Protein AF-A0A953NSV0-F1 (afdb_monomer)

Solvent-accessible surface area (backbone atoms only — not comparable to full-atom values): 35385 Å² total; per-residue (Å²): 132,85,87,84,89,90,85,92,85,90,86,91,86,86,86,78,90,84,90,83,89,83,88,88,82,92,82,82,91,80,97,72,74,79,60,66,61,50,60,51,46,53,53,51,51,52,49,52,54,53,50,61,65,36,50,64,46,42,47,38,41,58,79,67,62,56,98,61,70,60,73,49,74,77,43,90,65,29,56,75,73,42,39,82,56,46,78,68,41,72,46,49,65,36,57,48,71,56,84,62,61,40,61,38,62,46,62,18,24,19,38,40,34,52,24,77,34,39,45,73,36,49,28,26,41,39,24,37,38,38,34,28,20,28,63,55,32,34,43,38,28,58,26,33,40,30,40,42,34,62,36,40,73,46,60,64,68,36,48,63,77,52,55,53,56,75,51,40,91,80,50,93,79,66,96,72,82,80,80,77,65,74,50,58,86,81,48,48,97,79,51,80,90,69,69,36,46,38,35,44,33,14,28,22,70,64,58,72,78,76,76,74,78,79,80,72,82,84,74,86,85,66,88,74,66,92,82,72,76,72,74,81,77,84,75,72,52,90,85,64,60,72,37,54,15,46,63,18,52,65,18,48,67,17,51,61,18,57,51,13,71,70,41,73,60,34,71,62,19,58,55,26,37,91,90,48,31,45,15,35,55,20,48,78,34,44,52,17,32,54,13,35,50,14,32,52,15,32,54,12,29,32,13,24,47,18,11,31,36,40,39,42,51,35,72,81,34,66,51,25,38,34,39,28,10,28,14,4,37,14,2,34,13,5,34,14,5,39,13,5,32,13,4,30,14,3,32,6,2,18,12,3,33,20,22,76,47,101,89,51,75,8,32,17,6,31,16,16,37,14,6,37,16,5,34,14,5,36,13,5,36,14,5,33,16,5,34,14,5,30,14,7,35,36,41,38,36,36,30,46,80,29,73,87,34,71,72,41,73,68,43,10,40,39,6,48,30,7,49,32,5,48,32,7,50,31,7,48,30,10,52,43,5,45,36,15,54,36,12,56,23,66,47,99,85,36,58,51,19,51,65,38,55,57,25,50,61,20,54,60,21,53,58,23,51,60,24,53,57,22,52,57,29,49,63,32,52,76,46,79,45,67,44,61,83,83,77,86,80,77,84,89,71,56,55,68,51,76,40,72,92,58,90,84,63,77,94,82,84,78,76,36,57,49,35,35,25,38,33,38,58,76,67,84,48,88,47,64,40,35,20,94,70,36,27,63,38,21,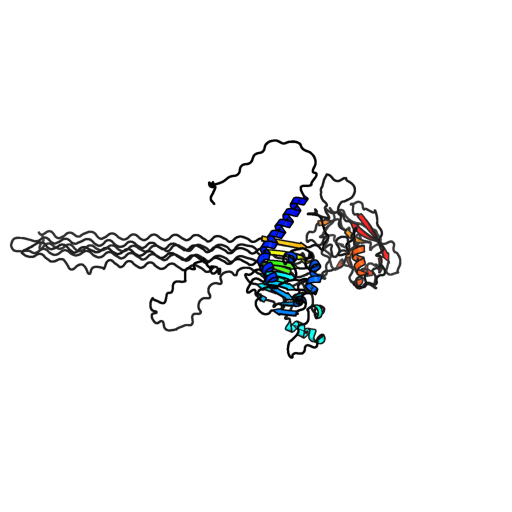64,66,60,74,92,61,56,39,33,25,29,33,64,31,68,82,38,54,38,18,40,38,32,36,62,80,85,71,81,76,47,55,84,33,21,54,26,30,29,7,48,61,17,77,54,75,98,53,102,74,59,33,16,56,59,29,53,51,54,39,21,31,62,93,56,42,14,79,63,82,54,48,47,28,93,80,19,66,49,46,86,62,35,30,33,39,37,64,66,86,60,69,65,70,60,49,74,91,33,55,39,44,40,65,80,57,45,38,40,33,43,44,52,70,60,42,84,44,90,50,61,56,99,60,58,34,29,38,39,34,39,23,49,31,29,29,80,84,71,42,80,69,82,37,42,37,26,32,31,31,33,37,56,103

Sequence (692 aa):
MKVERIAAVILVFAFSIQQSAVSAGFAYSGGGQPSQTRDQAARNEQFEITRQSFASGRKLLLDKGVPFEPEELLRDGWSKKLKATLDRMPEMRDVRHEIAPLKGAYIADTLYLPENTKLAGHTVILANNLVFEGKRAVVKGPYDLHVFPTQPVVVLGTSLAEALRRNSGLMPVKFGGRSTLPSFSLIRDAVQIESHDITFDTSFPAPQPAKRPVHNPVASLRPAAWNELQPVPVQDCSTGCDKSGSAGSTGSLGVFGLAGVAGIAPPKAANGTCAHPNGFNGAFAHPGTNGASGGNGGSGLPGGDAGVINVQIEEPDLNRYSFIANGGPGGQGGAGGVGGAGGDGSSGGDGGDGFACGCTLGTGGDANGGGEAGHGGRGGDGGSGGAGGNGGSITVSLPAGSAGANTSSFGGTAGGGGEGGLGGTGGRGGSPGTPGIGALGCNSQANGGFIASPGMSGDPGASGNSGPAGANGKNGTVSVTFRSPSSGGGGPAGDPCLGSADPSLPPDGNLPLCSPIIVDTTGEGFRLTSAANGVPFDIRGNGHPIQIAWTAIGSGNAFLVLDRNHNGTIDNGTELFGNFTAQPRSPQPNGFLALAEFDKPENGGNGDGVIDERDAIYFQLRLWIDENHDGVSQPEELHTLAAMGVKSLSLDYHESGRTDEFGNRFRFRSRITDLKGADTGRSAYDVFLVVK

Secondary structure (DSSP, 8-state):
---------------------------------TTHHHHHHHHHHHHHHHHHHTHHHHHHHHTTT-SS-GGGGGSTTHHHHHHHHHTT-SGGG-EEE--SPEEEEEEEEEEEE-SEEEEEEEEEEEEEEEEE-SSEEEEE-SS-EEEEESS--EE-SS-HHHHHHHTGGG-----SS---PPPGGGTGGGS-----EEEEE-PPPPPPPP------S--------TT--PPPP---GGG----B-PPPPPPPPPPPPPP----S----PPPP-SSS-SPPPPPPPPPPPPPPPPPPPPPPPPBPPPPPEEEE-PSP---EEEEE-PPPPPPPPPPPPPPPPPPPPPPPPPPPPP-EETTEEPPPPPPPPPPPPPPPPPPPPPPPPPPPPPPPPEEEEEEGGGGGS--EE---PPPPPPPPPPPPPPPPPPPPPPPPPPPPPSSTTSPPPP-PPPPPPPPPPPPPPPPPPPPP-----EEEEEE-S-----SS---TTT----TTS-SSS----B-BEEEESSSS---B--GGGSEEE-TTSSS--EEE--BPTT--EEEEE--SS-SSS--STTTBSBSSSS----SS--HHHHHTTTTSGGGT--SSSEESTTSTTTTT-EEE--SSSSS---GGGEEETTTTT--EEEEEEEEEEEE-TT--EEEEEEEEE-TTS-EEEEEEEEEEB-B-

Nearest PDB structures (foldseek):
  6sjw-assembly1_A  TM=8.261E-01  e=8.879E-11  Neisseria meningitidis NM95
  7jjv-assembly1_A  TM=2.185E-01  e=1.495E-03  unclassified Entomobryomorpha
  3bog-assembly2_B  TM=2.192E-01  e=2.854E-01  Hypogastrura harveyi

Radius of gyration: 44.49 Å; Cα contacts (8 Å, |Δi|>4): 2056; chains: 1; bounding box: 106×86×146 Å

Structure (mmCIF, N/CA/C/O backbone):
data_AF-A0A953NSV0-F1
#
_entry.id   AF-A0A953NSV0-F1
#
loop_
_atom_site.group_PDB
_atom_site.id
_atom_site.type_symbol
_atom_site.label_atom_id
_atom_site.label_alt_id
_atom_site.label_comp_id
_atom_site.label_asym_id
_atom_site.label_entity_id
_atom_site.label_seq_id
_atom_site.pdbx_PDB_ins_code
_atom_site.Cartn_x
_atom_site.Cartn_y
_atom_site.Cartn_z
_atom_site.occupancy
_atom_site.B_iso_or_equiv
_atom_site.auth_seq_id
_atom_site.auth_comp_id
_atom_site.auth_asym_id
_atom_site.auth_atom_id
_atom_site.pdbx_PDB_model_num
ATOM 1 N N . MET A 1 1 ? -41.896 29.096 -42.804 1.00 36.75 1 MET A N 1
ATOM 2 C CA . MET A 1 1 ? -41.089 30.326 -43.008 1.00 36.75 1 MET A CA 1
ATOM 3 C C . MET A 1 1 ? -39.738 30.116 -42.319 1.00 36.75 1 MET A C 1
ATOM 5 O O . MET A 1 1 ? -39.721 29.372 -41.352 1.00 36.75 1 MET A O 1
ATOM 9 N N . LYS A 1 2 ? -38.570 30.474 -42.881 1.00 31.38 2 LYS A N 1
ATOM 10 C CA . LYS A 1 2 ? -38.011 31.839 -43.065 1.00 31.38 2 LYS A CA 1
ATOM 11 C C . LYS A 1 2 ? -38.000 32.614 -41.727 1.00 31.38 2 LYS A C 1
ATOM 13 O O . LYS A 1 2 ? -39.084 32.900 -41.244 1.00 31.38 2 LYS A O 1
ATOM 18 N N . VAL A 1 3 ? -36.841 32.713 -41.044 1.00 30.25 3 VAL A N 1
ATOM 19 C CA . VAL A 1 3 ? -35.754 33.745 -41.175 1.00 30.25 3 VAL A CA 1
ATOM 20 C C . VAL A 1 3 ? -36.022 34.861 -40.138 1.00 30.25 3 VAL A C 1
ATOM 22 O O . VAL A 1 3 ? -37.181 35.222 -40.003 1.00 30.25 3 VAL A O 1
ATOM 25 N N . GLU A 1 4 ? -35.101 35.358 -39.289 1.00 36.97 4 GLU A N 1
ATOM 26 C CA . GLU A 1 4 ? -33.629 35.636 -39.333 1.00 36.97 4 GLU A CA 1
ATOM 27 C C . GLU A 1 4 ? -32.857 34.930 -38.159 1.00 36.97 4 GLU A C 1
ATOM 29 O O . GLU A 1 4 ? -33.521 34.353 -37.305 1.00 36.97 4 GLU A O 1
ATOM 34 N N . ARG A 1 5 ? -31.517 34.726 -38.040 1.00 38.59 5 ARG A N 1
ATOM 35 C CA . ARG A 1 5 ? -30.235 35.401 -38.441 1.00 38.59 5 ARG A CA 1
ATOM 36 C C . ARG A 1 5 ? -29.892 36.649 -37.582 1.00 38.59 5 ARG A C 1
ATOM 38 O O . ARG A 1 5 ? -30.812 37.390 -37.294 1.00 38.59 5 ARG A O 1
ATOM 45 N N . ILE A 1 6 ? -28.657 36.980 -37.134 1.00 31.61 6 ILE A N 1
ATOM 46 C CA . ILE A 1 6 ? -27.246 36.450 -37.170 1.00 31.61 6 ILE A CA 1
ATOM 47 C C . ILE A 1 6 ? -26.461 37.111 -35.968 1.00 31.61 6 ILE A C 1
ATOM 49 O O . ILE A 1 6 ? -27.045 38.016 -35.383 1.00 31.61 6 ILE A O 1
ATOM 53 N N . ALA A 1 7 ? -25.231 36.852 -35.462 1.00 29.22 7 ALA A N 1
ATOM 54 C CA . ALA A 1 7 ? -23.998 36.042 -35.699 1.00 29.22 7 ALA A CA 1
ATOM 55 C C . ALA A 1 7 ? -23.518 35.420 -34.327 1.00 29.22 7 ALA A C 1
ATOM 57 O O . ALA A 1 7 ? -24.379 35.282 -33.465 1.00 29.22 7 ALA A O 1
ATOM 58 N N . ALA A 1 8 ? -22.314 34.913 -33.954 1.00 30.83 8 ALA A N 1
ATOM 59 C CA . ALA A 1 8 ? -20.872 34.888 -34.353 1.00 30.83 8 ALA A CA 1
ATOM 60 C C . ALA A 1 8 ? -20.028 36.179 -34.071 1.00 30.83 8 ALA A C 1
ATOM 62 O O . ALA A 1 8 ? -20.607 37.257 -34.108 1.00 30.83 8 ALA A O 1
ATOM 63 N N . VAL A 1 9 ? -18.706 36.187 -33.744 1.00 26.81 9 VAL A N 1
ATOM 64 C CA . VAL A 1 9 ? -17.582 35.214 -33.929 1.00 26.81 9 VAL A CA 1
ATOM 65 C C . VAL A 1 9 ? -16.510 35.200 -32.784 1.00 26.81 9 VAL A C 1
ATOM 67 O O . VAL A 1 9 ? -16.079 36.238 -32.302 1.00 26.81 9 VAL A O 1
ATOM 70 N N . ILE A 1 10 ? -16.060 33.980 -32.450 1.00 27.75 10 ILE A N 1
ATOM 71 C CA . ILE A 1 10 ? -14.785 33.406 -31.907 1.00 27.75 10 ILE A CA 1
ATOM 72 C C . ILE A 1 10 ? -13.464 34.252 -31.884 1.00 27.75 10 ILE A C 1
ATOM 74 O O . ILE A 1 10 ? -13.078 34.760 -32.929 1.00 27.75 10 ILE A O 1
ATOM 78 N N . LEU A 1 11 ? -12.690 34.234 -30.765 1.00 25.48 11 LEU A N 1
ATOM 79 C CA . LEU A 1 11 ? -11.257 33.784 -30.601 1.00 25.48 11 LEU A CA 1
ATOM 80 C C . LEU A 1 11 ? -10.753 34.018 -29.136 1.00 25.48 11 LEU A C 1
ATOM 82 O O . LEU A 1 11 ? -10.947 35.107 -28.617 1.00 25.48 11 LEU A O 1
ATOM 86 N N . VAL A 1 12 ? -10.364 33.023 -28.313 1.00 26.41 12 VAL A N 1
ATOM 87 C CA . VAL A 1 12 ? -9.066 32.299 -28.101 1.00 26.41 12 VAL A CA 1
ATOM 88 C C . VAL A 1 12 ? -7.846 33.132 -27.590 1.00 26.41 12 VAL A C 1
ATOM 90 O O . VAL A 1 12 ? -7.461 34.103 -28.224 1.00 26.41 12 VAL A O 1
ATOM 93 N N . PHE A 1 13 ? -7.192 32.610 -26.523 1.00 24.42 13 PHE A N 1
ATOM 94 C CA . PHE A 1 13 ? -5.820 32.825 -25.967 1.00 24.42 13 PHE A CA 1
ATOM 95 C C . PHE A 1 13 ? -5.546 33.698 -24.700 1.00 24.42 13 PHE A C 1
ATOM 97 O O . PHE A 1 13 ? -5.552 34.918 -24.738 1.00 24.42 13 PHE A O 1
ATOM 104 N N . ALA A 1 14 ? -5.088 32.985 -23.650 1.00 25.33 14 ALA A N 1
ATOM 105 C CA . ALA A 1 14 ? -3.831 33.169 -22.883 1.00 25.33 14 ALA A CA 1
ATOM 106 C C . ALA A 1 14 ? -3.647 34.183 -21.707 1.00 25.33 14 ALA A C 1
ATOM 108 O O . ALA A 1 14 ? -3.603 35.390 -21.889 1.00 25.33 14 ALA A O 1
ATOM 109 N N . PHE A 1 15 ? -3.246 33.587 -20.565 1.00 24.06 15 PHE A N 1
ATOM 110 C CA . PHE A 1 15 ? -2.156 33.973 -19.632 1.00 24.06 15 PHE A CA 1
ATOM 111 C C . PHE A 1 15 ? -2.278 35.079 -18.549 1.00 24.06 15 PHE A C 1
ATOM 113 O O . PHE A 1 15 ? -2.941 36.093 -18.692 1.00 24.06 15 PHE A O 1
ATOM 120 N N . SER A 1 16 ? -1.512 34.823 -17.473 1.00 24.73 16 SER A N 1
ATOM 121 C CA . SER A 1 16 ? -1.000 35.691 -16.389 1.00 24.73 16 SER A CA 1
ATOM 122 C C . SER A 1 16 ? -1.914 36.619 -15.572 1.00 24.73 16 SER A C 1
ATOM 124 O O . SER A 1 16 ? -2.236 37.734 -15.957 1.00 24.73 16 SER A O 1
ATOM 126 N N . ILE A 1 17 ? -2.117 36.208 -14.314 1.00 35.38 17 ILE A N 1
ATOM 127 C CA . ILE A 1 17 ? -1.589 36.875 -13.102 1.00 35.38 17 ILE A CA 1
ATOM 128 C C . ILE A 1 17 ? -1.237 38.375 -13.232 1.00 35.38 17 ILE A C 1
ATOM 130 O O . ILE A 1 17 ? -0.183 38.710 -13.771 1.00 35.38 17 ILE A O 1
ATOM 134 N N . GLN A 1 18 ? -1.966 39.236 -12.511 1.00 28.31 18 GLN A N 1
ATOM 135 C CA . GLN A 1 18 ? -1.333 40.297 -11.712 1.00 28.31 18 GLN A CA 1
ATOM 136 C C . GLN A 1 18 ? -2.230 40.777 -10.557 1.00 28.31 18 GLN A C 1
ATOM 138 O O . GLN A 1 18 ? -3.454 40.786 -10.658 1.00 28.31 18 GLN A O 1
ATOM 143 N N . GLN A 1 19 ? -1.607 41.157 -9.439 1.00 31.59 19 GLN A N 1
ATOM 144 C CA . GLN A 1 19 ? -2.259 41.802 -8.295 1.00 31.59 19 GLN A CA 1
ATOM 145 C C . GLN A 1 19 ? -2.240 43.326 -8.467 1.00 31.59 19 GLN A C 1
ATOM 147 O O . GLN A 1 19 ? -1.205 43.861 -8.864 1.00 31.59 19 GLN A O 1
ATOM 152 N N . SER A 1 20 ? -3.295 44.028 -8.036 1.00 28.98 20 SER A N 1
ATOM 153 C CA . SER A 1 20 ? -3.198 45.173 -7.102 1.00 28.98 20 SER A CA 1
ATOM 154 C C . SER A 1 20 ? -4.578 45.734 -6.733 1.00 28.98 20 SER A C 1
ATOM 156 O O . SER A 1 20 ? -5.550 45.564 -7.464 1.00 28.98 20 SER A O 1
ATOM 158 N N . ALA A 1 21 ? -4.660 46.366 -5.561 1.00 29.69 21 ALA A N 1
ATOM 159 C CA . ALA A 1 21 ? -5.887 46.919 -4.981 1.00 29.69 21 ALA A CA 1
ATOM 160 C C . ALA A 1 21 ? -6.268 48.298 -5.554 1.00 29.69 21 ALA A C 1
ATOM 162 O O . ALA A 1 21 ? -5.436 48.940 -6.188 1.00 29.69 21 ALA A O 1
ATOM 163 N N . VAL A 1 22 ? -7.466 48.802 -5.206 1.00 27.38 22 VAL A N 1
ATOM 164 C CA . VAL A 1 22 ? -7.645 50.176 -4.677 1.00 27.38 22 VAL A CA 1
ATOM 165 C C . VAL A 1 22 ? -9.044 50.395 -4.059 1.00 27.38 22 VAL A C 1
ATOM 167 O O . VAL A 1 22 ? -10.038 49.891 -4.566 1.00 27.38 22 VAL A O 1
ATOM 170 N N . SER A 1 23 ? -9.071 51.204 -2.990 1.00 26.41 23 SER A N 1
ATOM 171 C CA . SER A 1 23 ? -10.203 51.896 -2.332 1.00 26.41 23 SER A CA 1
ATOM 172 C C . SER A 1 23 ? -11.395 51.125 -1.742 1.00 26.41 23 SER A C 1
ATOM 174 O O . SER A 1 23 ? -12.098 50.358 -2.388 1.00 26.41 23 SER A O 1
ATOM 176 N N . ALA A 1 24 ? -11.688 51.476 -0.486 1.00 29.73 24 ALA A N 1
ATOM 177 C CA . ALA A 1 24 ? -12.876 51.081 0.263 1.00 29.73 24 ALA A CA 1
ATOM 178 C C . ALA A 1 24 ? -14.106 51.961 -0.045 1.00 29.73 24 ALA A C 1
ATOM 180 O O . ALA A 1 24 ? -13.978 53.123 -0.430 1.00 29.73 24 ALA A O 1
ATOM 181 N N . GLY A 1 25 ? -15.295 51.427 0.247 1.00 26.30 25 GLY A N 1
ATOM 182 C CA . GLY A 1 25 ? -16.548 52.171 0.397 1.00 26.30 25 GLY A CA 1
ATOM 183 C C . GLY A 1 25 ? -17.326 51.638 1.606 1.00 26.30 25 GLY A C 1
ATOM 184 O O . GLY A 1 25 ? -17.364 50.430 1.825 1.00 26.30 25 GLY A O 1
ATOM 185 N N . PHE A 1 26 ? -17.903 52.524 2.421 1.00 28.27 26 PHE A N 1
ATOM 186 C CA . PHE A 1 26 ? -18.600 52.152 3.662 1.00 28.27 26 PHE A CA 1
ATOM 187 C C . PHE A 1 26 ? -20.019 51.614 3.404 1.00 28.27 26 PHE A C 1
ATOM 189 O O . PHE A 1 26 ? -20.835 52.310 2.803 1.00 28.27 26 PHE A O 1
ATOM 196 N N . ALA A 1 27 ? -20.350 50.451 3.976 1.00 25.59 27 ALA A N 1
ATOM 197 C CA . ALA A 1 27 ? -21.722 50.033 4.293 1.00 25.59 27 ALA A CA 1
ATOM 198 C C . ALA A 1 27 ? -21.727 49.044 5.482 1.00 25.59 27 ALA A C 1
ATOM 200 O O . ALA A 1 27 ? -20.709 48.432 5.794 1.00 25.59 27 ALA A O 1
ATOM 201 N N . TYR A 1 28 ? -22.854 48.951 6.191 1.00 25.20 28 TYR A N 1
ATOM 202 C CA . TYR A 1 28 ? -22.943 48.490 7.586 1.00 25.20 28 TYR A CA 1
ATOM 203 C C . TYR A 1 28 ? -23.410 47.026 7.759 1.00 25.20 28 TYR A C 1
ATOM 205 O O . TYR A 1 28 ? -24.181 46.520 6.950 1.00 25.20 28 TYR A O 1
ATOM 213 N N . SER A 1 29 ? -23.059 46.428 8.909 1.00 28.94 29 SER A N 1
ATOM 214 C CA . SER A 1 29 ? -23.542 45.146 9.480 1.00 28.94 29 SER A CA 1
ATOM 215 C C . SER A 1 29 ? -23.126 43.824 8.801 1.00 28.94 29 SER A C 1
ATOM 217 O O . SER A 1 29 ? -23.113 43.702 7.582 1.00 28.94 29 SER A O 1
ATOM 219 N N . GLY A 1 30 ? -22.812 42.810 9.625 1.00 26.12 30 GLY A N 1
ATOM 220 C CA . GLY A 1 30 ? -22.423 41.464 9.171 1.00 26.12 30 GLY A CA 1
ATOM 221 C C . GLY A 1 30 ? -21.341 40.798 10.031 1.00 26.12 30 GLY A C 1
ATOM 222 O O . GLY A 1 30 ? -20.271 40.473 9.528 1.00 26.12 30 GLY A O 1
ATOM 223 N N . GLY A 1 31 ? -21.578 40.624 11.336 1.00 31.42 31 GLY A N 1
ATOM 224 C CA . GLY A 1 31 ? -20.603 39.995 12.236 1.00 31.42 31 GLY A CA 1
ATOM 225 C C . GLY A 1 31 ? -20.529 38.474 12.060 1.00 31.42 31 GLY A C 1
ATOM 226 O O . GLY A 1 31 ? -21.339 37.761 12.643 1.00 31.42 31 GLY A O 1
ATOM 227 N N . GLY A 1 32 ? -19.554 37.981 11.291 1.00 26.81 32 GLY A N 1
ATOM 228 C CA . GLY A 1 32 ? -19.260 36.550 11.131 1.00 26.81 32 GLY A CA 1
ATOM 229 C C . GLY A 1 32 ? -17.768 36.253 11.306 1.00 26.81 32 GLY A C 1
ATOM 230 O O . GLY A 1 32 ? -16.929 36.922 10.708 1.00 26.81 32 GLY A O 1
ATOM 231 N N . GLN A 1 33 ? -17.423 35.262 12.135 1.00 28.45 33 GLN A N 1
ATOM 232 C CA . GLN A 1 33 ? -16.026 34.903 12.413 1.00 28.45 33 GLN A CA 1
ATOM 233 C C . GLN A 1 33 ? -15.398 34.111 11.244 1.00 28.45 33 GLN A C 1
ATOM 235 O O . GLN A 1 33 ? -15.945 33.072 10.874 1.00 28.45 33 GLN A O 1
ATOM 240 N N . PRO A 1 34 ? -14.221 34.503 10.709 1.00 30.72 34 PRO A N 1
ATOM 241 C CA . PRO A 1 34 ? -13.575 33.788 9.595 1.00 30.72 34 PRO A CA 1
ATOM 242 C C . PRO A 1 34 ? -13.011 32.389 9.919 1.00 30.72 34 PRO A C 1
ATOM 244 O O . PRO A 1 34 ? -12.530 31.700 9.016 1.00 30.72 34 PRO A O 1
ATOM 247 N N . SER A 1 35 ? -13.009 31.977 11.191 1.00 37.47 35 SER A N 1
ATOM 248 C CA . SER A 1 35 ? -12.390 30.732 11.667 1.00 37.47 35 SER A CA 1
ATOM 249 C C . SER A 1 35 ? -13.212 29.489 11.318 1.00 37.47 35 SER A C 1
ATOM 251 O O . SER A 1 35 ? -12.715 28.613 10.613 1.00 37.47 35 SER A O 1
ATOM 253 N N . GLN A 1 36 ? -14.486 29.429 11.730 1.00 37.56 36 GLN A N 1
ATOM 254 C CA . GLN A 1 36 ? -15.340 28.246 11.521 1.00 37.56 36 GLN A CA 1
ATOM 255 C C . GLN A 1 36 ? -15.461 27.850 10.041 1.00 37.56 36 GLN A C 1
ATOM 257 O O . GLN A 1 36 ? -15.516 26.665 9.717 1.00 37.56 36 GLN A O 1
ATOM 262 N N . THR A 1 37 ? -15.445 28.826 9.129 1.00 43.72 37 THR A N 1
ATOM 263 C CA . THR A 1 37 ? -15.487 28.589 7.680 1.00 43.72 37 THR A CA 1
ATOM 264 C C . THR A 1 37 ? -14.273 27.837 7.135 1.00 43.72 37 THR A C 1
ATOM 266 O O . THR A 1 37 ? -14.428 27.119 6.151 1.00 43.72 37 THR A O 1
ATOM 269 N N . ARG A 1 38 ? -13.084 27.954 7.747 1.00 42.28 38 ARG A N 1
ATOM 270 C CA . ARG A 1 38 ? -11.882 27.224 7.299 1.00 42.28 38 ARG A CA 1
ATOM 271 C C . ARG A 1 38 ? -11.914 25.764 7.730 1.00 42.28 38 ARG A C 1
ATOM 273 O O . ARG A 1 38 ? -11.762 24.890 6.886 1.00 42.28 38 ARG A O 1
ATOM 280 N N . ASP A 1 39 ? -12.210 25.503 8.998 1.00 43.66 39 ASP A N 1
ATOM 281 C CA . ASP A 1 39 ? -12.363 24.145 9.530 1.00 43.66 39 ASP A CA 1
ATOM 282 C C . ASP A 1 39 ? -13.476 23.367 8.813 1.00 43.66 39 ASP A C 1
ATOM 284 O O . ASP A 1 39 ? -13.337 22.177 8.524 1.00 43.66 39 ASP A O 1
ATOM 288 N N . GLN A 1 40 ? -14.590 24.041 8.505 1.00 53.78 40 GLN A N 1
ATOM 289 C CA . GLN A 1 40 ? -15.692 23.435 7.764 1.00 53.78 40 GLN A CA 1
ATOM 290 C C . GLN A 1 40 ? -15.317 23.176 6.298 1.00 53.78 40 GLN A C 1
ATOM 292 O O . GLN A 1 40 ? -15.673 22.128 5.765 1.00 53.78 40 GLN A O 1
ATOM 297 N N . ALA A 1 41 ? -14.567 24.081 5.656 1.00 54.97 41 ALA A N 1
ATOM 298 C CA . ALA A 1 41 ? -14.048 23.863 4.307 1.00 54.97 41 ALA A CA 1
ATOM 299 C C . ALA A 1 41 ? -13.072 22.677 4.260 1.00 54.97 41 ALA A C 1
ATOM 301 O O . ALA A 1 41 ? -13.264 21.793 3.435 1.00 54.97 41 ALA A O 1
ATOM 302 N N . ALA A 1 42 ? -12.112 22.596 5.187 1.00 52.69 42 ALA A N 1
ATOM 303 C CA . ALA A 1 42 ? -11.141 21.502 5.251 1.00 52.69 42 ALA A CA 1
ATOM 304 C C . ALA A 1 42 ? -11.808 20.132 5.485 1.00 52.69 42 ALA A C 1
ATOM 306 O O . ALA A 1 42 ? -11.459 19.152 4.828 1.00 52.69 42 ALA A O 1
ATOM 307 N N . ARG A 1 43 ? -12.825 20.054 6.361 1.00 61.25 43 ARG A N 1
ATOM 308 C CA . ARG A 1 43 ? -13.626 18.826 6.540 1.00 61.25 43 ARG A CA 1
ATOM 309 C C . ARG A 1 43 ? -14.421 18.452 5.286 1.00 61.25 43 ARG A C 1
ATOM 311 O O . ARG A 1 43 ? -14.485 17.274 4.945 1.00 61.25 43 ARG A O 1
ATOM 318 N N . ASN A 1 44 ? -15.000 19.430 4.587 1.00 66.81 44 ASN A N 1
ATOM 319 C CA . ASN A 1 44 ? -15.726 19.187 3.337 1.00 66.81 44 ASN A CA 1
ATOM 320 C C . ASN A 1 44 ? -14.785 18.737 2.202 1.00 66.81 44 ASN A C 1
ATOM 322 O O . ASN A 1 44 ? -15.135 17.839 1.443 1.00 66.81 44 ASN A O 1
ATOM 326 N N . GLU A 1 45 ? -13.593 19.328 2.107 1.00 67.31 45 GLU A N 1
ATOM 327 C CA . GLU A 1 45 ? -12.550 18.976 1.138 1.00 67.31 45 GLU A CA 1
ATOM 328 C C . GLU A 1 45 ? -12.021 17.556 1.384 1.00 67.31 45 GLU A C 1
ATOM 330 O O . GLU A 1 45 ? -12.015 16.736 0.467 1.00 67.31 45 GLU A O 1
ATOM 335 N N . GLN A 1 46 ? -11.696 17.212 2.636 1.00 64.19 46 GLN A N 1
ATOM 336 C CA . GLN A 1 46 ? -11.308 15.850 3.009 1.00 64.19 46 GLN A CA 1
ATOM 337 C C . GLN A 1 46 ? -12.430 14.834 2.737 1.00 64.19 46 GLN A C 1
ATOM 339 O O . GLN A 1 46 ? -12.145 13.749 2.232 1.00 64.19 46 GLN A O 1
ATOM 344 N N . PHE A 1 47 ? -13.698 15.167 3.015 1.00 74.31 47 PHE A N 1
ATOM 345 C CA . PHE A 1 47 ? -14.826 14.288 2.685 1.00 74.31 47 PHE A CA 1
ATOM 346 C C . PHE A 1 47 ? -14.945 14.057 1.172 1.00 74.31 47 PHE A C 1
ATOM 348 O O . PHE A 1 47 ? -15.118 12.918 0.749 1.00 74.31 47 PHE A O 1
ATOM 355 N N . GLU A 1 48 ? -14.813 15.099 0.347 1.00 75.50 48 GLU A N 1
ATOM 356 C CA . GLU A 1 48 ? -14.925 14.974 -1.112 1.00 75.50 48 GLU A CA 1
ATOM 357 C C . GLU A 1 48 ? -13.725 14.219 -1.727 1.00 75.50 48 GLU A C 1
ATOM 359 O O . GLU A 1 48 ? -13.914 13.433 -2.655 1.00 75.50 48 GLU A O 1
ATOM 364 N N . ILE A 1 49 ? -12.516 14.340 -1.160 1.00 71.19 49 ILE A N 1
ATOM 365 C CA . ILE A 1 49 ? -11.353 13.499 -1.514 1.00 71.19 49 ILE A CA 1
ATOM 366 C C . ILE A 1 49 ? -11.641 12.016 -1.213 1.00 71.19 49 ILE A C 1
ATOM 368 O O . ILE A 1 49 ? -11.473 11.160 -2.085 1.00 71.19 49 ILE A O 1
ATOM 372 N N . THR A 1 50 ? -12.125 11.701 -0.008 1.00 73.88 50 THR A N 1
ATOM 373 C CA . THR A 1 50 ? -12.474 10.324 0.394 1.00 73.88 50 THR A CA 1
ATOM 374 C C . THR A 1 50 ? -13.650 9.767 -0.416 1.00 73.88 50 THR A C 1
ATOM 376 O O . THR A 1 50 ? -13.698 8.583 -0.745 1.00 73.88 50 THR A O 1
ATOM 379 N N . ARG A 1 51 ? -14.600 10.622 -0.798 1.00 84.12 51 ARG A N 1
ATOM 380 C CA . ARG A 1 51 ? -15.720 10.270 -1.676 1.00 84.12 51 ARG A CA 1
ATOM 381 C C . ARG A 1 51 ? -15.248 9.888 -3.077 1.00 84.12 51 ARG A C 1
ATOM 383 O O . ARG A 1 51 ? -15.714 8.888 -3.620 1.00 84.12 51 ARG A O 1
ATOM 390 N N . GLN A 1 52 ? -14.312 10.648 -3.646 1.00 82.38 52 GLN A N 1
ATOM 391 C CA . GLN A 1 52 ? -13.722 10.346 -4.952 1.00 82.38 52 GLN A CA 1
ATOM 392 C C . GLN A 1 52 ? -12.906 9.048 -4.913 1.00 82.38 52 GLN A C 1
ATOM 394 O O . GLN A 1 52 ? -13.044 8.223 -5.817 1.00 82.38 52 GLN A O 1
ATOM 399 N N . SER A 1 53 ? -12.135 8.804 -3.845 1.00 83.62 53 SER A N 1
ATOM 400 C CA . SER A 1 53 ? -11.405 7.538 -3.671 1.00 83.62 53 SER A CA 1
ATOM 401 C C . SER A 1 53 ? -12.350 6.330 -3.524 1.00 83.62 53 SER A C 1
ATOM 403 O O . SER A 1 53 ? -12.023 5.222 -3.940 1.00 83.62 53 SER A O 1
ATOM 405 N N . PHE A 1 54 ? -13.558 6.531 -2.987 1.00 90.88 54 PHE A N 1
ATOM 406 C CA . PHE A 1 54 ? -14.569 5.486 -2.801 1.00 90.88 54 PHE A CA 1
ATOM 407 C C . PHE A 1 54 ? -15.411 5.156 -4.053 1.00 90.88 54 PHE A C 1
ATOM 409 O O . PHE A 1 54 ? -16.317 4.324 -3.980 1.00 90.88 54 PHE A O 1
ATOM 416 N N . ALA A 1 55 ? -15.150 5.764 -5.215 1.00 90.81 55 ALA A N 1
ATOM 417 C CA . ALA A 1 55 ? -16.002 5.618 -6.402 1.00 90.81 55 ALA A CA 1
ATOM 418 C C . ALA A 1 55 ? -16.248 4.152 -6.840 1.00 90.81 55 ALA A C 1
ATOM 420 O O . ALA A 1 55 ? -17.364 3.803 -7.242 1.00 90.81 55 ALA A O 1
ATOM 421 N N . SER A 1 56 ? -15.244 3.278 -6.728 1.00 92.69 56 SER A N 1
ATOM 422 C CA . SER A 1 56 ? -15.358 1.845 -7.034 1.00 92.69 56 SER A CA 1
ATOM 423 C C . SER A 1 56 ? -16.180 1.088 -5.982 1.00 92.69 56 SER A C 1
ATOM 425 O O . SER A 1 56 ? -17.098 0.354 -6.351 1.00 92.69 56 SER A O 1
ATOM 427 N N . GLY A 1 57 ? -15.950 1.323 -4.688 1.00 92.88 57 GLY A N 1
ATOM 428 C CA . GLY A 1 57 ? -16.775 0.788 -3.598 1.00 92.88 57 GLY A CA 1
ATOM 429 C C . GLY A 1 57 ? -18.244 1.221 -3.674 1.00 92.88 57 GLY A C 1
ATOM 430 O O . GLY A 1 57 ? -19.137 0.376 -3.568 1.00 92.88 57 GLY A O 1
ATOM 431 N N . ARG A 1 58 ? -18.508 2.505 -3.965 1.00 94.81 58 ARG A N 1
ATOM 432 C CA . ARG A 1 58 ? -19.860 3.032 -4.225 1.00 94.81 58 ARG A CA 1
ATOM 433 C C . ARG A 1 58 ? -20.540 2.266 -5.357 1.00 94.81 58 ARG A C 1
ATOM 435 O O . ARG A 1 58 ? -21.682 1.841 -5.196 1.00 94.81 58 ARG A O 1
ATOM 442 N N . LYS A 1 59 ? -19.843 2.051 -6.480 1.00 95.50 59 LYS A N 1
ATOM 443 C CA . LYS A 1 59 ? -20.377 1.263 -7.597 1.00 95.50 59 LYS A CA 1
ATOM 444 C C . LYS A 1 59 ? -20.700 -0.172 -7.170 1.00 95.50 59 LYS A C 1
ATOM 446 O O . LYS A 1 59 ? -21.807 -0.628 -7.420 1.00 95.50 59 LYS A O 1
ATOM 451 N N . LEU A 1 60 ? -19.776 -0.868 -6.509 1.00 96.25 60 LEU A N 1
ATOM 452 C CA . LEU A 1 60 ? -19.952 -2.277 -6.133 1.00 96.25 60 LEU A CA 1
ATOM 453 C C . LEU A 1 60 ? -21.140 -2.519 -5.189 1.00 96.25 60 LEU A C 1
ATOM 455 O O . LEU A 1 60 ? -21.777 -3.568 -5.274 1.00 96.25 60 LEU A O 1
ATOM 459 N N . LEU A 1 61 ? -21.450 -1.563 -4.310 1.00 95.75 61 LEU A N 1
ATOM 460 C CA . LEU A 1 61 ? -22.616 -1.635 -3.425 1.00 95.75 61 LEU A CA 1
ATOM 461 C C . LEU A 1 61 ? -23.928 -1.321 -4.166 1.00 95.75 61 LEU A C 1
ATOM 463 O O . LEU A 1 61 ? -24.933 -1.994 -3.932 1.00 95.75 61 LEU A O 1
ATOM 467 N N . LEU A 1 62 ? -23.927 -0.371 -5.109 1.00 94.81 62 LEU A N 1
ATOM 468 C CA . LEU A 1 62 ? -25.087 -0.104 -5.973 1.00 94.81 62 LEU A CA 1
ATOM 469 C C . LEU A 1 62 ? -25.367 -1.261 -6.946 1.00 94.81 62 LEU A C 1
ATOM 471 O O . LEU A 1 62 ? -26.522 -1.648 -7.102 1.00 94.81 62 LEU A O 1
ATOM 475 N N . ASP A 1 63 ? -24.328 -1.884 -7.507 1.00 95.00 63 ASP A N 1
ATOM 476 C CA . ASP A 1 63 ? -24.418 -3.105 -8.326 1.00 95.00 63 ASP A CA 1
ATOM 477 C C . ASP A 1 63 ? -24.934 -4.322 -7.512 1.00 95.00 63 ASP A C 1
ATOM 479 O O . ASP A 1 63 ? -25.318 -5.343 -8.087 1.00 95.00 63 ASP A O 1
ATOM 483 N N . LYS A 1 64 ? -24.974 -4.224 -6.171 1.00 93.31 64 LYS A N 1
ATOM 484 C CA . LYS A 1 64 ? -25.655 -5.168 -5.262 1.00 93.31 64 LYS A CA 1
ATOM 485 C C . LYS A 1 64 ? -27.026 -4.707 -4.764 1.00 93.31 64 LYS A C 1
ATOM 487 O O . LYS A 1 64 ? -27.702 -5.497 -4.114 1.00 93.31 64 LYS A O 1
ATOM 492 N N . GLY A 1 65 ? -27.460 -3.488 -5.080 1.00 93.44 65 GLY A N 1
ATOM 493 C CA . GLY A 1 65 ? -28.778 -2.978 -4.699 1.00 93.44 65 GLY A CA 1
ATOM 494 C C . GLY A 1 65 ? -28.943 -2.703 -3.202 1.00 93.44 65 GLY A C 1
ATOM 495 O O . GLY A 1 65 ? -30.025 -2.941 -2.665 1.00 93.44 65 GLY A O 1
ATOM 496 N N . VAL A 1 66 ? -27.897 -2.224 -2.512 1.00 94.38 66 VAL A N 1
ATOM 497 C CA . VAL A 1 66 ? -28.017 -1.883 -1.082 1.00 94.38 66 VAL A CA 1
ATOM 498 C C . VAL A 1 66 ? -29.092 -0.805 -0.834 1.00 94.38 66 VAL A C 1
ATOM 500 O O . VAL A 1 66 ? -29.188 0.157 -1.597 1.00 94.38 66 VAL A O 1
ATOM 503 N N . PRO A 1 67 ? -29.898 -0.910 0.241 1.00 93.44 67 PRO A N 1
ATOM 504 C CA . PRO A 1 67 ? -31.024 -0.006 0.510 1.00 93.44 67 PRO A CA 1
ATOM 505 C C . PRO A 1 67 ? -30.612 1.321 1.189 1.00 93.44 67 PRO A C 1
ATOM 507 O O . PRO A 1 67 ? -31.344 1.850 2.026 1.00 93.44 67 PRO A O 1
ATOM 510 N N . PHE A 1 68 ? -29.428 1.852 0.872 1.00 94.31 68 PHE A N 1
ATOM 511 C CA . PHE A 1 68 ? -28.892 3.116 1.392 1.00 94.31 68 PHE A CA 1
ATOM 512 C C . PHE A 1 68 ? -27.868 3.720 0.414 1.00 94.31 68 PHE A C 1
ATOM 514 O O . PHE A 1 68 ? -27.272 3.000 -0.381 1.00 94.31 68 PHE A O 1
ATOM 521 N N . GLU A 1 69 ? -27.625 5.034 0.476 1.00 93.94 69 GLU A N 1
ATOM 522 C CA . GLU A 1 69 ? -26.555 5.666 -0.312 1.00 93.94 69 GLU A CA 1
ATOM 523 C C . GLU A 1 69 ? -25.174 5.249 0.227 1.00 93.94 69 GLU A C 1
ATOM 525 O O . GLU A 1 69 ? -24.881 5.540 1.390 1.00 93.94 69 GLU A O 1
ATOM 530 N N . PRO A 1 70 ? -24.292 4.611 -0.570 1.00 94.44 70 PRO A N 1
ATOM 531 C CA . PRO A 1 70 ? -23.029 4.074 -0.054 1.00 94.44 70 PRO A CA 1
ATOM 532 C C . PRO A 1 70 ? -22.091 5.119 0.558 1.00 94.44 70 PRO A C 1
ATOM 534 O O . PRO A 1 70 ? -21.289 4.784 1.422 1.00 94.44 70 PRO A O 1
ATOM 537 N N . GLU A 1 71 ? -22.193 6.382 0.137 1.00 90.69 71 GLU A N 1
ATOM 538 C CA . GLU A 1 71 ? -21.396 7.499 0.672 1.00 90.69 71 GLU A CA 1
ATOM 539 C C . GLU A 1 71 ? -21.653 7.751 2.168 1.00 90.69 71 GLU A C 1
ATOM 541 O O . GLU A 1 71 ? -20.828 8.364 2.843 1.00 90.69 71 GLU A O 1
ATOM 546 N N . GLU A 1 72 ? -22.760 7.242 2.718 1.00 90.31 72 GLU A N 1
ATOM 547 C CA . GLU A 1 72 ? -23.023 7.282 4.156 1.00 90.31 72 GLU A CA 1
ATOM 548 C C . GLU A 1 72 ? -22.025 6.436 4.960 1.00 90.31 72 GLU A C 1
ATOM 550 O O . GLU A 1 72 ? -21.733 6.811 6.091 1.00 90.31 72 GLU A O 1
ATOM 555 N N . LEU A 1 73 ? -21.428 5.383 4.376 1.00 90.12 73 LEU A N 1
ATOM 556 C CA . LEU A 1 73 ? -20.358 4.577 4.998 1.00 90.12 73 LEU A CA 1
ATOM 557 C C . LEU A 1 73 ? -19.059 5.366 5.232 1.00 90.12 73 LEU A C 1
ATOM 559 O O . LEU A 1 73 ? -18.179 4.914 5.959 1.00 90.12 73 LEU A O 1
ATOM 563 N N . LEU A 1 74 ? -18.918 6.538 4.605 1.00 87.56 74 LEU A N 1
ATOM 564 C CA . LEU A 1 74 ? -17.758 7.412 4.776 1.00 87.56 74 LEU A CA 1
ATOM 565 C C . LEU A 1 74 ? -17.918 8.387 5.951 1.00 87.56 74 LEU A C 1
ATOM 567 O O . LEU A 1 74 ? -16.968 9.096 6.277 1.00 87.56 74 LEU A O 1
ATOM 571 N N . ARG A 1 75 ? -19.101 8.458 6.576 1.00 83.88 75 ARG A N 1
ATOM 572 C CA . ARG A 1 75 ? -19.396 9.392 7.673 1.00 83.88 75 ARG A CA 1
ATOM 573 C C . ARG A 1 75 ? -19.126 8.780 9.043 1.00 83.88 75 ARG A C 1
ATOM 575 O O . ARG A 1 75 ? -19.348 7.593 9.263 1.00 83.88 75 ARG A O 1
ATOM 582 N N . ASP A 1 76 ? -18.765 9.622 10.003 1.00 75.69 76 ASP A N 1
ATOM 583 C CA . ASP A 1 76 ? -18.649 9.207 11.400 1.00 75.69 76 ASP A CA 1
ATOM 584 C C . ASP A 1 76 ? -19.981 8.678 11.949 1.00 75.69 76 ASP A C 1
ATOM 586 O O . ASP A 1 76 ? -21.044 9.277 11.758 1.00 75.69 76 ASP A O 1
ATOM 590 N N . GLY A 1 77 ? -19.927 7.529 12.630 1.00 77.00 77 GLY A N 1
ATOM 591 C CA . GLY A 1 77 ? -21.108 6.868 13.189 1.00 77.00 77 GLY A CA 1
ATOM 592 C C . GLY A 1 77 ? -22.064 6.263 12.152 1.00 77.00 77 GLY A C 1
ATOM 593 O O . GLY A 1 77 ? -23.228 6.015 12.486 1.00 77.00 77 GLY A O 1
ATOM 594 N N . TRP A 1 78 ? -21.608 6.008 10.916 1.00 87.19 78 TRP A N 1
ATOM 595 C CA . TRP A 1 78 ? -22.402 5.349 9.868 1.00 87.19 78 TRP A CA 1
ATOM 596 C C . TRP A 1 78 ? -23.043 4.043 10.349 1.00 87.19 78 TRP A C 1
ATOM 598 O O . TRP A 1 78 ? -24.207 3.789 10.047 1.00 87.19 78 TRP A O 1
ATOM 608 N N . SER A 1 79 ? -22.320 3.253 11.146 1.00 86.56 79 SER A N 1
ATOM 609 C CA . SER A 1 79 ? -22.756 1.966 11.696 1.00 86.56 79 SER A CA 1
ATOM 610 C C . SER A 1 79 ? -24.032 2.121 12.529 1.00 86.56 79 SER A C 1
ATOM 612 O O . SER A 1 79 ? -25.047 1.477 12.266 1.00 86.56 79 SER A O 1
ATOM 614 N N . LYS A 1 80 ? -24.018 3.065 13.477 1.00 85.81 80 LYS A N 1
ATOM 615 C CA . LYS A 1 80 ? -25.149 3.435 14.341 1.00 85.81 80 LYS A CA 1
ATOM 616 C C . LYS A 1 80 ? -26.311 4.005 13.523 1.00 85.81 80 LYS A C 1
ATOM 618 O O . LYS A 1 80 ? -27.459 3.640 13.768 1.00 85.81 80 LYS A O 1
ATOM 623 N N . LYS A 1 81 ? -26.025 4.848 12.522 1.00 88.50 81 LYS A N 1
ATOM 624 C CA . LYS A 1 81 ? -27.036 5.458 11.638 1.00 88.50 81 LYS A CA 1
ATOM 625 C C . LYS A 1 81 ? -27.737 4.432 10.740 1.00 88.50 81 LYS A C 1
ATOM 627 O O . LYS A 1 81 ? -28.950 4.511 10.559 1.00 88.50 81 LYS A O 1
ATOM 632 N N . LEU A 1 82 ? -26.990 3.483 10.179 1.00 91.31 82 LEU A N 1
ATOM 633 C CA . LEU A 1 82 ? -27.499 2.467 9.256 1.00 91.31 82 LEU A CA 1
ATOM 634 C C . LEU A 1 82 ? -27.967 1.185 9.955 1.00 91.31 82 LEU A C 1
ATOM 636 O O . LEU A 1 82 ? -28.591 0.362 9.291 1.00 91.31 82 LEU A O 1
ATOM 640 N N . LYS A 1 83 ? -27.743 1.007 11.267 1.00 89.69 83 LYS A N 1
ATOM 641 C CA . LYS A 1 83 ? -28.058 -0.239 11.991 1.00 89.69 83 LYS A CA 1
ATOM 642 C C . LYS A 1 83 ? -29.465 -0.774 11.702 1.00 89.69 83 LYS A C 1
ATOM 644 O O . LYS A 1 83 ? -29.614 -1.919 11.298 1.00 89.69 83 LYS A O 1
ATOM 649 N N . ALA A 1 84 ? -30.492 0.070 11.813 1.00 91.25 84 ALA A N 1
ATOM 650 C CA . ALA A 1 84 ? -31.885 -0.328 11.578 1.00 91.25 84 ALA A CA 1
ATOM 651 C C . ALA A 1 84 ? -32.197 -0.717 10.114 1.00 91.25 84 ALA A C 1
ATOM 653 O O . ALA A 1 84 ? -33.231 -1.336 9.857 1.00 91.25 84 ALA A O 1
ATOM 654 N N . THR A 1 85 ? -31.324 -0.356 9.171 1.00 92.62 85 THR A N 1
ATOM 655 C CA . THR A 1 85 ? -31.345 -0.788 7.767 1.00 92.62 85 THR A CA 1
ATOM 656 C C . THR A 1 85 ? -30.570 -2.097 7.597 1.00 92.62 85 THR A C 1
ATOM 658 O O . THR A 1 85 ? -31.104 -3.037 7.014 1.00 92.62 85 THR A O 1
ATOM 661 N N . LEU A 1 86 ? -29.361 -2.192 8.164 1.00 91.62 86 LEU A N 1
ATOM 662 C CA . LEU A 1 86 ? -28.517 -3.394 8.136 1.00 91.62 86 LEU A CA 1
ATOM 663 C C . LEU A 1 86 ? -29.223 -4.595 8.788 1.00 91.62 86 LEU A C 1
ATOM 665 O O . LEU A 1 86 ? -29.308 -5.652 8.174 1.00 91.62 86 LEU A O 1
ATOM 669 N N . ASP A 1 87 ? -29.858 -4.405 9.950 1.00 89.12 87 ASP A N 1
ATOM 670 C CA . ASP A 1 87 ? -30.647 -5.423 10.668 1.00 89.12 87 ASP A CA 1
ATOM 671 C C . ASP A 1 87 ? -31.775 -6.045 9.808 1.00 89.12 87 ASP A C 1
ATOM 673 O O . ASP A 1 87 ? -32.278 -7.134 10.111 1.00 89.12 87 ASP A O 1
ATOM 677 N N . ARG A 1 88 ? -32.211 -5.351 8.744 1.00 92.44 88 ARG A N 1
ATOM 678 C CA . ARG A 1 88 ? -33.280 -5.775 7.821 1.00 92.44 88 ARG A CA 1
ATOM 679 C C . ARG A 1 88 ? -32.761 -6.429 6.539 1.00 92.44 88 ARG A C 1
ATOM 681 O O . ARG A 1 88 ? -33.558 -7.055 5.845 1.00 92.44 88 ARG A O 1
ATOM 688 N N . MET A 1 89 ? -31.477 -6.289 6.216 1.00 92.25 89 MET A N 1
ATOM 689 C CA . MET A 1 89 ? -30.878 -6.893 5.024 1.00 92.25 89 MET A CA 1
ATOM 690 C C . MET A 1 89 ? -30.692 -8.405 5.243 1.00 92.25 89 MET A C 1
ATOM 692 O O . MET A 1 89 ? -30.083 -8.789 6.244 1.00 92.25 89 MET A O 1
ATOM 696 N N . PRO A 1 90 ? -31.196 -9.281 4.351 1.00 89.31 90 PRO A N 1
ATOM 697 C CA . PRO A 1 90 ? -30.998 -10.727 4.472 1.00 89.31 90 PRO A CA 1
ATOM 698 C C . PRO A 1 90 ? -29.519 -11.131 4.503 1.00 89.31 90 PRO A C 1
ATOM 700 O O . PRO A 1 90 ? -29.143 -12.015 5.265 1.00 89.31 90 PRO A O 1
ATOM 703 N N . GLU A 1 91 ? -28.676 -10.449 3.726 1.00 89.25 91 GLU A N 1
ATOM 704 C CA . GLU A 1 91 ? -27.238 -10.706 3.6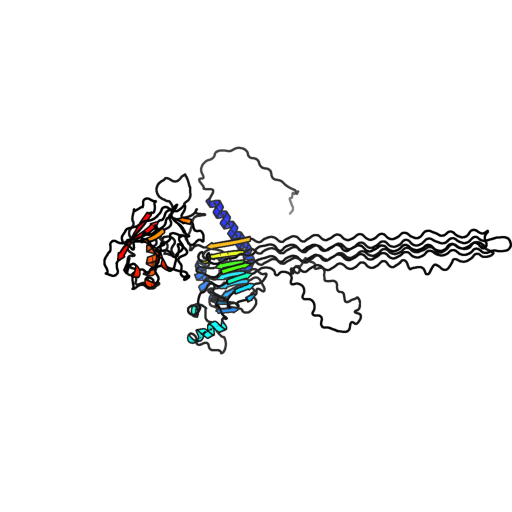22 1.00 89.25 91 GLU A CA 1
ATOM 705 C C . GLU A 1 91 ? -26.510 -10.453 4.948 1.00 89.25 91 GLU A C 1
ATOM 707 O O . GLU A 1 91 ? -25.615 -11.210 5.308 1.00 89.25 91 GLU A O 1
ATOM 712 N N . MET A 1 92 ? -26.949 -9.463 5.737 1.00 90.81 92 MET A N 1
ATOM 713 C CA . MET A 1 92 ? -26.416 -9.153 7.078 1.00 90.81 92 MET A CA 1
ATOM 714 C C . MET A 1 92 ? -26.812 -10.195 8.147 1.00 90.81 92 MET A C 1
ATOM 716 O O . MET A 1 92 ? -26.765 -9.918 9.345 1.00 90.81 92 MET A O 1
ATOM 720 N N . ARG A 1 93 ? -27.239 -11.390 7.717 1.00 88.69 93 ARG A N 1
ATOM 721 C CA . ARG A 1 93 ? -27.529 -12.575 8.540 1.00 88.69 93 ARG A CA 1
ATOM 722 C C . ARG A 1 93 ? -26.778 -13.822 8.056 1.00 88.69 93 ARG A C 1
ATOM 724 O O . ARG A 1 93 ? -26.859 -14.862 8.704 1.00 88.69 93 ARG A O 1
ATOM 731 N N . ASP A 1 94 ? -26.056 -13.730 6.937 1.00 89.62 94 ASP A N 1
ATOM 732 C CA . ASP A 1 94 ? -25.249 -14.830 6.410 1.00 89.62 94 ASP A CA 1
ATOM 733 C C . ASP A 1 94 ? -23.927 -14.964 7.172 1.00 89.62 94 ASP A C 1
ATOM 735 O O . ASP A 1 94 ? -23.216 -13.982 7.392 1.00 89.62 94 ASP A O 1
ATOM 739 N N . VAL A 1 95 ? -23.534 -16.202 7.464 1.00 89.56 95 VAL A N 1
ATOM 740 C CA . VAL A 1 95 ? -22.157 -16.538 7.844 1.00 89.56 95 VAL A CA 1
ATOM 741 C C . VAL A 1 95 ? -21.441 -17.078 6.611 1.00 89.56 95 VAL A C 1
ATOM 743 O O . VAL A 1 95 ? -21.900 -18.044 5.998 1.00 89.56 95 VAL A O 1
ATOM 746 N N . ARG A 1 96 ? -20.317 -16.463 6.235 1.00 91.12 96 ARG A N 1
ATOM 747 C CA . ARG A 1 96 ? -19.556 -16.791 5.020 1.00 91.12 96 ARG A CA 1
ATOM 748 C C . ARG A 1 96 ? -18.092 -17.068 5.346 1.00 91.12 96 ARG A C 1
ATOM 750 O O . ARG A 1 96 ? -17.541 -16.496 6.279 1.00 91.12 96 ARG A O 1
ATOM 757 N N . HIS A 1 97 ? -17.466 -17.935 4.555 1.00 92.12 97 HIS A N 1
ATOM 758 C CA . HIS A 1 97 ? -16.028 -18.192 4.594 1.00 92.12 97 HIS A CA 1
ATOM 759 C C . HIS A 1 97 ? -15.491 -18.173 3.161 1.00 92.12 97 HIS A C 1
ATOM 761 O O . HIS A 1 97 ? -15.786 -19.067 2.368 1.00 92.12 97 HIS A O 1
ATOM 767 N N . GLU A 1 98 ? -14.727 -17.135 2.829 1.00 92.69 98 GLU A N 1
ATOM 768 C CA . GLU A 1 98 ? -14.291 -16.843 1.462 1.00 92.69 98 GLU A CA 1
ATOM 769 C C . GLU A 1 98 ? -12.810 -17.206 1.273 1.00 92.69 98 GLU A C 1
ATOM 771 O O . GLU A 1 98 ? -11.908 -16.399 1.483 1.00 92.69 98 GLU A O 1
ATOM 776 N N . ILE A 1 99 ? -12.557 -18.457 0.873 1.00 89.38 99 ILE A N 1
ATOM 777 C CA . ILE A 1 99 ? -11.203 -18.987 0.606 1.00 89.38 99 ILE A CA 1
ATOM 778 C C . ILE A 1 99 ? -10.666 -18.508 -0.762 1.00 89.38 99 ILE A C 1
ATOM 780 O O . ILE A 1 99 ? -9.460 -18.518 -1.021 1.00 89.38 99 ILE A O 1
ATOM 784 N N . ALA A 1 100 ? -11.560 -18.108 -1.670 1.00 92.06 100 ALA A N 1
ATOM 785 C CA . ALA A 1 100 ? -11.209 -17.641 -3.007 1.00 92.06 100 ALA A CA 1
ATOM 786 C C . ALA A 1 100 ? -10.687 -16.186 -2.993 1.00 92.06 100 ALA A C 1
ATOM 788 O O . ALA A 1 100 ? -11.073 -15.407 -2.124 1.00 92.06 100 ALA A O 1
ATOM 789 N N . PRO A 1 101 ? -9.853 -15.776 -3.971 1.00 94.00 101 PRO A N 1
ATOM 790 C CA . PRO A 1 101 ? -9.446 -14.380 -4.115 1.00 94.00 101 PRO A CA 1
ATOM 791 C C . PRO A 1 101 ? -10.654 -13.439 -4.241 1.00 94.00 101 PRO A C 1
ATOM 793 O O . PRO A 1 101 ? -11.501 -13.630 -5.117 1.00 94.00 101 PRO A O 1
ATOM 796 N N . LEU A 1 102 ? -10.716 -12.421 -3.382 1.00 96.88 102 LEU A N 1
ATOM 797 C CA . LEU A 1 102 ? -11.871 -11.540 -3.249 1.00 96.88 102 LEU A CA 1
ATOM 798 C C . LEU A 1 102 ? -12.059 -10.650 -4.479 1.00 96.88 102 LEU A C 1
ATOM 800 O O . LEU A 1 102 ? -11.093 -10.146 -5.066 1.00 96.88 102 LEU A O 1
ATOM 804 N N . LYS A 1 103 ? -13.323 -10.454 -4.863 1.00 96.44 103 LYS A N 1
ATOM 805 C CA . LYS A 1 103 ? -13.733 -9.557 -5.944 1.00 96.44 103 LYS A CA 1
ATOM 806 C C . LYS A 1 103 ? -15.192 -9.133 -5.786 1.00 96.44 103 LYS A C 1
ATOM 808 O O . LYS A 1 103 ? -16.092 -9.969 -5.821 1.00 96.44 103 LYS A O 1
ATOM 813 N N . GLY A 1 104 ? -15.434 -7.828 -5.729 1.00 96.06 104 GLY A N 1
ATOM 814 C CA . GLY A 1 104 ? -16.771 -7.245 -5.635 1.00 96.06 104 GLY A CA 1
ATOM 815 C C . GLY A 1 104 ? -17.225 -6.975 -4.198 1.00 96.06 104 GLY A C 1
ATOM 816 O O . GLY A 1 104 ? -16.406 -6.795 -3.300 1.00 96.06 104 GLY A O 1
ATOM 817 N N . ALA A 1 105 ? -18.540 -6.886 -3.994 1.00 96.75 105 ALA A N 1
ATOM 818 C CA . ALA A 1 105 ? -19.132 -6.570 -2.696 1.00 96.75 105 ALA A CA 1
ATOM 819 C C . ALA A 1 105 ? -19.477 -7.825 -1.879 1.00 96.75 105 ALA A C 1
ATOM 821 O O . ALA A 1 105 ? -20.275 -8.664 -2.313 1.00 96.75 105 ALA A O 1
ATOM 822 N N . TYR A 1 106 ? -18.916 -7.892 -0.672 1.00 96.81 106 TYR A N 1
ATOM 823 C CA . TYR A 1 106 ? -19.166 -8.900 0.352 1.00 96.81 106 TYR A CA 1
ATOM 824 C C . TYR A 1 106 ? -19.999 -8.272 1.467 1.00 96.81 106 TYR A C 1
ATOM 826 O O . TYR A 1 106 ? -19.575 -7.302 2.093 1.00 96.81 106 TYR A O 1
ATOM 834 N N . ILE A 1 107 ? -21.191 -8.829 1.679 1.00 95.88 107 ILE A N 1
ATOM 835 C CA . ILE A 1 107 ? -22.154 -8.404 2.698 1.00 95.88 107 ILE A CA 1
ATOM 836 C C . ILE A 1 107 ? -22.525 -9.651 3.509 1.00 95.88 107 ILE A C 1
ATOM 838 O O . ILE A 1 107 ? -22.886 -10.663 2.902 1.00 95.88 107 ILE A O 1
ATOM 842 N N . ALA A 1 108 ? -22.350 -9.608 4.832 1.00 94.06 108 ALA A N 1
ATOM 843 C CA . ALA A 1 108 ? -22.474 -10.762 5.732 1.00 94.06 108 ALA A CA 1
ATOM 844 C C . ALA A 1 108 ? -22.798 -10.333 7.178 1.00 94.06 108 ALA A C 1
ATOM 846 O O . ALA A 1 108 ? -22.479 -9.217 7.579 1.00 94.06 108 ALA A O 1
ATOM 847 N N . ASP A 1 109 ? -23.335 -11.236 8.005 1.00 91.38 109 ASP A N 1
ATOM 848 C CA . ASP A 1 109 ? -23.186 -11.099 9.460 1.00 91.38 109 ASP A CA 1
ATOM 849 C C . ASP A 1 109 ? -21.727 -11.350 9.854 1.00 91.38 109 ASP A C 1
ATOM 851 O O . ASP A 1 109 ? -21.056 -10.474 10.391 1.00 91.38 109 ASP A O 1
ATOM 855 N N . THR A 1 110 ? -21.224 -12.546 9.553 1.00 92.06 110 THR A N 1
ATOM 856 C CA . THR A 1 110 ? -19.867 -12.967 9.904 1.00 92.06 110 THR A CA 1
ATOM 857 C C . THR A 1 110 ? -19.127 -13.366 8.634 1.00 92.06 110 THR A C 1
ATOM 859 O O . THR A 1 110 ? -19.569 -14.267 7.918 1.00 92.06 110 THR A O 1
ATOM 862 N N . LEU A 1 111 ? -18.000 -12.709 8.358 1.00 95.00 111 LEU A N 1
ATOM 863 C CA . LEU A 1 111 ? -17.128 -13.010 7.225 1.00 95.00 111 LEU A CA 1
ATOM 864 C C . LEU A 1 111 ? -15.787 -13.552 7.726 1.00 95.00 111 LEU A C 1
ATOM 866 O O . LEU A 1 111 ? -14.960 -12.796 8.235 1.00 95.00 111 LEU A O 1
ATOM 870 N N . TYR A 1 112 ? -15.577 -14.855 7.544 1.00 93.25 112 TYR A N 1
ATOM 871 C CA . TYR A 1 112 ? -14.298 -15.520 7.770 1.00 93.25 112 TYR A CA 1
ATOM 872 C C . TYR A 1 112 ? -13.402 -15.412 6.528 1.00 93.25 112 TYR A C 1
ATOM 874 O O . TYR A 1 112 ? -13.825 -15.753 5.417 1.00 93.25 112 TYR A O 1
ATOM 882 N N . LEU A 1 113 ? -12.159 -14.972 6.725 1.00 95.94 113 LEU A N 1
ATOM 883 C CA . LEU A 1 113 ? -11.135 -14.815 5.691 1.00 95.94 113 LEU A CA 1
ATOM 884 C C . LEU A 1 113 ? -9.839 -15.562 6.064 1.00 95.94 113 LEU A C 1
ATOM 886 O O . LEU A 1 113 ? -9.419 -15.508 7.222 1.00 95.94 113 LEU A O 1
ATOM 890 N N . PRO A 1 114 ? -9.146 -16.213 5.110 1.00 95.06 114 PRO A N 1
ATOM 891 C CA . PRO A 1 114 ? -7.832 -16.801 5.357 1.00 95.06 114 PRO A CA 1
ATOM 892 C C . PRO A 1 114 ? -6.777 -15.769 5.776 1.00 95.06 114 PRO A C 1
ATOM 894 O O . PRO A 1 114 ? -6.794 -14.629 5.306 1.00 95.06 114 PRO A O 1
ATOM 897 N N . GLU A 1 115 ? -5.774 -16.214 6.542 1.00 93.12 115 GLU A N 1
ATOM 898 C CA . GLU A 1 115 ? -4.617 -15.398 6.955 1.00 93.12 115 GLU A CA 1
ATOM 899 C C . GLU A 1 115 ? -3.953 -14.666 5.776 1.00 93.12 115 GLU A C 1
ATOM 901 O O . GLU A 1 115 ? -3.513 -13.533 5.910 1.00 93.12 115 GLU A O 1
ATOM 906 N N . ASN A 1 116 ? -3.892 -15.306 4.605 1.00 95.06 116 ASN A N 1
ATOM 907 C CA . ASN A 1 116 ? -3.286 -14.760 3.391 1.00 95.06 116 ASN A CA 1
ATOM 908 C C . ASN A 1 116 ? -4.346 -14.615 2.287 1.00 95.06 116 ASN A C 1
ATOM 910 O O . ASN A 1 116 ? -4.411 -15.406 1.341 1.00 95.06 116 ASN A O 1
ATOM 914 N N . THR A 1 117 ? -5.190 -13.596 2.425 1.00 96.12 117 THR A N 1
ATOM 915 C CA . THR A 1 117 ? -6.275 -13.271 1.494 1.00 96.12 117 THR A CA 1
ATOM 916 C C . THR A 1 117 ? -5.747 -12.494 0.282 1.00 96.12 117 THR A C 1
ATOM 918 O O . THR A 1 117 ? -4.932 -11.579 0.402 1.00 96.12 117 THR A O 1
ATOM 921 N N . LYS A 1 118 ? -6.218 -12.838 -0.921 1.00 95.88 118 LYS A N 1
ATOM 922 C CA . LYS A 1 118 ? -5.817 -12.183 -2.182 1.00 95.88 118 LYS A CA 1
ATOM 923 C C . LYS A 1 118 ? -6.968 -11.389 -2.780 1.00 95.88 118 LYS A C 1
ATOM 925 O O . LYS A 1 118 ? -8.106 -11.830 -2.680 1.00 95.88 118 LYS A O 1
ATOM 930 N N . LEU A 1 119 ? -6.673 -10.291 -3.470 1.00 94.06 119 LEU A N 1
ATOM 931 C CA . LEU A 1 119 ? -7.646 -9.549 -4.280 1.00 94.06 119 LEU A CA 1
ATOM 932 C C . LEU A 1 119 ? -7.503 -9.913 -5.770 1.00 94.06 119 LEU A C 1
ATOM 934 O O . LEU A 1 119 ? -6.392 -9.973 -6.297 1.00 94.06 119 LEU A O 1
ATOM 938 N N . ALA A 1 120 ? -8.629 -10.133 -6.454 1.00 92.81 120 ALA A N 1
ATOM 939 C CA . ALA A 1 120 ? -8.734 -10.391 -7.901 1.00 92.81 120 ALA A CA 1
ATOM 940 C C . ALA A 1 120 ? -9.623 -9.360 -8.640 1.00 92.81 120 ALA A C 1
ATOM 942 O O . ALA A 1 120 ? -10.009 -9.540 -9.804 1.00 92.81 120 ALA A O 1
ATOM 943 N N . GLY A 1 121 ? -9.973 -8.282 -7.946 1.00 92.25 121 GLY A N 1
ATOM 944 C CA . GLY A 1 121 ? -10.673 -7.108 -8.446 1.00 92.25 121 GLY A CA 1
ATOM 945 C C . GLY A 1 121 ? -10.989 -6.153 -7.296 1.00 92.25 121 GLY A C 1
ATOM 946 O O . GLY A 1 121 ? -10.809 -6.511 -6.129 1.00 92.25 121 GLY A O 1
ATOM 947 N N . HIS A 1 122 ? -11.488 -4.959 -7.628 1.00 95.62 122 HIS A N 1
ATOM 948 C CA . HIS A 1 122 ? -11.984 -3.996 -6.638 1.00 95.62 122 HIS A CA 1
ATOM 949 C C . HIS A 1 122 ? -12.956 -4.698 -5.681 1.00 95.62 122 HIS A C 1
ATOM 951 O O . HIS A 1 122 ? -13.801 -5.487 -6.122 1.00 95.62 122 HIS A O 1
ATOM 957 N N . THR A 1 123 ? -12.801 -4.457 -4.385 1.00 97.69 123 THR A N 1
ATOM 958 C CA . THR A 1 123 ? -13.465 -5.216 -3.325 1.00 97.69 123 THR A CA 1
ATOM 959 C C . THR A 1 123 ? -14.003 -4.274 -2.257 1.00 97.69 123 THR A C 1
ATOM 961 O O . THR A 1 123 ? -13.323 -3.346 -1.825 1.00 97.69 123 THR A O 1
ATOM 964 N N . VAL A 1 124 ? -15.229 -4.529 -1.804 1.00 97.81 124 VAL A N 1
ATOM 965 C CA . VAL A 1 124 ? -15.826 -3.845 -0.654 1.00 97.81 124 VAL A CA 1
ATOM 966 C C . VAL A 1 124 ? -16.395 -4.868 0.321 1.00 97.81 124 VAL A C 1
ATOM 968 O O . VAL A 1 124 ? -17.118 -5.778 -0.078 1.00 97.81 124 VAL A O 1
ATOM 971 N N . ILE A 1 125 ? -16.039 -4.727 1.594 1.00 97.56 125 ILE A N 1
ATOM 972 C CA . ILE A 1 125 ? -16.453 -5.592 2.697 1.00 97.56 125 ILE A CA 1
ATOM 973 C C . ILE A 1 125 ? -17.324 -4.766 3.642 1.00 97.56 125 ILE A C 1
ATOM 975 O O . ILE A 1 125 ? -16.875 -3.749 4.168 1.00 97.56 125 ILE A O 1
ATOM 979 N N . LEU A 1 126 ? -18.550 -5.230 3.868 1.00 96.31 126 LEU A N 1
ATOM 980 C CA . LEU A 1 126 ? -19.500 -4.706 4.844 1.00 96.31 126 LEU A CA 1
ATOM 981 C C . LEU A 1 126 ? -20.003 -5.894 5.671 1.00 96.31 126 LEU A C 1
ATOM 983 O O . LEU A 1 126 ? -20.746 -6.730 5.165 1.00 96.31 126 LEU A O 1
ATOM 987 N N . ALA A 1 127 ? -19.562 -6.012 6.918 1.00 93.94 127 ALA A N 1
ATOM 988 C CA . ALA A 1 127 ? -19.883 -7.158 7.770 1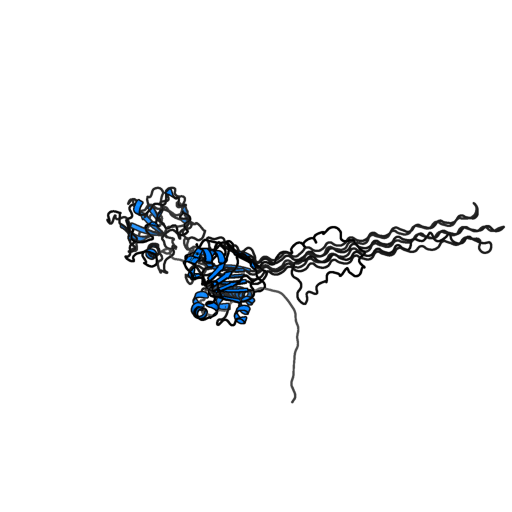.00 93.94 127 ALA A CA 1
ATOM 989 C C . ALA A 1 127 ? -20.180 -6.705 9.200 1.00 93.94 127 ALA A C 1
ATOM 991 O O . ALA A 1 127 ? -19.708 -5.644 9.604 1.00 93.94 127 ALA A O 1
ATOM 992 N N . ASN A 1 128 ? -20.905 -7.500 9.994 1.00 90.12 128 ASN A N 1
ATOM 993 C CA . ASN A 1 128 ? -20.918 -7.251 11.437 1.00 90.12 128 ASN A CA 1
ATOM 994 C C . ASN A 1 128 ? -19.567 -7.659 12.030 1.00 90.12 128 ASN A C 1
ATOM 996 O O . ASN A 1 128 ? -18.819 -6.813 12.508 1.00 90.12 128 ASN A O 1
ATOM 1000 N N . ASN A 1 129 ? -19.228 -8.941 11.903 1.00 89.25 129 ASN A N 1
ATOM 1001 C CA . ASN A 1 129 ? -18.008 -9.551 12.414 1.00 89.25 129 ASN A CA 1
ATOM 1002 C C . ASN A 1 129 ? -17.061 -9.866 11.241 1.00 89.25 129 ASN A C 1
ATOM 1004 O O . ASN A 1 129 ? -17.343 -10.758 10.435 1.00 89.25 129 ASN A O 1
ATOM 1008 N N . LEU A 1 130 ? -15.934 -9.157 11.141 1.00 92.94 130 LEU A N 1
ATOM 1009 C CA . LEU A 1 130 ? -14.851 -9.500 10.212 1.00 92.94 130 LEU A CA 1
ATOM 1010 C C . LEU A 1 130 ? -13.803 -10.329 10.959 1.00 92.94 130 LEU A C 1
ATOM 1012 O O . LEU A 1 130 ? -13.239 -9.855 11.945 1.00 92.94 130 LEU A O 1
ATOM 1016 N N . VAL A 1 131 ? -13.558 -11.561 10.507 1.00 91.62 131 VAL A N 1
ATOM 1017 C CA . VAL A 1 131 ? -12.727 -12.528 11.236 1.00 91.62 131 VAL A CA 1
ATOM 1018 C C . VAL A 1 131 ? -11.663 -13.136 10.325 1.00 91.62 131 VAL A C 1
ATOM 1020 O O . VAL A 1 131 ? -11.978 -13.707 9.284 1.00 91.62 131 VAL A O 1
ATOM 1023 N N . PHE A 1 132 ? -10.401 -13.066 10.738 1.00 93.25 132 PHE A N 1
ATOM 1024 C CA . PHE A 1 132 ? -9.269 -13.658 10.031 1.00 93.25 132 PHE A CA 1
ATOM 1025 C C . PHE A 1 132 ? -8.773 -14.943 10.702 1.00 93.25 132 PHE A C 1
ATOM 1027 O O . PHE A 1 132 ? -8.650 -15.030 11.924 1.00 93.25 132 PHE A O 1
ATOM 1034 N N . GLU A 1 133 ? -8.437 -15.941 9.888 1.00 91.12 133 GLU A N 1
ATOM 1035 C CA . GLU A 1 133 ? -7.662 -17.106 10.320 1.00 91.12 133 GLU A CA 1
ATOM 1036 C C . GLU A 1 133 ? -6.170 -16.766 10.500 1.00 91.12 133 GLU A C 1
ATOM 1038 O O . GLU A 1 133 ? -5.663 -15.792 9.944 1.00 91.12 133 GLU A O 1
ATOM 1043 N N . GLY A 1 134 ? -5.443 -17.619 11.225 1.00 87.88 134 GLY A N 1
ATOM 1044 C CA . GLY A 1 134 ? -3.998 -17.492 11.435 1.00 87.88 134 GLY A CA 1
ATOM 1045 C C . GLY A 1 134 ? -3.631 -16.475 12.514 1.00 87.88 134 GLY A C 1
ATOM 1046 O O . GLY A 1 134 ? -4.402 -16.257 13.442 1.00 87.88 134 GLY A O 1
ATOM 1047 N N . LYS A 1 135 ? -2.425 -15.903 12.431 1.00 86.19 135 LYS A N 1
ATOM 1048 C CA . LYS A 1 135 ? -1.847 -14.988 13.434 1.00 86.19 135 LYS A CA 1
ATOM 1049 C C . LYS A 1 135 ? -1.503 -13.602 12.898 1.00 86.19 135 LYS A C 1
ATOM 1051 O O . LYS A 1 135 ? -1.399 -12.667 13.685 1.00 86.19 135 LYS A O 1
ATOM 1056 N N . ARG A 1 136 ? -1.270 -13.452 11.593 1.00 88.38 136 ARG A N 1
ATOM 1057 C CA . ARG A 1 136 ? -0.980 -12.148 10.978 1.00 88.38 136 ARG A CA 1
ATOM 1058 C C . ARG A 1 136 ? -1.742 -12.028 9.672 1.00 88.38 136 ARG A C 1
ATOM 1060 O O . ARG A 1 136 ? -1.295 -12.539 8.647 1.00 88.38 136 ARG A O 1
ATOM 1067 N N . ALA A 1 137 ? -2.901 -11.384 9.727 1.00 92.75 137 ALA A N 1
ATOM 1068 C CA . ALA A 1 137 ? -3.781 -11.257 8.578 1.00 92.75 137 ALA A CA 1
ATOM 1069 C C . ALA A 1 137 ? -3.139 -10.371 7.501 1.00 92.75 137 ALA A C 1
ATOM 1071 O O . ALA A 1 137 ? -2.632 -9.289 7.790 1.00 92.75 137 ALA A O 1
ATOM 1072 N N . VAL A 1 138 ? -3.176 -10.813 6.247 1.00 94.94 138 VAL A N 1
ATOM 1073 C CA . VAL A 1 138 ? -2.683 -10.076 5.083 1.00 94.94 138 VAL A CA 1
ATOM 1074 C C . VAL A 1 138 ? -3.726 -10.155 3.975 1.00 94.94 138 VAL A C 1
ATOM 1076 O O . VAL A 1 138 ? -3.995 -11.231 3.441 1.00 94.94 138 VAL A O 1
ATOM 1079 N N . VAL A 1 139 ? -4.283 -9.008 3.590 1.00 96.25 139 VAL A N 1
ATOM 1080 C CA . VAL A 1 139 ? -5.136 -8.859 2.403 1.00 96.25 139 VAL A CA 1
ATOM 1081 C C . VAL A 1 139 ? -4.324 -8.149 1.324 1.00 96.25 139 VAL A C 1
ATOM 1083 O O . VAL A 1 139 ? -3.953 -6.992 1.514 1.00 96.25 139 VAL A O 1
ATOM 1086 N N . LYS A 1 140 ? -4.023 -8.823 0.203 1.00 95.00 140 LYS A N 1
ATOM 1087 C CA . LYS A 1 140 ? -3.099 -8.292 -0.818 1.00 95.00 140 LYS A CA 1
ATOM 1088 C C . LYS A 1 140 ? -3.599 -8.374 -2.262 1.00 95.00 140 LYS A C 1
ATOM 1090 O O . LYS A 1 140 ? -3.997 -9.440 -2.735 1.00 95.00 140 LYS A O 1
ATOM 1095 N N . GLY A 1 141 ? -3.456 -7.279 -3.008 1.00 91.31 141 GLY A N 1
ATOM 1096 C CA . GLY A 1 141 ? -3.559 -7.249 -4.473 1.00 91.31 141 GLY A CA 1
ATOM 1097 C C . GLY A 1 141 ? -3.830 -5.845 -5.036 1.00 91.31 141 GLY A C 1
ATOM 1098 O O . GLY A 1 141 ? -4.418 -5.035 -4.329 1.00 91.31 141 GLY A O 1
ATOM 1099 N N . PRO A 1 142 ? -3.435 -5.547 -6.290 1.00 90.75 142 PRO A N 1
ATOM 1100 C CA . PRO A 1 142 ? -3.467 -4.199 -6.873 1.00 90.75 142 PRO A CA 1
ATOM 1101 C C . PRO A 1 142 ? -4.873 -3.759 -7.310 1.00 90.75 142 PRO A C 1
ATOM 1103 O O . PRO A 1 142 ? -5.157 -3.586 -8.494 1.00 90.75 142 PRO A O 1
ATOM 1106 N N . TYR A 1 143 ? -5.775 -3.637 -6.344 1.00 94.00 143 TYR A N 1
ATOM 1107 C CA . TYR A 1 143 ? -7.173 -3.280 -6.540 1.00 94.00 143 TYR A CA 1
ATOM 1108 C C . TYR A 1 143 ? -7.680 -2.502 -5.334 1.00 94.00 143 TYR A C 1
ATOM 1110 O O . TYR A 1 143 ? -7.214 -2.733 -4.220 1.00 94.00 143 TYR A O 1
ATOM 1118 N N . ASP A 1 144 ? -8.660 -1.624 -5.545 1.00 95.00 144 ASP A N 1
ATOM 1119 C CA . ASP A 1 144 ? -9.242 -0.870 -4.436 1.00 95.00 144 ASP A CA 1
ATOM 1120 C C . ASP A 1 144 ? -9.885 -1.808 -3.413 1.00 95.00 144 ASP A C 1
ATOM 1122 O O . ASP A 1 144 ? -10.602 -2.751 -3.774 1.00 95.00 144 ASP A O 1
ATOM 1126 N N . LEU A 1 145 ? -9.641 -1.519 -2.141 1.00 96.50 145 LEU A N 1
ATOM 1127 C CA . LEU A 1 145 ? -10.146 -2.261 -1.004 1.00 96.50 145 LEU A CA 1
ATOM 1128 C C . LEU A 1 145 ? -10.842 -1.307 -0.037 1.00 96.50 145 LEU A C 1
ATOM 1130 O O . LEU A 1 145 ? -10.226 -0.402 0.530 1.00 96.50 145 LEU A O 1
ATOM 1134 N N . HIS A 1 146 ? -12.134 -1.540 0.175 1.00 96.44 146 HIS A N 1
ATOM 1135 C CA . HIS A 1 146 ? -12.944 -0.753 1.096 1.00 96.44 146 HIS A CA 1
ATOM 1136 C C . HIS A 1 146 ? -13.522 -1.652 2.198 1.00 96.44 146 HIS A C 1
ATOM 1138 O O . HIS A 1 146 ? -14.097 -2.695 1.893 1.00 96.44 146 HIS A O 1
ATOM 1144 N N . VAL A 1 147 ? -13.347 -1.295 3.471 1.00 95.62 147 VAL A N 1
ATOM 1145 C CA . VAL A 1 147 ? -13.594 -2.196 4.614 1.00 95.62 147 VAL A CA 1
ATOM 1146 C C . VAL A 1 147 ? -14.379 -1.472 5.707 1.00 95.62 147 VAL A C 1
ATOM 1148 O O . VAL A 1 147 ? -13.891 -0.504 6.288 1.00 95.62 147 VAL A O 1
ATOM 1151 N N . PHE A 1 148 ? -15.589 -1.964 5.976 1.00 94.75 148 PHE A N 1
ATOM 1152 C CA . PHE A 1 148 ? -16.575 -1.373 6.886 1.00 94.75 148 PHE A CA 1
ATOM 1153 C C . PHE A 1 148 ? -17.191 -2.443 7.817 1.00 94.75 148 PHE A C 1
ATOM 1155 O O . PHE A 1 148 ? -18.340 -2.852 7.622 1.00 94.75 148 PHE A O 1
ATOM 1162 N N . PRO A 1 149 ? -16.443 -2.975 8.799 1.00 92.31 149 PRO A N 1
ATOM 1163 C CA . PRO A 1 149 ? -17.006 -3.799 9.864 1.00 92.31 149 PRO A CA 1
ATOM 1164 C C . PRO A 1 149 ? -17.861 -2.956 10.835 1.00 92.31 149 PRO A C 1
ATOM 1166 O O . PRO A 1 149 ? -17.537 -1.799 11.100 1.00 92.31 149 PRO A O 1
ATOM 1169 N N . THR A 1 150 ? -18.949 -3.516 11.382 1.00 88.06 150 THR A N 1
ATOM 1170 C CA . THR A 1 150 ? -19.769 -2.847 12.425 1.00 88.06 150 THR A CA 1
ATOM 1171 C C . THR A 1 150 ? -19.371 -3.227 13.855 1.00 88.06 150 THR A C 1
ATOM 1173 O O . THR A 1 150 ? -19.852 -2.612 14.807 1.00 88.06 150 THR A O 1
ATOM 1176 N N . GLN A 1 151 ? -18.514 -4.236 14.018 1.00 84.88 151 GLN A N 1
ATOM 1177 C CA . GLN A 1 151 ? -17.870 -4.657 15.267 1.00 84.88 151 GLN A CA 1
ATOM 1178 C C . GLN A 1 151 ? -16.337 -4.614 15.094 1.00 84.88 151 GLN A C 1
ATOM 1180 O O . GLN A 1 151 ? -15.865 -4.515 13.959 1.00 84.88 151 GLN A O 1
ATOM 1185 N N . PRO A 1 152 ? -15.546 -4.706 16.176 1.00 80.44 152 PRO A N 1
ATOM 1186 C CA . PRO A 1 152 ? -14.093 -4.851 16.080 1.00 80.44 152 PRO A CA 1
ATOM 1187 C C . PRO A 1 152 ? -13.680 -6.050 15.216 1.00 80.44 152 PRO A C 1
ATOM 1189 O O . PRO A 1 152 ? -14.374 -7.072 15.176 1.00 80.44 152 PRO A O 1
ATOM 1192 N N . VAL A 1 153 ? -12.545 -5.937 14.528 1.00 86.88 153 VAL A N 1
ATOM 1193 C CA . VAL A 1 153 ? -11.993 -7.031 13.719 1.00 86.88 153 VAL A CA 1
ATOM 1194 C C . VAL A 1 153 ? -11.354 -8.067 14.643 1.00 86.88 153 VAL A C 1
ATOM 1196 O O . VAL A 1 153 ? -10.771 -7.731 15.673 1.00 86.88 153 VAL A O 1
ATOM 1199 N N . VAL A 1 154 ? -11.444 -9.346 14.282 1.00 86.44 154 VAL A N 1
ATOM 1200 C CA . VAL A 1 154 ? -10.875 -10.442 15.080 1.00 86.44 154 VAL A CA 1
ATOM 1201 C C . VAL A 1 154 ? -9.889 -11.256 14.254 1.00 86.44 154 VAL A C 1
ATOM 1203 O O . VAL A 1 154 ? -10.134 -11.550 13.086 1.00 86.44 154 VAL A O 1
ATOM 1206 N N . VAL A 1 155 ? -8.794 -11.677 14.881 1.00 87.50 155 VAL A N 1
ATOM 1207 C CA . VAL A 1 155 ? -7.867 -12.684 14.354 1.00 87.50 155 VAL A CA 1
ATOM 1208 C C . VAL A 1 155 ? -7.908 -13.885 15.301 1.00 87.50 155 VAL A C 1
ATOM 1210 O O . VAL A 1 155 ? -7.865 -13.719 16.516 1.00 87.50 155 VAL A O 1
ATOM 1213 N N . LEU A 1 156 ? -8.057 -15.100 14.768 1.00 85.75 156 LEU A N 1
ATOM 1214 C CA . LEU A 1 156 ? -8.330 -16.300 15.575 1.00 85.75 156 LEU A CA 1
ATOM 1215 C C . LEU A 1 156 ? -7.095 -16.905 16.269 1.00 85.75 156 LEU A C 1
ATOM 1217 O O . LEU A 1 156 ? -7.235 -17.863 17.026 1.00 85.75 156 LEU A O 1
ATOM 1221 N N . GLY A 1 157 ? -5.882 -16.454 15.943 1.00 83.38 157 GLY A N 1
ATOM 1222 C CA . GLY A 1 157 ? -4.615 -17.069 16.365 1.00 83.38 157 GLY A CA 1
ATOM 1223 C C . GLY A 1 157 ? -4.318 -18.448 15.734 1.00 83.38 157 GLY A C 1
ATOM 1224 O O . GLY A 1 157 ? -3.233 -19.008 15.927 1.00 83.38 157 GLY A O 1
ATOM 1225 N N . THR A 1 158 ? -5.277 -19.021 14.999 1.00 84.31 158 THR A N 1
ATOM 1226 C CA . THR A 1 158 ? -5.288 -20.387 14.447 1.00 84.31 158 THR A CA 1
ATOM 1227 C C . THR A 1 158 ? -6.267 -20.488 13.260 1.00 84.31 158 THR A C 1
ATOM 1229 O O . THR A 1 158 ? -6.895 -19.501 12.877 1.00 84.31 158 THR A O 1
ATOM 1232 N N . SER A 1 159 ? -6.381 -21.661 12.631 1.00 85.62 159 SER A N 1
ATOM 1233 C CA . SER A 1 159 ? -7.362 -21.903 11.563 1.00 85.62 159 SER A CA 1
ATOM 1234 C C . SER A 1 159 ? -8.790 -22.023 12.107 1.00 85.62 159 SER A C 1
ATOM 1236 O O . SER A 1 159 ? -9.001 -22.533 13.211 1.00 85.62 159 SER A O 1
ATOM 1238 N N . LEU A 1 160 ? -9.794 -21.648 11.311 1.00 83.75 160 LEU A N 1
ATOM 1239 C CA . LEU A 1 160 ? -11.212 -21.761 11.680 1.00 83.75 160 LEU A CA 1
ATOM 1240 C C . LEU A 1 160 ? -11.593 -23.221 11.956 1.00 83.75 160 LEU A C 1
ATOM 1242 O O . LEU A 1 160 ? -12.306 -23.525 12.912 1.00 83.75 160 LEU A O 1
ATOM 1246 N N . ALA A 1 161 ? -11.065 -24.141 11.146 1.00 81.94 161 ALA A N 1
ATOM 1247 C CA . ALA A 1 161 ? -11.271 -25.575 11.319 1.00 81.94 161 ALA A CA 1
ATOM 1248 C C . ALA A 1 161 ? -10.701 -26.107 12.647 1.00 81.94 161 ALA A C 1
ATOM 1250 O O . ALA A 1 161 ? -11.216 -27.093 13.173 1.00 81.94 161 ALA A O 1
ATOM 1251 N N . GLU A 1 162 ? -9.660 -25.481 13.201 1.00 82.31 162 GLU A N 1
ATOM 1252 C CA . GLU A 1 162 ? -9.100 -25.851 14.500 1.00 82.31 162 GLU A CA 1
ATOM 1253 C C . GLU A 1 162 ? -9.806 -25.144 15.665 1.00 82.31 162 GLU A C 1
ATOM 1255 O O . GLU A 1 162 ? -10.116 -25.805 16.657 1.00 82.31 162 GLU A O 1
ATOM 1260 N N . ALA A 1 163 ? -10.151 -23.860 15.531 1.00 79.12 163 ALA A N 1
ATOM 1261 C CA . ALA A 1 163 ? -10.965 -23.137 16.512 1.00 79.12 163 ALA A CA 1
ATOM 1262 C C . ALA A 1 163 ? -12.303 -23.862 16.776 1.00 79.12 163 ALA A C 1
ATOM 1264 O O . ALA A 1 163 ? -12.651 -24.152 17.922 1.00 79.12 163 ALA A O 1
ATOM 1265 N N . LEU A 1 164 ? -13.000 -24.281 15.712 1.00 78.31 164 LEU A N 1
ATOM 1266 C CA . LEU A 1 164 ? -14.241 -25.060 15.811 1.00 78.31 164 LEU A CA 1
ATOM 1267 C C . LEU A 1 164 ? -14.036 -26.471 16.397 1.00 78.31 164 LEU A C 1
ATOM 1269 O O . LEU A 1 164 ? -14.949 -27.011 17.019 1.00 78.31 164 LEU A O 1
ATOM 1273 N N . ARG A 1 165 ? -12.852 -27.083 16.236 1.00 76.50 165 ARG A N 1
ATOM 1274 C CA . ARG A 1 165 ? -12.526 -28.379 16.867 1.00 76.50 165 ARG A CA 1
ATOM 1275 C C . ARG A 1 165 ? -12.299 -28.237 18.366 1.00 76.50 165 ARG A C 1
ATOM 1277 O O . ARG A 1 165 ? -12.846 -29.036 19.124 1.00 76.50 165 ARG A O 1
ATOM 1284 N N . ARG A 1 166 ? -11.525 -27.232 18.791 1.00 72.31 166 ARG A N 1
ATOM 1285 C CA . ARG A 1 166 ? -11.261 -26.937 20.211 1.00 72.31 166 ARG A CA 1
ATOM 1286 C C . ARG A 1 166 ? -12.570 -26.681 20.966 1.00 72.31 166 ARG A C 1
ATOM 1288 O O . ARG A 1 166 ? -12.781 -27.251 22.030 1.00 72.31 166 ARG A O 1
ATOM 1295 N N . ASN A 1 167 ? -13.495 -25.955 20.338 1.00 66.75 167 ASN A N 1
ATOM 1296 C CA . ASN A 1 167 ? -14.770 -25.551 20.939 1.00 66.75 167 ASN A CA 1
ATOM 1297 C C . ASN A 1 167 ? -15.938 -26.518 20.630 1.00 66.75 167 ASN A C 1
ATOM 1299 O O . ASN A 1 167 ? -17.103 -26.195 20.859 1.00 66.75 167 ASN A O 1
ATOM 1303 N N . SER A 1 168 ? -15.646 -27.733 20.146 1.00 58.62 168 SER A N 1
ATOM 1304 C CA . SER A 1 168 ? -16.654 -28.723 19.724 1.00 58.62 168 SER A CA 1
ATOM 1305 C C . SER A 1 168 ? -17.592 -29.211 20.839 1.00 58.62 168 SER A C 1
ATOM 1307 O O . SER A 1 168 ? -18.703 -29.649 20.546 1.00 58.62 168 SER A O 1
ATOM 1309 N N . GLY A 1 169 ? -17.208 -29.069 22.113 1.00 56.00 169 GLY A N 1
ATOM 1310 C CA . GLY A 1 169 ? -18.086 -29.345 23.258 1.00 56.00 169 GLY A CA 1
ATOM 1311 C C . GLY A 1 169 ? -19.297 -28.406 23.373 1.00 56.00 169 GLY A C 1
ATOM 1312 O O . GLY A 1 169 ? -20.266 -28.754 24.042 1.00 56.00 169 GLY A O 1
ATOM 1313 N N . LEU A 1 170 ? -19.269 -27.247 22.704 1.00 53.12 170 LEU A N 1
ATOM 1314 C CA . LEU A 1 170 ? -20.345 -26.250 22.721 1.00 53.12 170 LEU A CA 1
ATOM 1315 C C . LEU A 1 170 ? -21.329 -26.389 21.541 1.00 53.12 170 LEU A C 1
ATOM 1317 O O . LEU A 1 170 ? -22.351 -25.706 21.529 1.00 53.12 170 LEU A O 1
ATOM 1321 N N . MET A 1 171 ? -21.053 -27.238 20.535 1.00 52.81 171 MET A N 1
ATOM 1322 C CA . MET A 1 171 ? -21.833 -27.267 19.283 1.00 52.81 171 MET A CA 1
ATOM 1323 C C . MET A 1 171 ? -22.035 -28.674 18.684 1.00 52.81 171 MET A C 1
ATOM 1325 O O . MET A 1 171 ? -21.061 -29.332 18.314 1.00 52.81 171 MET A O 1
ATOM 1329 N N . PRO A 1 172 ? -23.286 -29.124 18.446 1.00 46.94 172 PRO A N 1
ATOM 1330 C CA . PRO A 1 172 ? -23.575 -30.391 17.770 1.00 46.94 172 PRO A CA 1
ATOM 1331 C C . PRO A 1 172 ? -23.413 -30.284 16.238 1.00 46.94 172 PRO A C 1
ATOM 1333 O O . PRO A 1 172 ? -24.386 -30.334 15.481 1.00 46.94 172 PRO A O 1
ATOM 1336 N N . VAL A 1 173 ? -22.172 -30.140 15.760 1.00 47.75 173 VAL A N 1
ATOM 1337 C CA . VAL A 1 173 ? -21.851 -30.002 14.326 1.00 47.75 173 VAL A CA 1
ATOM 1338 C C . VAL A 1 173 ? -22.085 -31.323 13.577 1.00 47.75 173 VAL A C 1
ATOM 1340 O O . VAL A 1 173 ? -21.253 -32.231 13.583 1.00 47.75 173 VAL A O 1
ATOM 1343 N N . LYS A 1 174 ? -23.225 -31.438 12.885 1.00 43.03 174 LYS A N 1
ATOM 1344 C CA . LYS A 1 174 ? -23.524 -32.584 12.010 1.00 43.03 174 LYS A CA 1
ATOM 1345 C C . LYS A 1 174 ? -22.777 -32.474 10.679 1.00 43.03 174 LYS A C 1
ATOM 1347 O O . LYS A 1 174 ? -23.182 -31.733 9.786 1.00 43.03 174 LYS A O 1
ATOM 1352 N N . PHE A 1 175 ? -21.744 -33.295 10.502 1.00 45.12 175 PHE A N 1
ATOM 1353 C CA . PHE A 1 175 ? -21.047 -33.482 9.224 1.00 45.12 175 PHE A CA 1
ATOM 1354 C C . PHE A 1 175 ? -21.901 -34.288 8.223 1.00 45.12 175 PHE A C 1
ATOM 1356 O O . PHE A 1 175 ? -21.619 -35.448 7.934 1.00 45.12 175 PHE A O 1
ATOM 1363 N N . GLY A 1 176 ? -22.975 -33.681 7.705 1.00 34.59 176 GLY A N 1
ATOM 1364 C CA . GLY A 1 176 ? -23.926 -34.354 6.815 1.00 34.59 176 GLY A CA 1
ATOM 1365 C C . GLY A 1 176 ? -24.855 -33.406 6.053 1.00 34.59 176 GLY A C 1
ATOM 1366 O O . GLY A 1 176 ? -26.033 -33.321 6.374 1.00 34.59 176 GLY A O 1
ATOM 1367 N N . GLY A 1 177 ? -24.328 -32.747 5.014 1.00 40.16 177 GLY A N 1
ATOM 1368 C CA . GLY A 1 177 ? -25.102 -31.932 4.065 1.00 40.16 177 GLY A CA 1
ATOM 1369 C C . GLY A 1 177 ? -25.361 -30.492 4.528 1.00 40.16 177 GLY A C 1
ATOM 1370 O O . GLY A 1 177 ? -26.234 -30.255 5.350 1.00 40.16 177 GLY A O 1
ATOM 1371 N N . ARG A 1 178 ? -24.640 -29.530 3.927 1.00 41.12 178 ARG A N 1
ATOM 1372 C CA . ARG A 1 178 ? -24.615 -28.089 4.279 1.00 41.12 178 ARG A CA 1
ATOM 1373 C C . ARG A 1 178 ? -24.178 -27.815 5.727 1.00 41.12 178 ARG A C 1
ATOM 1375 O O . ARG A 1 178 ? -24.992 -27.649 6.625 1.00 41.12 178 ARG A O 1
ATOM 1382 N N . SER A 1 179 ? -22.865 -27.688 5.918 1.00 46.59 179 SER A N 1
ATOM 1383 C CA . SER A 1 179 ? -22.288 -27.147 7.153 1.00 46.59 179 SER A CA 1
ATOM 1384 C C . SER A 1 179 ? -22.636 -25.663 7.290 1.00 46.59 179 SER A C 1
ATOM 1386 O O . SER A 1 179 ? -22.033 -24.827 6.620 1.00 46.59 179 SER A O 1
ATOM 1388 N N . THR A 1 180 ? -23.585 -25.326 8.162 1.00 60.53 180 THR A N 1
ATOM 1389 C CA . THR A 1 180 ? -23.785 -23.950 8.630 1.00 60.53 180 THR A CA 1
ATOM 1390 C C . THR A 1 180 ? -22.668 -23.602 9.609 1.00 60.53 180 THR A C 1
ATOM 1392 O O . THR A 1 180 ? -22.615 -24.166 10.703 1.00 60.53 180 THR A O 1
ATOM 1395 N N . LEU A 1 181 ? -21.766 -22.701 9.219 1.00 68.06 181 LEU A N 1
ATOM 1396 C CA . LEU A 1 181 ? -20.803 -22.120 10.154 1.00 68.06 181 LEU A CA 1
ATOM 1397 C C . LEU A 1 181 ? -21.556 -21.292 11.214 1.00 68.06 181 LEU A C 1
ATOM 1399 O O . LEU A 1 181 ? -22.545 -20.640 10.866 1.00 68.06 181 LEU A O 1
ATOM 1403 N N . PRO A 1 182 ? -21.131 -21.313 12.490 1.00 69.44 182 PRO A N 1
ATOM 1404 C CA . PRO A 1 182 ? -21.712 -20.449 13.511 1.00 69.44 182 PRO A CA 1
ATOM 1405 C C . PRO A 1 182 ? -21.357 -18.981 13.241 1.00 69.44 182 PRO A C 1
ATOM 1407 O O . PRO A 1 182 ? -20.285 -18.689 12.713 1.00 69.44 182 PRO A O 1
ATOM 1410 N N . SER A 1 183 ? -22.230 -18.055 13.646 1.00 73.19 183 SER A N 1
ATOM 1411 C CA . SER A 1 183 ? -21.852 -16.637 13.753 1.00 73.19 183 SER A CA 1
ATOM 1412 C C . SER A 1 183 ? -20.746 -16.492 14.801 1.00 73.19 183 SER A C 1
ATOM 1414 O O . SER A 1 183 ? -20.733 -17.235 15.790 1.00 73.19 183 SER A O 1
ATOM 1416 N N . PHE A 1 184 ? -19.829 -15.540 14.610 1.00 71.88 184 PHE A N 1
ATOM 1417 C CA . PHE A 1 184 ? -18.690 -15.359 15.514 1.00 71.88 184 PHE A CA 1
ATOM 1418 C C . PHE A 1 184 ? -19.128 -15.123 16.970 1.00 71.88 184 PHE A C 1
ATOM 1420 O O . PHE A 1 184 ? -18.483 -15.612 17.897 1.00 71.88 184 PHE A O 1
ATOM 1427 N N . SER A 1 185 ? -20.283 -14.484 17.185 1.00 68.50 185 SER A N 1
ATOM 1428 C CA . SER A 1 185 ? -20.867 -14.264 18.515 1.00 68.50 185 SER A CA 1
ATOM 1429 C C . SER A 1 185 ? -21.142 -15.550 19.313 1.00 68.50 185 SER A C 1
ATOM 1431 O O . SER A 1 185 ? -21.293 -15.473 20.524 1.00 68.50 185 SER A O 1
ATOM 1433 N N . LEU A 1 186 ? -21.188 -16.727 18.672 1.00 65.94 186 LEU A N 1
ATOM 1434 C CA . LEU A 1 186 ? -21.362 -18.030 19.335 1.00 65.94 186 LEU A CA 1
ATOM 1435 C C . LEU A 1 186 ? -20.037 -18.709 19.734 1.00 65.94 186 LEU A C 1
ATOM 1437 O O . LEU A 1 186 ? -20.065 -19.766 20.361 1.00 65.94 186 LEU A O 1
ATOM 1441 N N . ILE A 1 187 ? -18.889 -18.151 19.336 1.00 62.22 187 ILE A N 1
ATOM 1442 C CA . ILE A 1 187 ? -17.547 -18.649 19.695 1.00 62.22 187 ILE A CA 1
ATOM 1443 C C . ILE A 1 187 ? -16.644 -17.580 20.327 1.00 62.22 187 ILE A C 1
ATOM 1445 O O . ILE A 1 187 ? -15.550 -17.923 20.767 1.00 62.22 187 ILE A O 1
ATOM 1449 N N . ARG A 1 188 ? -17.091 -16.315 20.388 1.00 69.25 188 ARG A N 1
ATOM 1450 C CA . ARG A 1 188 ? -16.344 -15.160 20.915 1.00 69.25 188 ARG A CA 1
ATOM 1451 C C . ARG A 1 188 ? -15.707 -15.438 22.275 1.00 69.25 188 ARG A C 1
ATOM 1453 O O . ARG A 1 188 ? -14.506 -15.260 22.422 1.00 69.25 188 ARG A O 1
ATOM 1460 N N . ASP A 1 189 ? -16.491 -15.938 23.225 1.00 60.78 189 ASP A N 1
ATOM 1461 C CA . ASP A 1 189 ? -16.060 -16.156 24.615 1.00 60.78 189 ASP A CA 1
ATOM 1462 C C . ASP A 1 189 ? -15.061 -17.325 24.761 1.00 60.78 189 ASP A C 1
ATOM 1464 O O . ASP A 1 189 ? -14.488 -17.543 25.825 1.00 60.78 189 ASP A O 1
ATOM 1468 N N . ALA A 1 190 ? -14.842 -18.081 23.681 1.00 56.75 190 ALA A N 1
ATOM 1469 C CA . ALA A 1 190 ? -13.906 -19.195 23.584 1.00 56.75 190 ALA A CA 1
ATOM 1470 C C . ALA A 1 190 ? -12.757 -18.910 22.588 1.00 56.75 190 ALA A C 1
ATOM 1472 O O . ALA A 1 190 ? -12.147 -19.839 22.047 1.00 56.75 190 ALA A O 1
ATOM 1473 N N . VAL A 1 191 ? -12.467 -17.625 22.342 1.00 60.81 191 VAL A N 1
ATOM 1474 C CA . VAL A 1 191 ? -11.296 -17.111 21.616 1.00 60.81 191 VAL A CA 1
ATOM 1475 C C . VAL A 1 191 ? -10.674 -15.992 22.456 1.00 60.81 191 VAL A C 1
ATOM 1477 O O . VAL A 1 191 ? -11.352 -15.035 22.817 1.00 60.81 191 VAL A O 1
ATOM 1480 N N . GLN A 1 192 ? -9.380 -16.092 22.772 1.00 58.31 192 GLN A N 1
ATOM 1481 C CA . GLN A 1 192 ? -8.669 -15.022 23.479 1.00 58.31 192 GLN A CA 1
ATOM 1482 C C . GLN A 1 192 ? -8.497 -13.815 22.547 1.00 58.31 192 GLN A C 1
ATOM 1484 O O . GLN A 1 192 ? -7.940 -13.946 21.456 1.00 58.31 192 GLN A O 1
ATOM 1489 N N . ILE A 1 193 ? -8.984 -12.646 22.970 1.00 58.44 193 ILE A N 1
ATOM 1490 C CA . ILE A 1 193 ? -8.890 -11.398 22.200 1.00 58.44 193 ILE A CA 1
ATOM 1491 C C . ILE A 1 193 ? -7.531 -10.741 22.487 1.00 58.44 193 ILE A C 1
ATOM 1493 O O . ILE A 1 193 ? -7.422 -9.804 23.272 1.00 58.44 193 ILE A O 1
ATOM 1497 N N . GLU A 1 194 ? -6.485 -11.285 21.869 1.00 64.69 194 GLU A N 1
ATOM 1498 C CA . GLU A 1 194 ? -5.129 -10.719 21.868 1.00 64.69 194 GLU A CA 1
ATOM 1499 C C . GLU A 1 194 ? -4.962 -9.688 20.732 1.00 64.69 194 GLU A C 1
ATOM 1501 O O . GLU A 1 194 ? -5.677 -9.735 19.725 1.00 64.69 194 GLU A O 1
ATOM 1506 N N . SER A 1 195 ? -3.999 -8.768 20.850 1.00 70.88 195 SER A N 1
ATOM 1507 C CA . SER A 1 195 ? -3.675 -7.806 19.787 1.00 70.88 195 SER A CA 1
ATOM 1508 C C . SER A 1 195 ? -2.863 -8.468 18.663 1.00 70.88 195 SER A C 1
ATOM 1510 O O . SER A 1 195 ? -1.769 -8.990 18.877 1.00 70.88 195 SER A O 1
ATOM 1512 N N . HIS A 1 196 ? -3.397 -8.447 17.439 1.00 80.50 196 HIS A N 1
ATOM 1513 C CA . HIS A 1 196 ? -2.794 -9.104 16.273 1.00 80.50 196 HIS A CA 1
ATOM 1514 C C . HIS A 1 196 ? -2.391 -8.104 15.178 1.00 80.50 196 HIS A C 1
ATOM 1516 O O . HIS A 1 196 ? -2.912 -6.993 15.110 1.00 80.50 196 HIS A O 1
ATOM 1522 N N . ASP A 1 197 ? -1.474 -8.509 14.293 1.00 84.69 197 ASP A N 1
ATOM 1523 C CA . ASP A 1 197 ? -1.072 -7.708 13.127 1.00 84.69 197 ASP A CA 1
ATOM 1524 C C . ASP A 1 197 ? -2.014 -7.949 11.934 1.00 84.69 197 ASP A C 1
ATOM 1526 O O . ASP A 1 197 ? -2.210 -9.093 11.509 1.00 84.69 197 ASP A O 1
ATOM 1530 N N . ILE A 1 198 ? -2.543 -6.872 11.347 1.00 88.88 198 ILE A N 1
ATOM 1531 C CA . ILE A 1 198 ? -3.424 -6.899 10.170 1.00 88.88 198 ILE A CA 1
ATOM 1532 C C . ILE A 1 198 ? -2.864 -5.962 9.091 1.00 88.88 198 ILE A C 1
ATOM 1534 O O . ILE A 1 198 ? -2.828 -4.745 9.256 1.00 88.88 198 ILE A O 1
ATOM 1538 N N . THR A 1 199 ? -2.423 -6.522 7.964 1.00 92.19 199 THR A N 1
ATOM 1539 C CA . THR A 1 199 ? -1.892 -5.780 6.810 1.00 92.19 199 THR A CA 1
ATOM 1540 C C . THR A 1 199 ? -2.888 -5.740 5.653 1.00 92.19 199 THR A C 1
ATOM 1542 O O . THR A 1 199 ? -3.307 -6.776 5.138 1.00 92.19 199 THR A O 1
ATOM 1545 N N . PHE A 1 200 ? -3.187 -4.537 5.174 1.00 93.81 200 PHE A N 1
ATOM 1546 C CA . PHE A 1 200 ? -3.909 -4.284 3.931 1.00 93.81 200 PHE A CA 1
ATOM 1547 C C . PHE A 1 200 ? -2.926 -3.719 2.896 1.00 93.81 200 PHE A C 1
ATOM 1549 O O . PHE A 1 200 ? -2.432 -2.604 3.050 1.00 93.81 200 PHE A O 1
ATOM 1556 N N . ASP A 1 201 ? -2.619 -4.491 1.851 1.00 93.94 201 ASP A N 1
ATOM 1557 C CA . ASP A 1 201 ? -1.580 -4.169 0.866 1.00 93.94 201 ASP A CA 1
ATOM 1558 C C . ASP A 1 201 ? -2.126 -4.171 -0.571 1.00 93.94 201 ASP A C 1
ATOM 1560 O O . ASP A 1 201 ? -2.204 -5.197 -1.255 1.00 93.94 201 ASP A O 1
ATOM 1564 N N . THR A 1 202 ? -2.485 -2.983 -1.041 1.00 94.06 202 THR A N 1
ATOM 1565 C CA . THR A 1 202 ? -2.988 -2.727 -2.396 1.00 94.06 202 THR A CA 1
ATOM 1566 C C . THR A 1 202 ? -1.889 -2.304 -3.375 1.00 94.06 202 THR A C 1
ATOM 1568 O O . THR A 1 202 ? -2.181 -1.906 -4.505 1.00 94.06 202 THR A O 1
ATOM 1571 N N . SER A 1 203 ? -0.618 -2.398 -2.967 1.00 90.44 203 SER A N 1
ATOM 1572 C CA . SER A 1 203 ? 0.530 -2.022 -3.796 1.00 90.44 203 SER A CA 1
ATOM 1573 C C . SER A 1 203 ? 0.606 -2.852 -5.070 1.00 90.44 203 SER A C 1
ATOM 1575 O O . SER A 1 203 ? 0.394 -4.074 -5.052 1.00 90.44 203 SER A O 1
ATOM 1577 N N . PHE A 1 204 ? 1.012 -2.218 -6.168 1.00 84.75 204 PHE A N 1
ATOM 1578 C CA . PHE A 1 204 ? 1.322 -2.960 -7.378 1.00 84.75 204 PHE A CA 1
ATOM 1579 C C . PHE A 1 204 ? 2.639 -3.729 -7.190 1.00 84.75 204 PHE A C 1
ATOM 1581 O O . PHE A 1 204 ? 3.627 -3.154 -6.727 1.00 84.75 204 PHE A O 1
ATOM 1588 N N . PRO A 1 205 ? 2.685 -5.042 -7.485 1.00 76.19 205 PRO A N 1
ATOM 1589 C CA . PRO A 1 205 ? 3.901 -5.820 -7.295 1.00 76.19 205 PRO A CA 1
ATOM 1590 C C . PRO A 1 205 ? 5.016 -5.307 -8.210 1.00 76.19 205 PRO A C 1
ATOM 1592 O O . PRO A 1 205 ? 4.799 -5.091 -9.400 1.00 76.19 205 PRO A O 1
ATOM 1595 N N . ALA A 1 206 ? 6.227 -5.175 -7.666 1.00 64.12 206 ALA A N 1
ATOM 1596 C CA . ALA A 1 206 ? 7.411 -4.945 -8.484 1.00 64.12 206 ALA A CA 1
ATOM 1597 C C . ALA A 1 206 ? 7.572 -6.076 -9.528 1.00 64.12 206 ALA A C 1
ATOM 1599 O O . ALA A 1 206 ? 7.257 -7.232 -9.208 1.00 64.12 206 ALA A O 1
ATOM 1600 N N . PRO A 1 207 ? 8.071 -5.776 -10.746 1.00 58.69 207 PRO A N 1
ATOM 1601 C CA . PRO A 1 207 ? 8.312 -6.776 -11.780 1.00 58.69 207 PRO A CA 1
ATOM 1602 C C . PRO A 1 207 ? 9.173 -7.905 -11.216 1.00 58.69 207 PRO A C 1
ATOM 1604 O O . PRO A 1 207 ? 10.308 -7.689 -10.786 1.00 58.69 207 PRO A O 1
ATOM 1607 N N . GLN A 1 208 ? 8.638 -9.129 -11.202 1.00 49.09 208 GLN A N 1
ATOM 1608 C CA . GLN A 1 208 ? 9.445 -10.278 -10.806 1.00 49.09 208 GLN A CA 1
ATOM 1609 C C . GLN A 1 208 ? 10.547 -10.476 -11.853 1.00 49.09 208 GLN A C 1
ATOM 1611 O O . GLN A 1 208 ? 10.231 -10.507 -13.046 1.00 49.09 208 GLN A O 1
ATOM 1616 N N . PRO A 1 209 ? 11.820 -10.656 -11.450 1.00 44.59 209 PRO A N 1
ATOM 1617 C CA . PRO A 1 209 ? 12.874 -10.982 -12.399 1.00 44.59 209 PRO A CA 1
ATOM 1618 C C . PRO A 1 209 ? 12.472 -12.263 -13.128 1.00 44.59 209 PRO A C 1
ATOM 1620 O O . PRO A 1 209 ? 12.206 -13.285 -12.487 1.00 44.59 209 PRO A O 1
ATOM 1623 N N . ALA A 1 210 ? 12.379 -12.186 -14.459 1.00 43.78 210 ALA A N 1
ATOM 1624 C CA . ALA A 1 210 ? 11.872 -13.273 -15.285 1.00 43.78 210 ALA A CA 1
ATOM 1625 C C . ALA A 1 210 ? 12.597 -14.575 -14.922 1.00 43.78 210 ALA A C 1
ATOM 1627 O O . ALA A 1 210 ? 13.825 -14.662 -15.035 1.00 43.78 210 ALA A O 1
ATOM 1628 N N . LYS A 1 211 ? 11.844 -15.571 -14.431 1.00 31.66 211 LYS A N 1
ATOM 1629 C CA . LYS A 1 211 ? 12.415 -16.843 -13.972 1.00 31.66 211 LYS A CA 1
ATOM 1630 C C . LYS A 1 211 ? 13.239 -17.427 -15.111 1.00 31.66 211 LYS A C 1
ATOM 1632 O O . LYS A 1 211 ? 12.667 -17.808 -16.131 1.00 31.66 211 LYS A O 1
ATOM 1637 N N . ARG A 1 212 ? 14.568 -17.484 -14.936 1.00 31.34 212 ARG A N 1
ATOM 1638 C CA . ARG A 1 212 ? 15.480 -18.054 -15.938 1.00 31.34 212 ARG A CA 1
ATOM 1639 C C . ARG A 1 212 ? 14.920 -19.416 -16.363 1.00 31.34 212 ARG A C 1
ATOM 1641 O O . ARG A 1 212 ? 14.684 -20.239 -15.472 1.00 31.34 212 ARG A O 1
ATOM 1648 N N . PRO A 1 213 ? 14.677 -19.659 -17.664 1.00 31.92 213 PRO A N 1
ATOM 1649 C CA . PRO A 1 213 ? 14.114 -20.923 -18.110 1.00 31.92 213 PRO A CA 1
ATOM 1650 C C . PRO A 1 213 ? 15.047 -22.045 -17.663 1.00 31.92 213 PRO A C 1
ATOM 1652 O O . PRO A 1 213 ? 16.247 -22.019 -17.958 1.00 31.92 213 PRO A O 1
ATOM 1655 N N . VAL A 1 214 ? 14.496 -22.987 -16.892 1.00 29.95 214 VAL A N 1
ATOM 1656 C CA . VAL A 1 214 ? 15.259 -24.085 -16.294 1.00 29.95 214 VAL A CA 1
ATOM 1657 C C . VAL A 1 214 ? 15.968 -24.829 -17.417 1.00 29.95 214 VAL A C 1
ATOM 1659 O O . VAL A 1 214 ? 15.323 -25.398 -18.297 1.00 29.95 214 VAL A O 1
ATOM 1662 N N . HIS A 1 215 ? 17.300 -24.788 -17.403 1.00 33.56 215 HIS A N 1
ATOM 1663 C CA . HIS A 1 215 ? 18.127 -25.508 -18.363 1.00 33.56 215 HIS A CA 1
ATOM 1664 C C . HIS A 1 215 ? 18.021 -27.011 -18.091 1.00 33.56 215 HIS A C 1
ATOM 1666 O O . HIS A 1 215 ? 18.850 -27.587 -17.390 1.00 33.56 215 HIS A O 1
ATOM 1672 N N . ASN A 1 216 ? 17.005 -27.650 -18.673 1.00 31.56 216 ASN A N 1
ATOM 1673 C CA . ASN A 1 216 ? 17.038 -29.085 -18.916 1.00 31.56 216 ASN A CA 1
ATOM 1674 C C . ASN A 1 216 ? 18.208 -29.360 -19.877 1.00 31.56 216 ASN A C 1
ATOM 1676 O O . ASN A 1 216 ? 18.197 -28.843 -20.999 1.00 31.56 216 ASN A O 1
ATOM 1680 N N . PRO A 1 217 ? 19.232 -30.126 -19.467 1.00 40.56 217 PRO A N 1
ATOM 1681 C CA . PRO A 1 217 ? 20.385 -30.370 -20.316 1.00 40.56 217 PRO A CA 1
ATOM 1682 C C . PRO A 1 217 ? 20.013 -31.294 -21.484 1.00 40.56 217 PRO A C 1
ATOM 1684 O O . PRO A 1 217 ? 19.413 -32.346 -21.292 1.00 40.56 217 PRO A O 1
ATOM 1687 N N . VAL A 1 218 ? 20.455 -30.912 -22.685 1.00 42.19 218 VAL A N 1
ATOM 1688 C CA . VAL A 1 218 ? 20.449 -31.723 -23.916 1.00 42.19 218 VAL A CA 1
ATOM 1689 C C . VAL A 1 218 ? 19.057 -32.134 -24.434 1.00 42.19 218 VAL A C 1
ATOM 1691 O O . VAL A 1 218 ? 18.655 -33.293 -24.386 1.00 42.19 218 VAL A O 1
ATOM 1694 N N . ALA A 1 219 ? 18.391 -31.193 -25.106 1.00 31.39 219 ALA A N 1
ATOM 1695 C CA . ALA A 1 219 ? 17.656 -31.511 -26.332 1.00 31.39 219 ALA A CA 1
ATOM 1696 C C . ALA A 1 219 ? 18.541 -31.128 -27.533 1.00 31.39 219 ALA A C 1
ATOM 1698 O O . ALA A 1 219 ? 19.210 -30.095 -27.505 1.00 31.39 219 ALA A O 1
ATOM 1699 N N . SER A 1 220 ? 18.596 -31.962 -28.576 1.00 37.16 220 SER A N 1
ATOM 1700 C CA . SER A 1 220 ? 19.505 -31.744 -29.710 1.00 37.16 220 SER A CA 1
ATOM 1701 C C . SER A 1 220 ? 19.130 -30.491 -30.508 1.00 37.16 220 SER A C 1
ATOM 1703 O O . SER A 1 220 ? 18.055 -30.452 -31.112 1.00 37.16 220 SER A O 1
ATOM 1705 N N . LEU A 1 221 ? 20.036 -29.512 -30.580 1.00 33.81 221 LEU A N 1
ATOM 1706 C CA . LEU A 1 221 ? 19.892 -28.340 -31.446 1.00 33.81 221 LEU A CA 1
ATOM 1707 C C . LEU A 1 221 ? 19.864 -28.769 -32.921 1.00 33.81 221 LEU A C 1
ATOM 1709 O O . LEU A 1 221 ? 20.901 -29.022 -33.533 1.00 33.81 221 LEU A O 1
ATOM 1713 N N . ARG A 1 222 ? 18.664 -28.826 -33.503 1.00 36.19 222 ARG A N 1
ATOM 1714 C CA . ARG A 1 222 ? 18.490 -28.690 -34.952 1.00 36.19 222 ARG A CA 1
ATOM 1715 C C . ARG A 1 222 ? 18.559 -27.199 -35.309 1.00 36.19 222 ARG A C 1
ATOM 1717 O O . ARG A 1 222 ? 18.127 -26.387 -34.492 1.00 36.19 222 ARG A O 1
ATOM 1724 N N . PRO A 1 223 ? 19.047 -26.818 -36.503 1.00 33.16 223 PRO A N 1
ATOM 1725 C CA . PRO A 1 223 ? 18.954 -25.436 -36.957 1.00 33.16 223 PRO A CA 1
ATOM 1726 C C . PRO A 1 223 ? 17.478 -25.039 -37.076 1.00 33.16 223 PRO A C 1
ATOM 1728 O O . PRO A 1 223 ? 16.759 -25.579 -37.918 1.00 33.16 223 PRO A O 1
ATOM 1731 N N . ALA A 1 224 ? 17.021 -24.124 -36.221 1.00 32.78 224 ALA A N 1
ATOM 1732 C CA . ALA A 1 224 ? 15.719 -23.493 -36.389 1.00 32.78 224 ALA A CA 1
ATOM 1733 C C . ALA A 1 224 ? 15.753 -22.609 -37.644 1.00 32.78 224 ALA A C 1
ATOM 1735 O O . ALA A 1 224 ? 16.758 -21.948 -37.924 1.00 32.78 224 ALA A O 1
ATOM 1736 N N . ALA A 1 225 ? 14.665 -22.599 -38.413 1.00 32.28 225 ALA A N 1
ATOM 1737 C CA . ALA A 1 225 ? 14.535 -21.664 -39.522 1.00 32.28 225 ALA A CA 1
ATOM 1738 C C . ALA A 1 225 ? 14.408 -20.231 -38.979 1.00 32.28 225 ALA A C 1
ATOM 1740 O O . ALA A 1 225 ? 13.797 -20.008 -37.935 1.00 32.28 225 ALA A O 1
ATOM 1741 N N . TRP A 1 226 ? 14.920 -19.246 -39.720 1.00 36.59 226 TRP A N 1
ATOM 1742 C CA . TRP A 1 226 ? 14.942 -17.826 -39.325 1.00 36.59 226 TRP A CA 1
ATOM 1743 C C . TRP A 1 226 ? 13.550 -17.167 -39.163 1.00 36.59 226 TRP A C 1
ATOM 1745 O O . TRP A 1 226 ? 13.465 -15.980 -38.863 1.00 36.59 226 TRP A O 1
ATOM 1755 N N . ASN A 1 227 ? 12.463 -17.927 -39.319 1.00 32.62 227 ASN A N 1
ATOM 1756 C CA . ASN A 1 227 ? 11.080 -17.447 -39.287 1.00 32.62 227 ASN A CA 1
ATOM 1757 C C . ASN A 1 227 ? 10.420 -17.516 -37.892 1.00 32.62 227 ASN A C 1
ATOM 1759 O O . ASN A 1 227 ? 9.298 -17.040 -37.745 1.00 32.62 227 ASN A O 1
ATOM 1763 N N . GLU A 1 228 ? 11.068 -18.108 -36.879 1.00 31.12 228 GLU A N 1
ATOM 1764 C CA . GLU A 1 228 ? 10.482 -18.275 -35.529 1.00 31.12 228 GLU A CA 1
ATOM 1765 C C . GLU A 1 228 ? 10.918 -17.207 -34.507 1.00 31.12 228 GLU A C 1
ATOM 1767 O O . GLU A 1 228 ? 10.407 -17.178 -33.387 1.00 31.12 228 GLU A O 1
ATOM 1772 N N . LEU A 1 229 ? 11.790 -16.265 -34.890 1.00 30.95 229 LEU A N 1
ATOM 1773 C CA . LEU A 1 229 ? 12.032 -15.045 -34.111 1.00 30.95 229 LEU A CA 1
ATOM 1774 C C . LEU A 1 229 ? 10.870 -14.058 -34.297 1.00 30.95 229 LEU A C 1
ATOM 1776 O O . LEU A 1 229 ? 10.986 -13.060 -35.008 1.00 30.95 229 LEU A O 1
ATOM 1780 N N . GLN A 1 230 ? 9.741 -14.331 -33.640 1.00 28.72 230 GLN A N 1
ATOM 1781 C CA . GLN A 1 230 ? 8.695 -13.324 -33.486 1.00 28.72 230 GLN A CA 1
ATOM 1782 C C . GLN A 1 230 ? 9.248 -12.155 -32.651 1.00 28.72 230 GLN A C 1
ATOM 1784 O O . GLN A 1 230 ? 9.708 -12.387 -31.528 1.00 28.72 230 GLN A O 1
ATOM 1789 N N . PRO A 1 231 ? 9.219 -10.905 -33.151 1.00 33.22 231 PRO A N 1
ATOM 1790 C CA . PRO A 1 231 ? 9.541 -9.755 -32.320 1.00 33.22 231 PRO A CA 1
ATOM 1791 C C . PRO A 1 231 ? 8.518 -9.670 -31.184 1.00 33.22 231 PRO A C 1
ATOM 1793 O O . PRO A 1 231 ? 7.318 -9.844 -31.411 1.00 33.22 231 PRO A O 1
ATOM 1796 N N . VAL A 1 232 ? 8.984 -9.388 -29.964 1.00 35.88 232 VAL A N 1
ATOM 1797 C CA . VAL A 1 232 ? 8.088 -9.105 -28.834 1.00 35.88 232 VAL A CA 1
ATOM 1798 C C . VAL A 1 232 ? 7.190 -7.932 -29.249 1.00 35.88 232 VAL A C 1
ATOM 1800 O O . VAL A 1 232 ? 7.736 -6.895 -29.635 1.00 35.88 232 VAL A O 1
ATOM 1803 N N . PRO A 1 233 ? 5.849 -8.068 -29.237 1.00 34.25 233 PRO A N 1
ATOM 1804 C CA . PRO A 1 233 ? 4.983 -7.040 -29.799 1.00 34.25 233 PRO A CA 1
ATOM 1805 C C . PRO A 1 233 ? 5.172 -5.698 -29.095 1.00 34.25 233 PRO A C 1
ATOM 1807 O O . PRO A 1 233 ? 4.994 -5.598 -27.880 1.00 34.25 233 PRO A O 1
ATOM 1810 N N . VAL A 1 234 ? 5.475 -4.653 -29.870 1.00 42.34 234 VAL A N 1
ATOM 1811 C CA . VAL A 1 234 ? 5.354 -3.273 -29.394 1.00 42.34 234 VAL A CA 1
ATOM 1812 C C . VAL A 1 234 ? 3.875 -3.039 -29.099 1.00 42.34 234 VAL A C 1
ATOM 1814 O O . VAL A 1 234 ? 3.062 -3.000 -30.021 1.00 42.34 234 VAL A O 1
ATOM 1817 N N . GLN A 1 235 ? 3.513 -2.965 -27.817 1.00 41.94 235 GLN A N 1
ATOM 1818 C CA . GLN A 1 235 ? 2.118 -2.792 -27.421 1.00 41.94 235 GLN A CA 1
ATOM 1819 C C . GLN A 1 235 ? 1.618 -1.408 -27.837 1.00 41.94 235 GLN A C 1
ATOM 1821 O O . GLN A 1 235 ? 2.108 -0.386 -27.358 1.00 41.94 235 GLN A O 1
ATOM 1826 N N . ASP A 1 236 ? 0.589 -1.384 -28.683 1.00 41.00 236 ASP A N 1
ATOM 1827 C CA . ASP A 1 236 ? -0.241 -0.199 -28.853 1.00 41.00 236 ASP A CA 1
ATOM 1828 C C . ASP A 1 236 ? -1.036 0.020 -27.556 1.00 41.00 236 ASP A C 1
ATOM 1830 O O . ASP A 1 236 ? -1.976 -0.707 -27.231 1.00 41.00 236 ASP A O 1
ATOM 1834 N N . CYS A 1 237 ? -0.619 1.018 -26.779 1.00 49.75 237 CYS A N 1
ATOM 1835 C CA . CYS A 1 237 ? -1.211 1.343 -25.484 1.00 49.75 237 CYS A CA 1
ATOM 1836 C C . CYS A 1 237 ? -2.645 1.908 -25.562 1.00 49.75 237 CYS A C 1
ATOM 1838 O O . CYS A 1 237 ? -3.251 2.126 -24.510 1.00 49.75 237 CYS A O 1
ATOM 1840 N N . SER A 1 238 ? -3.210 2.146 -26.754 1.00 36.38 238 SER A N 1
ATOM 1841 C CA . SER A 1 238 ? -4.538 2.762 -26.924 1.00 36.38 238 SER A CA 1
ATOM 1842 C C . SER A 1 238 ? -5.700 1.969 -26.309 1.00 36.38 238 SER A C 1
ATOM 1844 O O . SER A 1 238 ? -6.720 2.567 -25.965 1.00 36.38 238 SER A O 1
ATOM 1846 N N . THR A 1 239 ? -5.550 0.655 -26.101 1.00 37.75 239 THR A N 1
ATOM 1847 C CA . THR A 1 239 ? -6.557 -0.204 -25.441 1.00 37.75 239 THR A CA 1
ATOM 1848 C C . THR A 1 239 ? -6.162 -0.673 -24.035 1.00 37.75 239 THR A C 1
ATOM 1850 O O . THR A 1 239 ? -6.828 -1.540 -23.472 1.00 37.75 239 THR A O 1
ATOM 1853 N N . GLY A 1 240 ? -5.104 -0.096 -23.455 1.00 51.75 240 GLY A N 1
ATOM 1854 C CA . GLY A 1 240 ? -4.569 -0.449 -22.138 1.00 51.75 240 GLY A CA 1
ATOM 1855 C C . GLY A 1 240 ? -3.343 -1.359 -22.226 1.00 51.75 240 GLY A C 1
ATOM 1856 O O . GLY A 1 240 ? -3.459 -2.541 -22.537 1.00 51.75 240 GLY A O 1
ATOM 1857 N N . CYS A 1 241 ? -2.167 -0.800 -21.927 1.00 57.06 241 CYS A N 1
ATOM 1858 C CA . CYS A 1 241 ? -0.915 -1.552 -21.851 1.00 57.06 241 CYS A CA 1
ATOM 1859 C C . CYS A 1 241 ? -0.926 -2.563 -20.690 1.00 57.06 241 CYS A C 1
ATOM 1861 O O . CYS A 1 241 ? -1.579 -2.342 -19.664 1.00 57.06 241 CYS A O 1
ATOM 1863 N N . ASP A 1 242 ? -0.100 -3.604 -20.794 1.00 66.94 242 ASP A N 1
ATOM 1864 C CA . ASP A 1 242 ? 0.363 -4.324 -19.610 1.00 66.94 242 ASP A CA 1
ATOM 1865 C C . ASP A 1 242 ? 1.141 -3.354 -18.703 1.00 66.94 242 ASP A C 1
ATOM 1867 O O . ASP A 1 242 ? 2.023 -2.623 -19.158 1.00 66.94 242 ASP A O 1
ATOM 1871 N N . LYS A 1 243 ? 0.784 -3.337 -17.415 1.00 74.38 243 LYS A N 1
ATOM 1872 C CA . LYS A 1 243 ? 1.394 -2.474 -16.395 1.00 74.38 243 LYS A CA 1
ATOM 1873 C C . LYS A 1 243 ? 2.414 -3.211 -15.514 1.00 74.38 243 LYS A C 1
ATOM 1875 O O . LYS A 1 243 ? 2.682 -2.806 -14.386 1.00 74.38 243 LYS A O 1
ATOM 1880 N N . SER A 1 244 ? 2.957 -4.329 -15.994 1.00 73.62 244 SER A N 1
ATOM 1881 C CA . SER A 1 244 ? 3.903 -5.173 -15.255 1.00 73.62 244 SER A CA 1
ATOM 1882 C C . SER A 1 244 ? 5.228 -4.503 -14.870 1.00 73.62 244 SER A C 1
ATOM 1884 O O . SER A 1 244 ? 5.956 -5.078 -14.063 1.00 73.62 244 SER A O 1
ATOM 1886 N N . GLY A 1 245 ? 5.580 -3.345 -15.444 1.00 70.56 245 GLY A N 1
ATOM 1887 C CA . GLY A 1 245 ? 6.930 -2.786 -15.340 1.00 70.56 245 GLY A CA 1
ATOM 1888 C C . GLY A 1 245 ? 7.990 -3.626 -16.074 1.00 70.56 245 GLY A C 1
ATOM 1889 O O . GLY A 1 245 ? 9.163 -3.599 -15.707 1.00 70.56 245 GLY A O 1
ATOM 1890 N N . SER A 1 246 ? 7.603 -4.419 -17.083 1.00 79.31 246 SER A N 1
ATOM 1891 C CA . SER A 1 246 ? 8.553 -5.227 -17.867 1.00 79.31 246 SER A CA 1
ATOM 1892 C C . SER A 1 246 ? 9.480 -4.369 -18.735 1.00 79.31 246 SER A C 1
ATOM 1894 O O . SER A 1 246 ? 9.078 -3.340 -19.282 1.00 79.31 246 SER A O 1
ATOM 1896 N N . ALA A 1 247 ? 10.731 -4.812 -18.886 1.00 79.62 247 ALA A N 1
ATOM 1897 C CA . ALA A 1 247 ? 11.729 -4.118 -19.693 1.00 79.62 247 ALA A CA 1
ATOM 1898 C C . ALA A 1 247 ? 11.415 -4.169 -21.202 1.00 79.62 247 ALA A C 1
ATOM 1900 O O . ALA A 1 247 ? 10.850 -5.145 -21.699 1.00 79.62 247 ALA A O 1
ATOM 1901 N N . GLY A 1 248 ? 11.813 -3.126 -21.931 1.00 70.25 248 GLY A N 1
ATOM 1902 C CA . GLY A 1 248 ? 11.635 -3.026 -23.377 1.00 70.25 248 GLY A CA 1
ATOM 1903 C C . GLY A 1 248 ? 12.570 -3.949 -24.164 1.00 70.25 248 GLY A C 1
ATOM 1904 O O . GLY A 1 248 ? 13.652 -4.324 -23.707 1.00 70.25 248 GLY A O 1
ATOM 1905 N N . SER A 1 249 ? 12.166 -4.314 -25.381 1.00 75.44 249 SER A N 1
ATOM 1906 C CA . SER A 1 249 ? 12.941 -5.200 -26.258 1.00 75.44 249 SER A CA 1
ATOM 1907 C C . SER A 1 249 ? 14.259 -4.564 -26.710 1.00 75.44 249 SER A C 1
ATOM 1909 O O . SER A 1 249 ? 14.270 -3.425 -27.176 1.00 75.44 249 SER A O 1
ATOM 1911 N N . THR A 1 250 ? 15.364 -5.311 -26.662 1.00 75.62 250 THR A N 1
ATOM 1912 C CA . THR A 1 250 ? 16.633 -4.899 -27.286 1.00 75.62 250 THR A CA 1
ATOM 1913 C C . THR A 1 250 ? 16.453 -4.687 -28.791 1.00 75.62 250 THR A C 1
ATOM 1915 O O . THR A 1 250 ? 15.808 -5.495 -29.461 1.00 75.62 250 THR A O 1
ATOM 1918 N N . GLY A 1 251 ? 17.033 -3.613 -29.325 1.00 61.03 251 GLY A N 1
ATOM 1919 C CA . GLY A 1 251 ? 17.018 -3.310 -30.751 1.00 61.03 251 GLY A CA 1
ATOM 1920 C C . GLY A 1 251 ? 17.815 -4.322 -31.579 1.00 61.03 251 GLY A C 1
ATOM 1921 O O . GLY A 1 251 ? 18.826 -4.866 -31.130 1.00 61.03 251 GLY A O 1
ATOM 1922 N N . SER A 1 252 ? 17.364 -4.582 -32.808 1.00 74.69 252 SER A N 1
ATOM 1923 C CA . SER A 1 252 ? 18.016 -5.531 -33.717 1.00 74.69 252 SER A CA 1
ATOM 1924 C C . SER A 1 252 ? 19.441 -5.099 -34.071 1.00 74.69 252 SER A C 1
ATOM 1926 O O . SER A 1 252 ? 19.684 -3.928 -34.359 1.00 74.69 252 SER A O 1
ATOM 1928 N N . LEU A 1 253 ? 20.379 -6.046 -34.123 1.00 72.00 253 LEU A N 1
ATOM 1929 C CA . LEU A 1 253 ? 21.731 -5.780 -34.619 1.00 72.00 253 LEU A CA 1
ATOM 1930 C C . LEU A 1 253 ? 21.686 -5.316 -36.084 1.00 72.00 253 LEU A C 1
ATOM 1932 O O . LEU A 1 253 ? 20.939 -5.867 -36.893 1.00 72.00 253 LEU A O 1
ATOM 1936 N N . GLY A 1 254 ? 22.495 -4.313 -36.416 1.00 54.72 254 GLY A N 1
ATOM 1937 C CA . GLY A 1 254 ? 22.683 -3.847 -37.781 1.00 54.72 254 GLY A CA 1
ATOM 1938 C C . GLY A 1 254 ? 23.399 -4.905 -38.615 1.00 54.72 254 GLY A C 1
ATOM 1939 O O . GLY A 1 254 ? 24.393 -5.494 -38.186 1.00 54.72 254 GLY A O 1
ATOM 1940 N N . VAL A 1 255 ? 22.883 -5.164 -39.814 1.00 71.69 255 VAL A N 1
ATOM 1941 C CA . VAL A 1 255 ? 23.482 -6.119 -40.752 1.00 71.69 255 VAL A CA 1
ATOM 1942 C C . VAL A 1 255 ? 24.832 -5.581 -41.232 1.00 71.69 255 VAL A C 1
ATOM 1944 O O . VAL A 1 255 ? 24.955 -4.405 -41.581 1.00 71.69 255 VAL A O 1
ATOM 1947 N N . PHE A 1 256 ? 25.845 -6.447 -41.254 1.00 67.75 256 PHE A N 1
ATOM 1948 C CA . PHE A 1 256 ? 27.143 -6.144 -41.854 1.00 67.75 256 PHE A CA 1
ATOM 1949 C C . PHE A 1 256 ? 26.967 -5.655 -43.293 1.00 67.75 256 PHE A C 1
ATOM 1951 O O . PHE A 1 256 ? 26.233 -6.265 -44.073 1.00 67.75 256 PHE A O 1
ATOM 1958 N N . GLY A 1 257 ? 27.678 -4.588 -43.649 1.00 58.06 257 GLY A N 1
ATOM 1959 C CA . GLY A 1 257 ? 27.897 -4.249 -45.043 1.00 58.06 257 GLY A CA 1
ATOM 1960 C C . GLY A 1 257 ? 28.553 -5.448 -45.716 1.00 58.06 257 GLY A C 1
ATOM 1961 O O . GLY A 1 257 ? 29.514 -6.021 -45.196 1.00 58.06 257 GLY A O 1
ATOM 1962 N N . LEU A 1 258 ? 28.021 -5.855 -46.865 1.00 58.84 258 LEU A N 1
ATOM 1963 C CA . LEU A 1 258 ? 28.719 -6.801 -47.722 1.00 58.84 258 LEU A CA 1
ATOM 1964 C C . LEU A 1 258 ? 30.078 -6.183 -48.069 1.00 58.84 258 LEU A C 1
ATOM 1966 O O . LEU A 1 258 ? 30.139 -5.024 -48.501 1.00 58.84 258 LEU A O 1
ATOM 1970 N N . ALA A 1 259 ? 31.158 -6.944 -47.880 1.00 55.12 259 ALA A N 1
ATOM 1971 C CA . ALA A 1 259 ? 32.456 -6.573 -48.427 1.00 55.12 259 ALA A CA 1
ATOM 1972 C C . ALA A 1 259 ? 32.279 -6.242 -49.914 1.00 55.12 259 ALA A C 1
ATOM 1974 O O . ALA A 1 259 ? 31.587 -6.976 -50.630 1.00 55.12 259 ALA A O 1
ATOM 1975 N N . GLY A 1 260 ? 32.882 -5.142 -50.371 1.00 49.69 260 GLY A N 1
ATOM 1976 C CA . GLY A 1 260 ? 32.986 -4.874 -51.799 1.00 49.69 260 GLY A CA 1
ATOM 1977 C C . GLY A 1 260 ? 33.751 -6.050 -52.375 1.00 49.69 260 GLY A C 1
ATOM 1978 O O . GLY A 1 260 ? 34.895 -6.249 -51.971 1.00 49.69 260 GLY A O 1
ATOM 1979 N N . VAL A 1 261 ? 33.074 -6.890 -53.176 1.00 48.22 261 VAL A N 1
ATOM 1980 C CA . VAL A 1 261 ? 33.495 -8.278 -53.445 1.00 48.22 261 VAL A CA 1
ATOM 1981 C C . VAL A 1 261 ? 34.987 -8.296 -53.714 1.00 48.22 261 VAL A C 1
ATOM 1983 O O . VAL A 1 261 ? 35.426 -7.731 -54.716 1.00 48.22 261 VAL A O 1
ATOM 1986 N N . ALA A 1 262 ? 35.744 -8.886 -52.782 1.00 47.06 262 ALA A N 1
ATOM 1987 C CA . ALA A 1 262 ? 37.194 -8.830 -52.805 1.00 47.06 262 ALA A CA 1
ATOM 1988 C C . ALA A 1 262 ? 37.656 -9.426 -54.131 1.00 47.06 262 ALA A C 1
ATOM 1990 O O . ALA A 1 262 ? 37.553 -10.636 -54.351 1.00 47.06 262 ALA A O 1
ATOM 1991 N N . GLY A 1 263 ? 38.073 -8.544 -55.040 1.00 43.59 263 GLY A N 1
ATOM 1992 C CA . GLY A 1 263 ? 38.450 -8.929 -56.381 1.00 43.59 263 GLY A CA 1
ATOM 1993 C C . GLY A 1 263 ? 39.569 -9.943 -56.266 1.00 43.59 263 GLY A C 1
ATOM 1994 O O . GLY A 1 263 ? 40.636 -9.618 -55.748 1.00 43.59 263 GLY A O 1
ATOM 1995 N N . ILE A 1 264 ? 39.328 -11.160 -56.759 1.00 50.84 264 ILE A N 1
ATOM 1996 C CA . ILE A 1 264 ? 40.417 -12.038 -57.186 1.00 50.84 264 ILE A CA 1
ATOM 1997 C C . ILE A 1 264 ? 41.224 -11.163 -58.141 1.00 50.84 264 ILE A C 1
ATOM 1999 O O . ILE A 1 264 ? 40.670 -10.797 -59.180 1.00 50.84 264 ILE A O 1
ATOM 2003 N N . ALA A 1 265 ? 42.419 -10.738 -57.700 1.00 54.78 265 ALA A N 1
ATOM 2004 C CA . ALA A 1 265 ? 43.099 -9.532 -58.186 1.00 54.78 265 ALA A CA 1
ATOM 2005 C C . ALA A 1 265 ? 42.927 -9.414 -59.707 1.00 54.78 265 ALA A C 1
ATOM 2007 O O . ALA A 1 265 ? 43.379 -10.337 -60.396 1.00 54.78 265 ALA A O 1
ATOM 2008 N N . PRO A 1 266 ? 42.178 -8.399 -60.210 1.00 59.56 266 PRO A N 1
ATOM 2009 C CA . PRO A 1 266 ? 41.608 -8.447 -61.552 1.00 59.56 266 PRO A CA 1
ATOM 2010 C C . PRO A 1 266 ? 42.671 -8.863 -62.562 1.00 59.56 266 PRO A C 1
ATOM 2012 O O . PRO A 1 266 ? 43.719 -8.211 -62.609 1.00 59.56 266 PRO A O 1
ATOM 2015 N N . PRO A 1 267 ? 42.456 -9.990 -63.274 1.00 62.62 267 PRO A N 1
ATOM 2016 C CA . PRO A 1 267 ? 43.537 -10.757 -63.871 1.00 62.62 267 PRO A C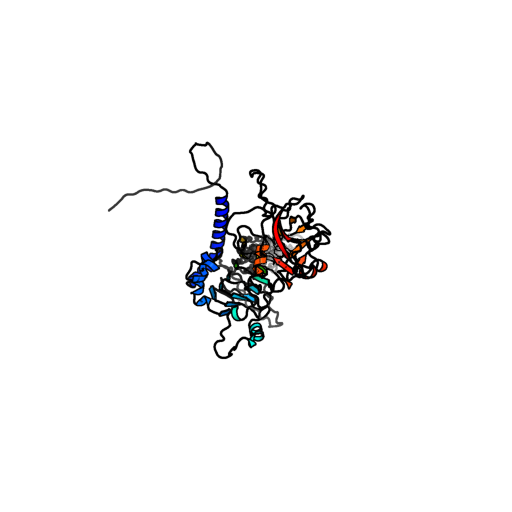A 1
ATOM 2017 C C . PRO A 1 267 ? 44.343 -9.843 -64.771 1.00 62.62 267 PRO A C 1
ATOM 2019 O O . PRO A 1 267 ? 43.750 -9.180 -65.626 1.00 62.62 267 PRO A O 1
ATOM 2022 N N . LYS A 1 268 ? 45.659 -9.807 -64.508 1.00 72.12 268 LYS A N 1
ATOM 2023 C CA . LYS A 1 268 ? 46.625 -8.868 -65.083 1.00 72.12 268 LYS A CA 1
ATOM 2024 C C . LYS A 1 268 ? 46.208 -8.459 -66.486 1.00 72.12 268 LYS A C 1
ATOM 2026 O O . LYS A 1 268 ? 46.080 -9.327 -67.357 1.00 72.12 268 LYS A O 1
ATOM 2031 N N . ALA A 1 269 ? 45.932 -7.164 -66.655 1.00 78.94 269 ALA A N 1
ATOM 2032 C CA . ALA A 1 269 ? 45.313 -6.656 -67.869 1.00 78.94 269 ALA A CA 1
ATOM 2033 C C . ALA A 1 269 ? 46.105 -7.090 -69.108 1.00 78.94 269 ALA A C 1
ATOM 2035 O O . ALA A 1 269 ? 47.299 -7.377 -69.031 1.00 78.94 269 ALA A O 1
ATOM 2036 N N . ALA A 1 270 ? 45.427 -7.199 -70.252 1.00 81.50 270 ALA A N 1
ATOM 2037 C CA . ALA A 1 270 ? 46.034 -7.808 -71.428 1.00 81.50 270 ALA A CA 1
ATOM 2038 C C . ALA A 1 270 ? 47.376 -7.138 -71.775 1.00 81.50 270 ALA A C 1
ATOM 2040 O O . ALA A 1 270 ? 47.496 -5.908 -71.801 1.00 81.50 270 ALA A O 1
ATOM 2041 N N . ASN A 1 271 ? 48.390 -7.962 -72.037 1.00 81.00 271 ASN A N 1
ATOM 2042 C CA . ASN A 1 271 ? 49.670 -7.466 -72.516 1.00 81.00 271 ASN A CA 1
ATOM 2043 C C . ASN A 1 271 ? 49.497 -6.839 -73.910 1.00 81.00 271 ASN A C 1
ATOM 2045 O O . ASN A 1 271 ? 48.552 -7.156 -74.642 1.00 81.00 271 ASN A O 1
ATOM 2049 N N . GLY A 1 272 ? 50.428 -5.964 -74.284 1.00 74.00 272 GLY A N 1
ATOM 2050 C CA . GLY A 1 272 ? 50.457 -5.358 -75.612 1.00 74.00 272 GLY A CA 1
ATOM 2051 C C . GLY A 1 272 ? 50.579 -6.384 -76.750 1.00 74.00 272 GLY A C 1
ATOM 2052 O O . GLY A 1 272 ? 50.812 -7.577 -76.554 1.00 74.00 272 GLY A O 1
ATOM 2053 N N . THR A 1 273 ? 50.467 -5.905 -77.985 1.00 80.38 273 THR A N 1
ATOM 2054 C CA . THR A 1 273 ? 50.622 -6.690 -79.222 1.00 80.38 273 THR A CA 1
ATOM 2055 C C . THR A 1 273 ? 51.340 -5.861 -80.289 1.00 80.38 273 THR A C 1
ATOM 2057 O O . THR A 1 273 ? 51.407 -4.642 -80.179 1.00 80.38 273 THR A O 1
ATOM 2060 N N . CYS A 1 274 ? 51.804 -6.458 -81.392 1.00 76.75 274 CYS A N 1
ATOM 2061 C CA . CYS A 1 274 ? 52.413 -5.665 -82.475 1.00 76.75 274 CYS A CA 1
ATOM 2062 C C . CYS A 1 274 ? 51.462 -4.680 -83.186 1.00 76.75 274 CYS A C 1
ATOM 2064 O O . CYS A 1 274 ? 51.942 -3.848 -83.950 1.00 76.75 274 CYS A O 1
ATOM 2066 N N . ALA A 1 275 ? 50.146 -4.746 -82.947 1.00 77.69 275 ALA A N 1
ATOM 2067 C CA . ALA A 1 275 ? 49.189 -3.736 -83.412 1.00 77.69 275 ALA A CA 1
ATOM 2068 C C . ALA A 1 275 ? 48.980 -2.602 -82.387 1.00 77.69 275 ALA A C 1
ATOM 2070 O O . ALA A 1 275 ? 48.780 -1.450 -82.767 1.00 77.69 275 ALA A O 1
ATOM 2071 N N . HIS A 1 276 ? 49.060 -2.922 -81.093 1.00 76.56 276 HIS A N 1
ATOM 2072 C CA . HIS A 1 276 ? 48.919 -1.991 -79.973 1.00 76.56 276 HIS A CA 1
ATOM 2073 C C . HIS A 1 276 ? 49.997 -2.324 -78.926 1.00 76.56 276 HIS A C 1
ATOM 2075 O O . HIS A 1 276 ? 49.757 -3.187 -78.083 1.00 76.56 276 HIS A O 1
ATOM 2081 N N . PRO A 1 277 ? 51.205 -1.729 -79.003 1.00 71.56 277 PRO A N 1
ATOM 2082 C CA . PRO A 1 277 ? 52.369 -2.234 -78.269 1.00 71.56 277 PRO A CA 1
ATOM 2083 C C . PRO A 1 277 ? 52.306 -2.003 -76.757 1.00 71.56 277 PRO A C 1
ATOM 2085 O O . PRO A 1 277 ? 52.881 -2.791 -76.011 1.00 71.56 277 PRO A O 1
ATOM 2088 N N . ASN A 1 278 ? 51.614 -0.962 -76.291 1.00 79.81 278 ASN A N 1
ATOM 2089 C CA . ASN A 1 278 ? 51.456 -0.690 -74.861 1.00 79.81 278 ASN A CA 1
ATOM 2090 C C . ASN A 1 278 ? 50.520 -1.718 -74.207 1.00 79.81 278 ASN A C 1
ATOM 2092 O O . ASN A 1 278 ? 49.533 -2.130 -74.818 1.00 79.81 278 ASN A O 1
ATOM 2096 N N . GLY A 1 279 ? 50.815 -2.097 -72.963 1.00 76.12 279 GLY A N 1
ATOM 2097 C CA . GLY A 1 279 ? 49.901 -2.899 -72.150 1.00 76.12 279 GLY A CA 1
ATOM 2098 C C . GLY A 1 279 ? 48.638 -2.121 -71.775 1.00 76.12 279 GLY A C 1
ATOM 2099 O O . GLY A 1 279 ? 48.646 -0.890 -71.717 1.00 76.12 279 GLY A O 1
ATOM 2100 N N . PHE A 1 280 ? 47.540 -2.833 -71.521 1.00 83.44 280 PHE A N 1
ATOM 2101 C CA . PHE A 1 280 ? 46.302 -2.215 -71.043 1.00 83.44 280 PHE A CA 1
ATOM 2102 C C . PHE A 1 280 ? 46.379 -1.920 -69.536 1.00 83.44 280 PHE A C 1
ATOM 2104 O O . PHE A 1 280 ? 47.027 -2.649 -68.785 1.00 83.44 280 PHE A O 1
ATOM 2111 N N . ASN A 1 281 ? 45.703 -0.863 -69.079 1.00 82.44 281 ASN A N 1
ATOM 2112 C CA . ASN A 1 281 ? 45.615 -0.543 -67.651 1.00 82.44 281 ASN A CA 1
ATOM 2113 C C . ASN A 1 281 ? 44.692 -1.538 -66.921 1.00 82.44 281 ASN A C 1
ATOM 2115 O O . ASN A 1 281 ? 43.768 -2.098 -67.518 1.00 82.44 281 ASN A O 1
ATOM 2119 N N . GLY A 1 282 ? 44.938 -1.742 -65.625 1.00 78.81 282 GLY A N 1
ATOM 2120 C CA . GLY A 1 282 ? 44.158 -2.647 -64.776 1.00 78.81 282 GLY A CA 1
ATOM 2121 C C . GLY A 1 282 ? 42.679 -2.260 -64.643 1.00 78.81 282 GLY A C 1
ATOM 2122 O O . GLY A 1 282 ? 42.289 -1.114 -64.876 1.00 78.81 282 GLY A O 1
ATOM 2123 N N . ALA A 1 283 ? 41.829 -3.198 -64.219 1.00 82.94 283 ALA A N 1
ATOM 2124 C CA . ALA A 1 283 ? 40.423 -2.902 -63.924 1.00 82.94 283 ALA A CA 1
ATOM 2125 C C . ALA A 1 283 ? 40.267 -2.045 -62.649 1.00 82.94 283 ALA A C 1
ATOM 2127 O O . ALA A 1 283 ? 41.043 -2.180 -61.702 1.00 82.94 283 ALA A O 1
ATOM 2128 N N . PHE A 1 284 ? 39.244 -1.186 -62.612 1.00 80.12 284 PHE A N 1
ATOM 2129 C CA . PHE A 1 284 ? 38.895 -0.410 -61.417 1.00 80.12 284 PHE A CA 1
ATOM 2130 C C . PHE A 1 284 ? 38.421 -1.322 -60.277 1.00 80.12 284 PHE A C 1
ATOM 2132 O O . PHE A 1 284 ? 37.685 -2.281 -60.513 1.00 80.12 284 PHE A O 1
ATOM 2139 N N . ALA A 1 285 ? 38.803 -0.987 -59.045 1.00 79.62 285 ALA A N 1
ATOM 2140 C CA . ALA A 1 285 ? 38.255 -1.610 -57.847 1.00 79.62 285 ALA A CA 1
ATOM 2141 C C . ALA A 1 285 ? 36.786 -1.216 -57.603 1.00 79.62 285 ALA A C 1
ATOM 2143 O O . ALA A 1 285 ? 36.305 -0.182 -58.073 1.00 79.62 285 ALA A O 1
ATOM 2144 N N . HIS A 1 286 ? 36.089 -2.022 -56.804 1.00 83.75 286 HIS A N 1
ATOM 2145 C CA . HIS A 1 286 ? 34.761 -1.719 -56.284 1.00 83.75 286 HIS A CA 1
ATOM 2146 C C . HIS A 1 286 ? 34.841 -1.261 -54.819 1.00 83.75 286 HIS A C 1
ATOM 2148 O O . HIS A 1 286 ? 35.609 -1.839 -54.040 1.00 83.75 286 HIS A O 1
ATOM 2154 N N . PRO A 1 287 ? 34.046 -0.253 -54.417 1.00 82.56 287 PRO A N 1
ATOM 2155 C CA . PRO A 1 287 ? 33.992 0.173 -53.028 1.00 82.56 287 PRO A CA 1
ATOM 2156 C C . PRO A 1 287 ? 33.273 -0.856 -52.145 1.00 82.56 287 PRO A C 1
ATOM 2158 O O . PRO A 1 287 ? 32.416 -1.617 -52.608 1.00 82.56 287 PRO A O 1
ATOM 2161 N N . GLY A 1 288 ? 33.606 -0.855 -50.857 1.00 84.19 288 GLY A N 1
ATOM 2162 C CA . GLY A 1 288 ? 32.891 -1.604 -49.829 1.00 84.19 288 GLY A CA 1
ATOM 2163 C C . GLY A 1 288 ? 31.508 -1.016 -49.549 1.00 84.19 288 GLY A C 1
ATOM 2164 O O . GLY A 1 288 ? 31.307 0.193 -49.648 1.00 84.19 288 GLY A O 1
ATOM 2165 N N . THR A 1 289 ? 30.527 -1.852 -49.192 1.00 87.81 289 THR A N 1
ATOM 2166 C CA . THR A 1 289 ? 29.187 -1.337 -48.852 1.00 87.81 289 THR A CA 1
ATOM 2167 C C . THR A 1 289 ? 29.124 -0.877 -47.395 1.00 87.81 289 THR A C 1
ATOM 2169 O O . THR A 1 289 ? 29.708 -1.503 -46.509 1.00 87.81 289 THR A O 1
ATOM 2172 N N . ASN A 1 290 ? 28.418 0.225 -47.130 1.00 88.00 290 ASN A N 1
ATOM 2173 C CA . ASN A 1 290 ? 28.242 0.738 -45.770 1.00 88.00 290 ASN A CA 1
ATOM 2174 C C . ASN A 1 290 ? 27.477 -0.264 -44.891 1.00 88.00 290 ASN A C 1
ATOM 2176 O O . ASN A 1 290 ? 26.539 -0.920 -45.348 1.00 88.00 290 ASN A O 1
ATOM 2180 N N . GLY A 1 291 ? 27.850 -0.342 -43.615 1.00 86.12 291 GLY A N 1
ATOM 2181 C CA . GLY A 1 291 ? 27.143 -1.155 -42.631 1.00 86.12 291 GLY A CA 1
ATOM 2182 C C . GLY A 1 291 ? 25.744 -0.611 -42.346 1.00 86.12 291 GLY A C 1
ATOM 2183 O O . GLY A 1 291 ? 25.539 0.603 -42.281 1.00 86.12 291 GLY A O 1
ATOM 2184 N N . ALA A 1 292 ? 24.763 -1.496 -42.158 1.00 89.88 292 ALA A N 1
ATOM 2185 C CA . ALA A 1 292 ? 23.412 -1.071 -41.809 1.00 89.88 292 ALA A CA 1
ATOM 2186 C C . ALA A 1 292 ? 23.351 -0.586 -40.351 1.00 89.88 292 ALA A C 1
ATOM 2188 O O . ALA A 1 292 ? 24.021 -1.131 -39.468 1.00 89.88 292 ALA A O 1
ATOM 2189 N N . SER A 1 293 ? 22.524 0.425 -40.081 1.00 89.44 293 SER A N 1
ATOM 2190 C CA . SER A 1 293 ? 22.313 0.909 -38.714 1.00 89.44 293 SER A CA 1
ATOM 2191 C C . SER A 1 293 ? 21.713 -0.169 -37.810 1.00 89.44 293 SER A C 1
ATOM 2193 O O . SER A 1 293 ? 20.931 -1.011 -38.256 1.00 89.44 293 SER A O 1
ATOM 2195 N N . GLY A 1 294 ? 22.049 -0.113 -36.523 1.00 87.00 294 GLY A N 1
ATOM 2196 C CA . GLY A 1 294 ? 21.352 -0.879 -35.496 1.00 87.00 294 GLY A CA 1
ATOM 2197 C C . GLY A 1 294 ? 19.917 -0.378 -35.321 1.00 87.00 294 GLY A C 1
ATOM 2198 O O . GLY A 1 294 ? 19.640 0.813 -35.464 1.00 87.00 294 GLY A O 1
ATOM 2199 N N . GLY A 1 295 ? 18.997 -1.289 -35.013 1.00 87.06 295 GLY A N 1
ATOM 2200 C CA . GLY A 1 295 ? 17.619 -0.950 -34.668 1.00 87.06 295 GLY A CA 1
ATOM 2201 C C . GLY A 1 295 ? 17.537 -0.307 -33.285 1.00 87.06 295 GLY A C 1
ATOM 2202 O O . GLY A 1 295 ? 18.321 -0.635 -32.393 1.00 87.06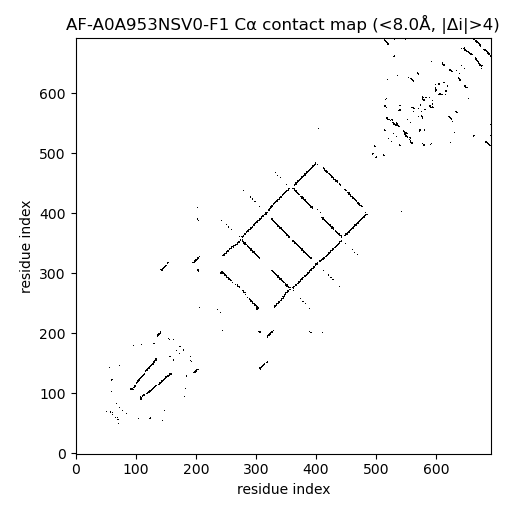 295 GLY A O 1
ATOM 2203 N N . ASN A 1 296 ? 16.581 0.598 -33.090 1.00 90.56 296 ASN A N 1
ATOM 2204 C CA . ASN A 1 296 ? 16.368 1.236 -31.791 1.00 90.56 296 ASN A CA 1
ATOM 2205 C C . ASN A 1 296 ? 15.815 0.238 -30.761 1.00 90.56 296 ASN A C 1
ATOM 2207 O O . ASN A 1 296 ? 15.124 -0.720 -31.113 1.00 90.56 296 ASN A O 1
ATOM 2211 N N . GLY A 1 297 ? 16.103 0.480 -29.484 1.00 87.31 297 GLY A N 1
ATOM 2212 C CA . GLY A 1 297 ? 15.498 -0.257 -28.380 1.00 87.31 297 GLY A CA 1
ATOM 2213 C C . GLY A 1 297 ? 14.021 0.100 -28.191 1.00 87.31 297 GLY A C 1
ATOM 2214 O O . GLY A 1 297 ? 13.613 1.244 -28.387 1.00 87.31 297 GLY A O 1
ATOM 2215 N N . GLY A 1 298 ? 13.211 -0.881 -27.797 1.00 84.44 298 GLY A N 1
ATOM 2216 C CA . GLY A 1 298 ? 11.809 -0.675 -27.438 1.00 84.44 298 GLY A CA 1
ATOM 2217 C C . GLY A 1 298 ? 11.668 -0.003 -26.071 1.00 84.44 298 GLY A C 1
ATOM 2218 O O . GLY A 1 298 ? 12.508 -0.191 -25.190 1.00 84.44 298 GLY A O 1
ATOM 2219 N N . SER A 1 299 ? 10.603 0.771 -25.871 1.00 87.19 299 SER A N 1
ATOM 2220 C CA . SER A 1 299 ? 10.304 1.378 -24.569 1.00 87.19 299 SER A CA 1
ATOM 2221 C C . SER A 1 299 ? 9.977 0.326 -23.503 1.00 87.19 299 SER A C 1
ATOM 2223 O O . SER A 1 299 ? 9.379 -0.707 -23.804 1.00 87.19 299 SER A O 1
ATOM 2225 N N . GLY A 1 300 ? 10.344 0.602 -22.250 1.00 85.06 300 GLY A N 1
ATOM 2226 C CA . GLY A 1 300 ? 9.881 -0.173 -21.099 1.00 85.06 300 GLY A CA 1
ATOM 2227 C C . GLY A 1 300 ? 8.388 0.037 -20.840 1.00 85.06 300 GLY A C 1
ATOM 2228 O O . GLY A 1 300 ? 7.847 1.113 -21.105 1.00 85.06 300 GLY A O 1
ATOM 2229 N N . LEU A 1 301 ? 7.713 -0.990 -20.323 1.00 86.44 301 LEU A N 1
ATOM 2230 C CA . LEU A 1 301 ? 6.288 -0.913 -19.999 1.00 86.44 301 LEU A CA 1
ATOM 2231 C C . LEU A 1 301 ? 6.046 -0.054 -18.748 1.00 86.44 301 LEU A C 1
ATOM 2233 O O . LEU A 1 301 ? 6.907 -0.005 -17.863 1.00 86.44 301 LEU A O 1
ATOM 2237 N N . PRO A 1 302 ? 4.887 0.621 -18.635 1.00 86.31 302 PRO A N 1
ATOM 2238 C CA . PRO A 1 302 ? 4.548 1.352 -17.423 1.00 86.31 302 PRO A CA 1
ATOM 2239 C C . PRO A 1 302 ? 4.433 0.414 -16.214 1.00 86.31 302 PRO A C 1
ATOM 2241 O O . PRO A 1 302 ? 4.106 -0.767 -16.346 1.00 86.31 302 PRO A O 1
ATOM 2244 N N . GLY A 1 303 ? 4.679 0.958 -15.027 1.00 86.38 303 GLY A N 1
ATOM 2245 C CA . GLY A 1 303 ? 4.345 0.321 -13.761 1.00 86.38 303 GLY A CA 1
ATOM 2246 C C . GLY A 1 303 ? 2.868 0.516 -13.418 1.00 86.38 303 GLY A C 1
ATOM 2247 O O . GLY A 1 303 ? 2.233 1.486 -13.838 1.00 86.38 303 GLY A O 1
ATOM 2248 N N . GLY A 1 304 ? 2.296 -0.425 -12.672 1.00 87.44 304 GLY A N 1
ATOM 2249 C CA . GLY A 1 304 ? 0.883 -0.391 -12.313 1.00 87.44 304 GLY A CA 1
ATOM 2250 C C . GLY A 1 304 ? 0.561 0.513 -11.132 1.00 87.44 304 GLY A C 1
ATOM 2251 O O . GLY A 1 304 ? 1.348 0.662 -10.202 1.00 87.44 304 GLY A O 1
ATOM 2252 N N . ASP A 1 305 ? -0.619 1.119 -11.175 1.00 90.75 305 ASP A N 1
ATOM 2253 C CA . ASP A 1 305 ? -1.150 1.916 -10.073 1.00 90.75 305 ASP A CA 1
ATOM 2254 C C . ASP A 1 305 ? -1.526 1.008 -8.895 1.00 90.75 305 ASP A C 1
ATOM 2256 O O . ASP A 1 305 ? -2.012 -0.110 -9.097 1.00 90.75 305 ASP A O 1
ATOM 2260 N N . ALA A 1 306 ? -1.313 1.481 -7.669 1.00 91.25 306 ALA A N 1
ATOM 2261 C CA . ALA A 1 306 ? -1.846 0.817 -6.485 1.00 91.25 306 ALA A CA 1
ATOM 2262 C C . ALA A 1 306 ? -3.348 1.091 -6.320 1.00 91.25 306 ALA A C 1
ATOM 2264 O O . ALA A 1 306 ? -3.861 2.121 -6.761 1.00 91.25 306 ALA A O 1
ATOM 2265 N N . GLY A 1 307 ? -4.044 0.171 -5.653 1.00 90.88 307 GLY A N 1
ATOM 2266 C CA . GLY A 1 307 ? -5.446 0.362 -5.288 1.00 90.88 307 GLY A CA 1
ATOM 2267 C C . GLY A 1 307 ? -5.635 1.409 -4.187 1.00 90.88 307 GLY A C 1
ATOM 2268 O O . GLY A 1 307 ? -4.742 1.667 -3.382 1.00 90.88 307 GLY A O 1
ATOM 2269 N N . VAL A 1 308 ? -6.826 1.995 -4.119 1.00 92.19 308 VAL A N 1
ATOM 2270 C CA . VAL A 1 308 ? -7.266 2.794 -2.967 1.00 92.19 308 VAL A CA 1
ATOM 2271 C C . VAL A 1 308 ? -7.498 1.887 -1.757 1.00 92.19 308 VAL A C 1
ATOM 2273 O O . VAL A 1 308 ? -8.090 0.818 -1.881 1.00 92.19 308 VAL A O 1
ATOM 2276 N N . ILE A 1 309 ? -7.124 2.346 -0.564 1.00 92.69 309 ILE A N 1
ATOM 2277 C CA . ILE A 1 309 ? -7.541 1.750 0.710 1.00 92.69 309 ILE A CA 1
ATOM 2278 C C . ILE A 1 309 ? -8.497 2.719 1.405 1.00 92.69 309 ILE A C 1
ATOM 2280 O O . ILE A 1 309 ? -8.085 3.821 1.753 1.00 92.69 309 ILE A O 1
ATOM 2284 N N . ASN A 1 310 ? -9.741 2.302 1.661 1.00 91.38 310 ASN A N 1
ATOM 2285 C CA . ASN A 1 310 ? -10.654 3.022 2.561 1.00 91.38 310 ASN A CA 1
ATOM 2286 C C . ASN A 1 310 ? -11.123 2.091 3.688 1.00 91.38 310 ASN A C 1
ATOM 2288 O O . ASN A 1 310 ? -11.914 1.186 3.434 1.00 91.38 310 ASN A O 1
ATOM 2292 N N . VAL A 1 311 ? -10.674 2.300 4.924 1.00 89.94 311 VAL A N 1
ATOM 2293 C CA . VAL A 1 311 ? -11.040 1.444 6.071 1.00 89.94 311 VAL A CA 1
ATOM 2294 C C . VAL A 1 311 ? -11.692 2.274 7.169 1.00 89.94 311 VAL A C 1
ATOM 2296 O O . VAL A 1 311 ? -11.151 3.303 7.563 1.00 89.94 311 VAL A O 1
ATOM 2299 N N . GLN A 1 312 ? -12.834 1.826 7.692 1.00 87.56 312 GLN A N 1
ATOM 2300 C CA . GLN A 1 312 ? -13.441 2.391 8.898 1.00 87.56 312 GLN A CA 1
ATOM 2301 C C . GLN A 1 312 ? -13.720 1.297 9.923 1.00 87.56 312 GLN A C 1
ATOM 2303 O O . GLN A 1 312 ? -14.541 0.420 9.676 1.00 87.56 312 GLN A O 1
ATOM 2308 N N . ILE A 1 313 ? -13.060 1.381 11.075 1.00 82.75 313 ILE A N 1
ATOM 2309 C CA . ILE A 1 313 ? -13.193 0.441 12.192 1.00 82.75 313 ILE A CA 1
ATOM 2310 C C . ILE A 1 313 ? -13.899 1.143 13.359 1.00 82.75 313 ILE A C 1
ATOM 2312 O O . ILE A 1 313 ? -13.700 2.338 13.602 1.00 82.75 313 ILE A O 1
ATOM 2316 N N . GLU A 1 314 ? -14.780 0.412 14.036 1.00 70.75 314 GLU A N 1
ATOM 2317 C CA . GLU A 1 314 ? -15.586 0.884 15.168 1.00 70.75 314 GLU A CA 1
ATOM 2318 C C . GLU A 1 314 ? -14.977 0.419 16.501 1.00 70.75 314 GLU A C 1
ATOM 2320 O O . GLU A 1 314 ? -14.253 -0.574 16.556 1.00 70.75 314 GLU A O 1
ATOM 2325 N N . GLU A 1 315 ? -15.242 1.151 17.584 1.00 64.50 315 GLU A N 1
ATOM 2326 C CA . GLU A 1 315 ? -14.605 0.899 18.886 1.00 64.50 315 GLU A CA 1
ATOM 2327 C C . GLU A 1 315 ? -15.252 -0.274 19.658 1.00 64.50 315 GLU A C 1
ATOM 2329 O O . GLU A 1 315 ? -16.472 -0.455 19.562 1.00 6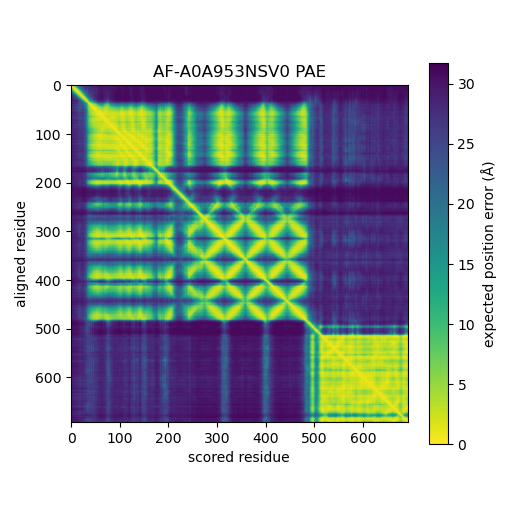4.50 315 GLU A O 1
ATOM 2334 N N . PRO A 1 316 ? -14.501 -1.017 20.502 1.00 60.88 316 PRO A N 1
ATOM 2335 C CA . PRO A 1 316 ? -13.053 -0.941 20.743 1.00 60.88 316 PRO A CA 1
ATOM 2336 C C . PRO A 1 316 ? -12.263 -2.023 19.977 1.00 60.88 316 PRO A C 1
ATOM 2338 O O . PRO A 1 316 ? -12.552 -3.210 20.106 1.00 60.88 316 PRO A O 1
ATOM 2341 N N . ASP A 1 317 ? -11.226 -1.632 19.230 1.00 66.31 317 ASP A N 1
ATOM 2342 C CA . ASP A 1 317 ? -10.373 -2.546 18.452 1.00 66.31 317 ASP A CA 1
ATOM 2343 C C . ASP A 1 317 ? -8.897 -2.420 18.881 1.00 66.31 317 ASP A C 1
ATOM 2345 O O . ASP A 1 317 ? -8.340 -1.318 18.906 1.00 66.31 317 ASP A O 1
ATOM 2349 N N . LEU A 1 318 ? -8.290 -3.559 19.237 1.00 69.56 318 LEU A N 1
ATOM 2350 C CA . LEU A 1 318 ? -6.932 -3.684 19.787 1.00 69.56 318 LEU A CA 1
ATOM 2351 C C . LEU A 1 318 ? -5.887 -4.147 18.750 1.00 69.56 318 LEU A C 1
ATOM 2353 O O . LEU A 1 318 ? -4.732 -4.383 19.106 1.00 69.56 318 LEU A O 1
ATOM 2357 N N . ASN A 1 319 ? -6.267 -4.344 17.484 1.00 76.38 319 ASN A N 1
ATOM 2358 C CA . ASN A 1 319 ? -5.353 -4.852 16.460 1.00 76.38 319 ASN A CA 1
ATOM 2359 C C . ASN A 1 319 ? -4.395 -3.768 15.944 1.00 76.38 319 ASN A C 1
ATOM 2361 O O . ASN A 1 319 ? -4.691 -2.572 15.940 1.00 76.38 319 ASN A O 1
ATOM 2365 N N . ARG A 1 320 ? -3.240 -4.214 15.446 1.00 80.38 320 ARG A N 1
ATOM 2366 C CA . ARG A 1 320 ? -2.186 -3.367 14.880 1.00 80.38 320 ARG A CA 1
ATOM 2367 C C . ARG A 1 320 ? -2.299 -3.364 13.366 1.00 80.38 320 ARG A C 1
ATOM 2369 O O . ARG A 1 320 ? -2.129 -4.397 12.718 1.00 80.38 320 ARG A O 1
ATOM 2376 N N . TYR A 1 321 ? -2.589 -2.202 12.797 1.00 84.94 321 TYR A N 1
ATOM 2377 C CA . TYR A 1 321 ? -2.942 -2.092 11.385 1.00 84.94 321 TYR A CA 1
ATOM 2378 C C . TYR A 1 321 ? -1.803 -1.546 10.525 1.00 84.94 321 TYR A C 1
ATOM 2380 O O . TYR A 1 321 ? -1.268 -0.476 10.802 1.00 84.94 321 TYR A O 1
ATOM 2388 N N . SER A 1 322 ? -1.478 -2.234 9.431 1.00 87.38 322 SER A N 1
ATOM 2389 C CA . SER A 1 322 ? -0.534 -1.753 8.419 1.00 87.38 322 SER A CA 1
ATOM 2390 C C . SER A 1 322 ? -1.234 -1.553 7.076 1.00 87.38 322 SER A C 1
ATOM 2392 O O . SER A 1 322 ? -1.950 -2.437 6.606 1.00 87.38 322 SER A O 1
ATOM 2394 N N . PHE A 1 323 ? -1.043 -0.391 6.453 1.00 89.12 323 PHE A N 1
ATOM 2395 C CA . PHE A 1 323 ? -1.713 0.001 5.210 1.00 89.12 323 PHE A CA 1
ATOM 2396 C C . PHE A 1 323 ? -0.670 0.372 4.157 1.00 89.12 323 PHE A C 1
ATOM 2398 O O . PHE A 1 323 ? 0.126 1.286 4.365 1.00 89.12 323 PHE A O 1
ATOM 2405 N N . ILE A 1 324 ? -0.660 -0.337 3.029 1.00 89.75 324 ILE A N 1
ATOM 2406 C CA . ILE A 1 324 ? 0.409 -0.273 2.025 1.00 89.75 324 ILE A CA 1
ATOM 2407 C C . ILE A 1 324 ? -0.230 -0.111 0.638 1.00 89.75 324 ILE A C 1
ATOM 2409 O O . ILE A 1 324 ? -1.067 -0.920 0.247 1.00 89.75 324 ILE A O 1
ATOM 2413 N N . ALA A 1 325 ? 0.131 0.941 -0.100 1.00 91.12 325 ALA A N 1
ATOM 2414 C CA . ALA A 1 325 ? -0.498 1.290 -1.383 1.00 91.12 325 ALA A CA 1
ATOM 2415 C C . ALA A 1 325 ? 0.512 1.944 -2.346 1.00 91.12 325 ALA A C 1
ATOM 2417 O O . ALA A 1 325 ? 0.385 3.113 -2.717 1.00 91.12 325 ALA A O 1
ATOM 2418 N N . ASN A 1 326 ? 1.568 1.210 -2.697 1.00 90.75 326 ASN A N 1
ATOM 2419 C CA . ASN A 1 326 ? 2.708 1.739 -3.455 1.00 90.75 326 ASN A CA 1
ATOM 2420 C C . ASN A 1 326 ? 2.610 1.430 -4.950 1.00 90.75 326 ASN A C 1
ATOM 2422 O O . ASN A 1 326 ? 2.356 0.286 -5.339 1.00 90.75 326 ASN A O 1
ATOM 2426 N N . GLY A 1 327 ? 2.821 2.451 -5.783 1.00 88.38 327 GLY A N 1
ATOM 2427 C CA . GLY A 1 327 ? 2.828 2.309 -7.235 1.00 88.38 327 GLY A CA 1
ATOM 2428 C C . GLY A 1 327 ? 3.983 1.427 -7.718 1.00 88.38 327 GLY A C 1
ATOM 2429 O O . GLY A 1 327 ? 5.094 1.475 -7.189 1.00 88.38 327 GLY A O 1
ATOM 2430 N N . GLY A 1 328 ? 3.728 0.612 -8.737 1.00 89.00 328 GLY A N 1
ATOM 2431 C CA . GLY A 1 328 ? 4.729 -0.260 -9.345 1.00 89.00 328 GLY A CA 1
ATOM 2432 C C . GLY A 1 328 ? 5.773 0.551 -10.121 1.00 89.00 328 GLY A C 1
ATOM 2433 O O . GLY A 1 328 ? 5.419 1.556 -10.745 1.00 89.00 328 GLY A O 1
ATOM 2434 N N . PRO A 1 329 ? 7.054 0.150 -10.119 1.00 89.19 329 PRO A N 1
ATOM 2435 C CA . PRO A 1 329 ? 8.079 0.834 -10.897 1.00 89.19 329 PRO A CA 1
ATOM 2436 C C . PRO A 1 329 ? 7.869 0.605 -12.399 1.00 89.19 329 PRO A C 1
ATOM 2438 O O . PRO A 1 329 ? 7.389 -0.450 -12.820 1.00 89.19 329 PRO A O 1
ATOM 2441 N N . GLY A 1 330 ? 8.251 1.589 -13.208 1.00 87.00 330 GLY A N 1
ATOM 2442 C CA . GLY A 1 330 ? 8.291 1.456 -14.660 1.00 87.00 330 GLY A CA 1
ATOM 2443 C C . GLY A 1 330 ? 9.440 0.559 -15.128 1.00 87.00 330 GLY A C 1
ATOM 2444 O O . GLY A 1 330 ? 10.488 0.476 -14.487 1.00 87.00 330 GLY A O 1
ATOM 2445 N N . GLY A 1 331 ? 9.250 -0.113 -16.261 1.00 86.75 331 GLY A N 1
ATOM 2446 C CA . GLY A 1 331 ? 10.254 -0.999 -16.843 1.00 86.75 331 GLY A CA 1
ATOM 2447 C C . GLY A 1 331 ? 11.423 -0.253 -17.480 1.00 86.75 331 GLY A C 1
ATOM 2448 O O . GLY A 1 331 ? 11.263 0.845 -18.011 1.00 86.75 331 GLY A O 1
ATOM 2449 N N . GLN A 1 332 ? 12.609 -0.861 -17.463 1.00 89.31 332 GLN A N 1
ATOM 2450 C CA . GLN A 1 332 ? 13.792 -0.310 -18.129 1.00 89.31 332 GLN A CA 1
ATOM 2451 C C . GLN A 1 332 ? 13.600 -0.290 -19.656 1.00 89.31 332 GLN A C 1
ATOM 2453 O O . GLN A 1 332 ? 13.055 -1.234 -20.228 1.00 89.31 332 GLN A O 1
ATOM 2458 N N . GLY A 1 333 ? 14.055 0.764 -20.331 1.00 87.50 333 GLY A N 1
ATOM 2459 C CA . GLY A 1 333 ? 14.092 0.817 -21.791 1.00 87.50 333 GLY A CA 1
ATOM 2460 C C . GLY A 1 333 ? 15.056 -0.219 -22.376 1.00 87.50 333 GLY A C 1
ATOM 2461 O O . GLY A 1 333 ? 16.126 -0.477 -21.824 1.00 87.50 333 GLY A O 1
ATOM 2462 N N . GLY A 1 334 ? 14.695 -0.816 -23.510 1.00 87.12 334 GLY A N 1
ATOM 2463 C CA . GLY A 1 334 ? 15.560 -1.757 -24.216 1.00 87.12 334 GLY A CA 1
ATOM 2464 C C . GLY A 1 334 ? 16.821 -1.073 -24.747 1.00 87.12 334 GLY A C 1
ATOM 2465 O O . GLY A 1 334 ? 16.769 0.062 -25.220 1.00 87.12 334 GLY A O 1
ATOM 2466 N N . ALA A 1 335 ? 17.968 -1.753 -24.694 1.00 90.44 335 ALA A N 1
ATOM 2467 C CA . ALA A 1 335 ? 19.197 -1.234 -25.296 1.00 90.44 335 ALA A CA 1
ATOM 2468 C C . ALA A 1 335 ? 19.087 -1.176 -26.832 1.00 90.44 335 ALA A C 1
ATOM 2470 O O . ALA A 1 335 ? 18.458 -2.040 -27.447 1.00 90.44 335 ALA A O 1
ATOM 2471 N N . GLY A 1 336 ? 19.708 -0.174 -27.452 1.00 88.50 336 GLY A N 1
ATOM 2472 C CA . GLY A 1 336 ? 19.804 -0.053 -28.905 1.00 88.50 336 GLY A CA 1
ATOM 2473 C C . GLY A 1 336 ? 20.741 -1.098 -29.519 1.00 88.50 336 GLY A C 1
ATOM 2474 O O . GLY A 1 336 ? 21.719 -1.525 -28.902 1.00 88.50 336 GLY A O 1
ATOM 2475 N N . GLY A 1 337 ? 20.446 -1.521 -30.747 1.00 88.00 337 GLY A N 1
ATOM 2476 C CA . GLY A 1 337 ? 21.248 -2.500 -31.475 1.00 88.00 337 GLY A CA 1
ATOM 2477 C C . GLY A 1 337 ? 22.613 -1.948 -31.896 1.00 88.00 337 GLY A C 1
ATOM 2478 O O . GLY A 1 337 ? 22.742 -0.778 -32.258 1.00 88.00 337 GLY A O 1
ATOM 2479 N N . VAL A 1 338 ? 23.642 -2.796 -31.888 1.00 90.38 338 VAL A N 1
ATOM 2480 C CA . VAL A 1 338 ? 24.971 -2.453 -32.428 1.00 90.38 338 VAL A CA 1
ATOM 2481 C C . VAL A 1 338 ? 24.867 -2.236 -33.939 1.00 90.38 338 VAL A C 1
ATOM 2483 O O . VAL A 1 338 ? 24.202 -3.017 -34.618 1.00 90.38 338 VAL A O 1
ATOM 2486 N N . GLY A 1 339 ? 25.512 -1.198 -34.471 1.00 88.81 339 GLY A N 1
ATOM 2487 C CA . GLY A 1 339 ? 25.577 -0.953 -35.914 1.00 88.81 339 GLY A CA 1
ATOM 2488 C C . GLY A 1 339 ? 26.428 -1.996 -36.645 1.00 88.81 339 GLY A C 1
ATOM 2489 O O . GLY A 1 339 ? 27.449 -2.451 -36.127 1.00 88.81 339 GLY A O 1
ATOM 2490 N N . GLY A 1 340 ? 26.024 -2.378 -37.857 1.00 89.50 340 GLY A N 1
ATOM 2491 C CA . GLY A 1 340 ? 26.783 -3.315 -38.685 1.00 89.50 340 GLY A CA 1
ATOM 2492 C C . GLY A 1 340 ? 28.128 -2.722 -39.102 1.00 89.50 340 GLY A C 1
ATOM 2493 O O . GLY A 1 340 ? 28.229 -1.517 -39.339 1.00 89.50 340 GLY A O 1
ATOM 2494 N N . ALA A 1 341 ? 29.178 -3.540 -39.197 1.00 89.56 341 ALA A N 1
ATOM 2495 C CA . ALA A 1 341 ? 30.450 -3.052 -39.731 1.00 89.56 341 ALA A CA 1
ATOM 2496 C C . ALA A 1 341 ? 30.327 -2.745 -41.234 1.00 89.56 341 ALA A C 1
ATOM 2498 O O . ALA A 1 341 ? 29.546 -3.396 -41.930 1.00 89.56 341 ALA A O 1
ATOM 2499 N N . GLY A 1 342 ? 31.080 -1.763 -41.723 1.00 86.56 342 GLY A N 1
ATOM 2500 C CA . GLY A 1 342 ? 31.227 -1.504 -43.151 1.00 86.56 342 GLY A CA 1
ATOM 2501 C C . GLY A 1 342 ? 32.065 -2.587 -43.827 1.00 86.56 342 GLY A C 1
ATOM 2502 O O . GLY A 1 342 ? 32.966 -3.158 -43.213 1.00 86.56 342 GLY A O 1
ATOM 2503 N N . GLY A 1 343 ? 31.748 -2.888 -45.083 1.00 87.25 343 GLY A N 1
ATOM 2504 C CA . GLY A 1 343 ? 32.499 -3.846 -45.884 1.00 87.25 343 GLY A CA 1
ATOM 2505 C C . GLY A 1 343 ? 33.861 -3.296 -46.307 1.00 87.25 343 GLY A C 1
ATOM 2506 O O . GLY A 1 343 ? 33.991 -2.106 -46.595 1.00 87.25 343 GLY A O 1
ATOM 2507 N N . ASP A 1 344 ? 34.868 -4.164 -46.387 1.00 88.25 344 ASP A N 1
ATOM 2508 C CA . ASP A 1 344 ? 36.183 -3.807 -46.933 1.00 88.25 344 ASP A CA 1
ATOM 2509 C C . ASP A 1 344 ? 36.079 -3.393 -48.417 1.00 88.25 344 ASP A C 1
ATOM 2511 O O . ASP A 1 344 ? 35.176 -3.838 -49.136 1.00 88.25 344 ASP A O 1
ATOM 2515 N N . GLY A 1 345 ? 36.997 -2.537 -48.875 1.00 84.81 345 GLY A N 1
ATOM 2516 C CA . GLY A 1 345 ? 37.139 -2.172 -50.289 1.00 84.81 345 GLY A CA 1
ATOM 2517 C C . GLY A 1 345 ? 37.921 -3.226 -51.082 1.00 84.81 345 GLY A C 1
ATOM 2518 O O . GLY A 1 345 ? 38.811 -3.884 -50.542 1.00 84.81 345 GLY A O 1
ATOM 2519 N N . SER A 1 346 ? 37.618 -3.406 -52.373 1.00 83.12 346 SER A N 1
ATOM 2520 C CA . SER A 1 346 ? 38.291 -4.431 -53.186 1.00 83.12 346 SER A CA 1
ATOM 2521 C C . SER A 1 346 ? 39.694 -4.005 -53.637 1.00 83.12 346 SER A C 1
ATOM 2523 O O . SER A 1 346 ? 39.993 -2.816 -53.756 1.00 83.12 346 SER A O 1
ATOM 2525 N N . SER A 1 347 ? 40.555 -4.967 -53.977 1.00 84.62 347 SER A N 1
ATOM 2526 C CA . SER A 1 347 ? 41.830 -4.669 -54.641 1.00 84.62 347 SER A CA 1
ATOM 2527 C C . SER A 1 347 ? 41.624 -4.093 -56.050 1.00 84.62 347 SER A C 1
ATOM 2529 O O . SER A 1 347 ? 40.680 -4.480 -56.747 1.00 84.62 347 SER A O 1
ATOM 2531 N N . GLY A 1 348 ? 42.509 -3.183 -56.463 1.00 81.00 348 GLY A N 1
ATOM 2532 C CA . GLY A 1 348 ? 42.614 -2.689 -57.840 1.00 81.00 348 GLY A CA 1
ATOM 2533 C C . GLY A 1 348 ? 43.275 -3.704 -58.777 1.00 81.00 348 GLY A C 1
ATOM 2534 O O . GLY A 1 348 ? 43.980 -4.606 -58.328 1.00 81.00 348 GLY A O 1
ATOM 2535 N N . GLY A 1 349 ? 43.028 -3.581 -60.083 1.00 81.19 349 GLY A N 1
ATOM 2536 C CA . GLY A 1 349 ? 43.608 -4.468 -61.093 1.00 81.19 349 GLY A CA 1
ATOM 2537 C C . GLY A 1 349 ? 45.067 -4.158 -61.428 1.00 81.19 349 GLY A C 1
ATOM 2538 O O . GLY A 1 349 ? 45.464 -2.990 -61.490 1.00 81.19 349 GLY A O 1
ATOM 2539 N N . ASP A 1 350 ? 45.829 -5.212 -61.716 1.00 82.19 350 ASP A N 1
ATOM 2540 C CA . ASP A 1 350 ? 47.208 -5.133 -62.206 1.00 82.19 350 ASP A CA 1
ATOM 2541 C C . ASP A 1 350 ? 47.244 -4.691 -63.678 1.00 82.19 350 ASP A C 1
ATOM 2543 O O . ASP A 1 350 ? 46.416 -5.114 -64.495 1.00 82.19 350 ASP A O 1
ATOM 2547 N N . GLY A 1 351 ? 48.235 -3.873 -64.033 1.00 81.88 351 GLY A N 1
ATOM 2548 C CA . GLY A 1 351 ? 48.464 -3.455 -65.419 1.00 81.88 351 GLY A CA 1
ATOM 2549 C C . GLY A 1 351 ? 49.074 -4.565 -66.285 1.00 81.88 351 GLY A C 1
ATOM 2550 O O . GLY A 1 351 ? 49.774 -5.447 -65.785 1.00 81.88 351 GLY A O 1
ATOM 2551 N N . GLY A 1 352 ? 48.844 -4.516 -67.597 1.00 80.12 352 GLY A N 1
ATOM 2552 C CA . GLY A 1 352 ? 49.438 -5.440 -68.569 1.00 80.12 352 GLY A CA 1
ATOM 2553 C C . GLY A 1 352 ? 50.865 -5.070 -68.957 1.00 80.12 352 GLY A C 1
ATOM 2554 O O . GLY A 1 352 ? 51.204 -3.889 -69.024 1.00 80.12 352 GLY A O 1
ATOM 2555 N N . ASP A 1 353 ? 51.718 -6.053 -69.253 1.00 78.56 353 ASP A N 1
ATOM 2556 C CA . ASP A 1 353 ? 53.060 -5.753 -69.774 1.00 78.56 353 ASP A CA 1
ATOM 2557 C C . ASP A 1 353 ? 52.973 -5.156 -71.183 1.00 78.56 353 ASP A C 1
ATOM 2559 O O . ASP A 1 353 ? 52.099 -5.508 -71.983 1.00 78.56 353 ASP A O 1
ATOM 2563 N N . GLY A 1 354 ? 53.923 -4.288 -71.522 1.00 70.25 354 GLY A N 1
ATOM 2564 C CA . GLY A 1 354 ? 54.128 -3.894 -72.913 1.00 70.25 354 GLY A CA 1
ATOM 2565 C C . GLY A 1 354 ? 54.574 -5.076 -73.783 1.00 70.25 354 GLY A C 1
ATOM 2566 O O . GLY A 1 354 ? 54.954 -6.140 -73.289 1.00 70.25 354 GLY A O 1
ATOM 2567 N N . PHE A 1 355 ? 54.583 -4.875 -75.098 1.00 71.75 355 PHE A N 1
ATOM 2568 C CA . PHE A 1 355 ? 55.124 -5.833 -76.061 1.00 71.75 355 PHE A CA 1
ATOM 2569 C C . PHE A 1 355 ? 56.230 -5.191 -76.917 1.00 71.75 355 PHE A C 1
ATOM 2571 O O . PHE A 1 355 ? 56.151 -4.020 -77.296 1.00 71.75 355 PHE A O 1
ATOM 2578 N N . ALA A 1 356 ? 57.276 -5.960 -77.234 1.00 65.44 356 ALA A N 1
ATOM 2579 C CA . ALA A 1 356 ? 58.402 -5.520 -78.059 1.00 65.44 356 ALA A CA 1
ATOM 2580 C C . ALA A 1 356 ? 58.311 -6.087 -79.488 1.00 65.44 356 ALA A C 1
ATOM 2582 O O . ALA A 1 356 ? 58.421 -7.297 -79.684 1.00 65.44 356 ALA A O 1
ATOM 2583 N N . CYS A 1 357 ? 58.158 -5.218 -80.494 1.00 61.50 357 CYS A N 1
ATOM 25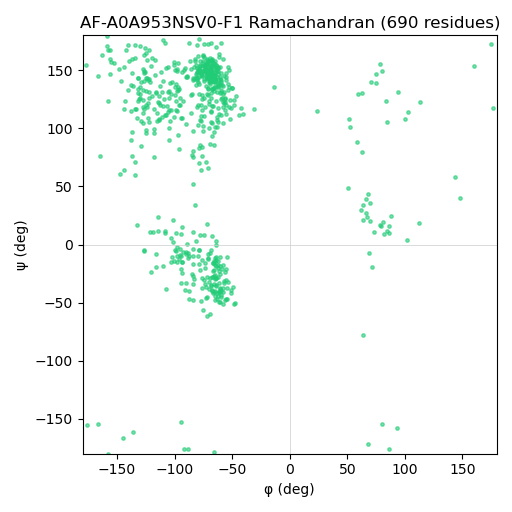84 C CA . CYS A 1 357 ? 58.082 -5.619 -81.905 1.00 61.50 357 CYS A CA 1
ATOM 2585 C C . CYS A 1 357 ? 59.092 -4.851 -82.762 1.00 61.50 357 CYS A C 1
ATOM 2587 O O . CYS A 1 357 ? 58.857 -3.696 -83.111 1.00 61.50 357 CYS A O 1
ATOM 2589 N N . GLY A 1 358 ? 60.189 -5.512 -83.148 1.00 62.00 358 GLY A N 1
ATOM 2590 C CA . GLY A 1 358 ? 61.133 -5.059 -84.181 1.00 62.00 358 GLY A CA 1
ATOM 2591 C C . GLY A 1 358 ? 61.878 -3.757 -83.861 1.00 62.00 358 GLY A C 1
ATOM 2592 O O . GLY A 1 358 ? 63.042 -3.798 -83.480 1.00 62.00 358 GLY A O 1
ATOM 2593 N N . CYS A 1 359 ? 61.197 -2.620 -84.022 1.00 57.84 359 CYS A N 1
ATOM 2594 C CA . CYS A 1 359 ? 61.713 -1.263 -83.816 1.00 57.84 359 CYS A CA 1
ATOM 2595 C C . CYS A 1 359 ? 60.773 -0.366 -82.977 1.00 57.84 359 CYS A C 1
ATOM 2597 O O . CYS A 1 359 ? 60.897 0.857 -83.014 1.00 57.84 359 CYS A O 1
ATOM 2599 N N . THR A 1 360 ? 59.808 -0.921 -82.237 1.00 59.81 360 THR A N 1
ATOM 2600 C CA . THR A 1 360 ? 58.964 -0.145 -81.307 1.00 59.81 360 THR A CA 1
ATOM 2601 C C . THR A 1 360 ? 58.708 -0.934 -80.022 1.00 59.81 360 THR A C 1
ATOM 2603 O O . THR A 1 360 ? 58.398 -2.126 -80.063 1.00 59.81 360 THR A O 1
ATOM 2606 N N . LEU A 1 361 ? 58.886 -0.263 -78.880 1.00 66.94 361 LEU A N 1
ATOM 2607 C CA . LEU A 1 361 ? 58.722 -0.819 -77.535 1.00 66.94 361 LEU A CA 1
ATOM 2608 C C . LEU A 1 361 ? 57.420 -0.306 -76.919 1.00 66.94 361 LEU A C 1
ATOM 2610 O O . LEU A 1 361 ? 57.178 0.899 -76.920 1.00 66.94 361 LEU A O 1
ATOM 2614 N N . GLY A 1 362 ? 56.618 -1.211 -76.364 1.00 70.38 362 GLY A N 1
ATOM 2615 C CA . GLY A 1 362 ? 55.475 -0.854 -75.532 1.00 70.38 362 GLY A CA 1
ATOM 2616 C C . GLY A 1 362 ? 55.861 -0.462 -74.110 1.00 70.38 362 GLY A C 1
ATOM 2617 O O . GLY A 1 362 ? 56.755 -1.074 -73.512 1.00 70.38 362 GLY A O 1
ATOM 2618 N N . THR A 1 363 ? 55.143 0.508 -73.545 1.00 78.50 363 THR A N 1
ATOM 2619 C CA . THR A 1 363 ? 55.127 0.743 -72.093 1.00 78.50 363 THR A CA 1
ATOM 2620 C C . THR A 1 363 ? 54.286 -0.317 -71.384 1.00 78.50 363 THR A C 1
ATOM 2622 O O . THR A 1 363 ? 53.374 -0.898 -71.981 1.00 78.50 363 THR A O 1
ATOM 2625 N N . GLY A 1 364 ? 54.564 -0.546 -70.099 1.00 79.31 364 GLY A N 1
ATOM 2626 C CA . GLY A 1 364 ? 53.605 -1.230 -69.228 1.00 79.31 364 GLY A CA 1
ATOM 2627 C C . GLY A 1 364 ? 52.322 -0.403 -69.075 1.00 79.31 364 GLY A C 1
ATOM 2628 O O . GLY A 1 364 ? 52.369 0.825 -69.167 1.00 79.31 364 GLY A O 1
ATOM 2629 N N . GLY A 1 365 ? 51.189 -1.071 -68.866 1.00 81.50 365 GLY A N 1
ATOM 2630 C CA . GLY A 1 365 ? 49.939 -0.437 -68.449 1.00 81.50 365 GLY A CA 1
ATOM 2631 C C . GLY A 1 365 ? 49.946 -0.129 -66.950 1.00 81.50 365 GLY A C 1
ATOM 2632 O O . GLY A 1 365 ? 50.594 -0.830 -66.165 1.00 81.50 365 GLY A O 1
ATOM 2633 N N . ASP A 1 366 ? 49.228 0.915 -66.544 1.00 82.81 366 ASP A N 1
ATOM 2634 C CA . ASP A 1 366 ? 49.138 1.317 -65.136 1.00 82.81 366 ASP A CA 1
ATOM 2635 C C . ASP A 1 366 ? 48.249 0.366 -64.328 1.00 82.81 366 ASP A C 1
ATOM 2637 O O . ASP A 1 366 ? 47.246 -0.162 -64.825 1.00 82.81 366 ASP A O 1
ATOM 2641 N N . ALA A 1 367 ? 48.581 0.199 -63.050 1.00 81.31 367 ALA A N 1
ATOM 2642 C CA . ALA A 1 367 ? 47.664 -0.394 -62.091 1.00 81.31 367 ALA A CA 1
ATOM 2643 C C . ALA A 1 367 ? 46.542 0.573 -61.722 1.00 81.31 367 ALA A C 1
ATOM 2645 O O . ALA A 1 367 ? 46.713 1.794 -61.740 1.00 81.31 367 ALA A O 1
ATOM 2646 N N . ASN A 1 368 ? 45.409 0.013 -61.308 1.00 83.75 368 ASN A N 1
ATOM 2647 C CA . ASN A 1 368 ? 44.294 0.797 -60.803 1.00 83.75 368 ASN A CA 1
ATOM 2648 C C . ASN A 1 368 ? 44.276 0.870 -59.267 1.00 83.75 368 ASN A C 1
ATOM 2650 O O . ASN A 1 368 ? 44.854 0.027 -58.572 1.00 83.75 368 ASN A O 1
ATOM 2654 N N . GLY A 1 369 ? 43.633 1.918 -58.744 1.00 82.69 369 GLY A N 1
ATOM 2655 C CA . GLY A 1 369 ? 43.555 2.187 -57.306 1.00 82.69 369 GLY A CA 1
ATOM 2656 C C . GLY A 1 369 ? 42.744 1.141 -56.545 1.00 82.69 369 GLY A C 1
ATOM 2657 O O . GLY A 1 369 ? 41.883 0.469 -57.117 1.00 82.69 369 GLY A O 1
ATOM 2658 N N . GLY A 1 370 ? 43.020 1.018 -55.248 1.00 84.06 370 GLY A N 1
ATOM 2659 C CA . GLY A 1 370 ? 42.207 0.204 -54.347 1.00 84.06 370 GLY A CA 1
ATOM 2660 C C . GLY A 1 370 ? 40.845 0.843 -54.068 1.00 84.06 370 GLY A C 1
ATOM 2661 O O . GLY A 1 370 ? 40.707 2.064 -54.087 1.00 84.06 370 GLY A O 1
ATOM 2662 N N . GLY A 1 371 ? 39.832 0.019 -53.810 1.00 85.50 371 GLY A N 1
ATOM 2663 C CA . GLY A 1 371 ? 38.478 0.480 -53.520 1.00 85.50 371 GLY A CA 1
ATOM 2664 C C . GLY A 1 371 ? 38.390 1.169 -52.160 1.00 85.50 371 GLY A C 1
ATOM 2665 O O . GLY A 1 371 ? 38.980 0.708 -51.180 1.00 85.50 371 GLY A O 1
ATOM 2666 N N . GLU A 1 372 ? 37.630 2.259 -52.087 1.00 88.62 372 GLU A N 1
ATOM 2667 C CA . GLU A 1 372 ? 37.225 2.872 -50.816 1.00 88.62 372 GLU A CA 1
ATOM 2668 C C . GLU A 1 372 ? 36.403 1.874 -49.993 1.00 88.62 372 GLU A C 1
ATOM 2670 O O . GLU A 1 372 ? 35.617 1.101 -50.542 1.00 88.62 372 GLU A O 1
ATOM 2675 N N . ALA A 1 373 ? 36.586 1.851 -48.678 1.00 89.12 373 ALA A N 1
ATOM 2676 C CA . ALA A 1 373 ? 35.860 0.931 -47.813 1.00 89.12 373 ALA A CA 1
ATOM 2677 C C . ALA A 1 373 ? 34.550 1.538 -47.297 1.00 89.12 373 ALA A C 1
ATOM 2679 O O . ALA A 1 373 ? 34.433 2.749 -47.119 1.00 89.12 373 ALA A O 1
ATOM 2680 N N . GLY A 1 374 ? 33.568 0.686 -47.005 1.00 88.69 374 GLY A N 1
ATOM 2681 C CA . GLY A 1 374 ? 32.283 1.126 -46.473 1.00 88.69 374 GLY A CA 1
ATOM 2682 C C . GLY A 1 374 ? 32.413 1.695 -45.059 1.00 88.69 374 GLY A C 1
ATOM 2683 O O . GLY A 1 374 ? 33.130 1.151 -44.215 1.00 88.69 374 GLY A O 1
ATOM 2684 N N . HIS A 1 375 ? 31.673 2.760 -44.763 1.00 91.38 375 HIS A N 1
ATOM 2685 C CA . HIS A 1 375 ? 31.554 3.299 -43.407 1.00 91.38 375 HIS A CA 1
ATOM 2686 C C . HIS A 1 375 ? 30.762 2.336 -42.505 1.00 91.38 375 HIS A C 1
ATOM 2688 O O . HIS A 1 375 ? 29.896 1.584 -42.966 1.00 91.38 375 HIS A O 1
ATOM 2694 N N . GLY A 1 376 ? 31.035 2.366 -41.202 1.00 90.62 376 GLY A N 1
ATOM 2695 C CA . GLY A 1 376 ? 30.283 1.606 -40.207 1.00 90.62 376 GLY A CA 1
ATOM 2696 C C . GLY A 1 376 ? 28.865 2.151 -40.011 1.00 90.62 376 GLY A C 1
ATOM 2697 O O . GLY A 1 376 ? 28.642 3.361 -40.006 1.00 90.62 376 GLY A O 1
ATOM 2698 N N . GLY A 1 377 ? 27.895 1.260 -39.809 1.00 91.25 377 GLY A N 1
ATOM 2699 C CA . GLY A 1 377 ? 26.514 1.639 -39.516 1.00 91.25 377 GLY A CA 1
ATOM 2700 C C . GLY A 1 377 ? 26.388 2.330 -38.158 1.00 91.25 377 GLY A C 1
ATOM 2701 O O . GLY A 1 377 ? 27.066 1.958 -37.196 1.00 91.25 377 GLY A O 1
ATOM 2702 N N . ARG A 1 378 ? 25.501 3.325 -38.043 1.00 93.94 378 ARG A N 1
ATOM 2703 C CA . ARG A 1 378 ? 25.218 3.982 -36.756 1.00 93.94 378 ARG A CA 1
ATOM 2704 C C . ARG A 1 378 ? 24.565 2.983 -35.790 1.00 93.94 378 ARG A C 1
ATOM 2706 O O . ARG A 1 378 ? 23.706 2.202 -36.195 1.00 93.94 378 ARG A O 1
ATOM 2713 N N . GLY A 1 379 ? 24.943 3.007 -34.517 1.00 91.44 379 GLY A N 1
ATOM 2714 C CA . GLY A 1 379 ? 24.248 2.248 -33.476 1.00 91.44 379 GLY A CA 1
ATOM 2715 C C . GLY A 1 379 ? 22.819 2.761 -33.258 1.00 91.44 379 GLY A C 1
ATOM 2716 O O . GLY A 1 379 ? 22.559 3.958 -33.385 1.00 91.44 379 GLY A O 1
ATOM 2717 N N . GLY A 1 380 ? 21.891 1.859 -32.945 1.00 91.25 380 GLY A N 1
ATOM 2718 C CA . GLY A 1 380 ? 20.500 2.214 -32.663 1.00 91.25 380 GLY A CA 1
ATOM 2719 C C . GLY A 1 380 ? 20.369 3.005 -31.362 1.00 91.25 380 GLY A C 1
ATOM 2720 O O . GLY A 1 380 ? 21.116 2.775 -30.409 1.00 91.25 380 GLY A O 1
ATOM 2721 N N . ASP A 1 381 ? 19.414 3.929 -31.303 1.00 93.88 381 ASP A N 1
ATOM 2722 C CA . ASP A 1 381 ? 19.116 4.684 -30.083 1.00 93.88 381 ASP A CA 1
ATOM 2723 C C . ASP A 1 381 ? 18.430 3.780 -29.038 1.00 93.88 381 ASP A C 1
ATOM 2725 O O . ASP A 1 381 ? 17.669 2.871 -29.379 1.00 93.88 381 ASP A O 1
ATOM 2729 N N . GLY A 1 382 ? 18.714 4.000 -27.755 1.00 90.88 382 GLY A N 1
ATOM 2730 C CA . GLY A 1 382 ? 18.109 3.254 -26.652 1.00 90.88 382 GLY A CA 1
ATOM 2731 C C . GLY A 1 382 ? 16.634 3.610 -26.440 1.00 90.88 382 GLY A C 1
ATOM 2732 O O . GLY A 1 382 ? 16.223 4.757 -26.617 1.00 90.88 382 GLY A O 1
ATOM 2733 N N . GLY A 1 383 ? 15.828 2.625 -26.042 1.00 89.62 383 GLY A N 1
ATOM 2734 C CA . GLY A 1 383 ? 14.407 2.817 -25.757 1.00 89.62 383 GLY A CA 1
ATOM 2735 C C . GLY A 1 383 ? 14.172 3.657 -24.502 1.00 89.62 383 GLY A C 1
ATOM 2736 O O . GLY A 1 383 ? 14.999 3.677 -23.590 1.00 89.62 383 GLY A O 1
ATOM 2737 N N . SER A 1 384 ? 13.034 4.347 -24.420 1.00 92.12 384 SER A N 1
ATOM 2738 C CA . SER A 1 384 ? 12.676 5.101 -23.211 1.00 92.12 384 SER A CA 1
ATOM 2739 C C . SER A 1 384 ? 12.343 4.168 -22.044 1.00 92.12 384 SER A C 1
ATOM 2741 O O . SER A 1 384 ? 11.757 3.102 -22.243 1.00 92.12 384 SER A O 1
ATOM 2743 N N . GLY A 1 385 ? 12.625 4.590 -20.816 1.00 89.69 385 GLY A N 1
ATOM 2744 C CA . GLY A 1 385 ? 12.064 3.943 -19.633 1.00 89.69 385 GLY A CA 1
ATOM 2745 C C . GLY A 1 385 ? 10.537 4.072 -19.585 1.00 89.69 385 GLY A C 1
ATOM 2746 O O . GLY A 1 385 ? 9.966 5.049 -20.079 1.00 89.69 385 GLY A O 1
ATOM 2747 N N . GLY A 1 386 ? 9.870 3.080 -19.001 1.00 88.25 386 GLY A N 1
ATOM 2748 C CA . GLY A 1 386 ? 8.435 3.116 -18.729 1.00 88.25 386 GLY A CA 1
ATOM 2749 C C . GLY A 1 386 ? 8.109 4.059 -17.572 1.00 88.25 386 GLY A C 1
ATOM 2750 O O . GLY A 1 386 ? 8.908 4.219 -16.649 1.00 88.25 386 GLY A O 1
ATOM 2751 N N . ALA A 1 387 ? 6.936 4.693 -17.596 1.00 90.81 387 ALA A N 1
ATOM 2752 C CA . ALA A 1 387 ? 6.492 5.533 -16.484 1.00 90.81 387 ALA A CA 1
ATOM 2753 C C . ALA A 1 387 ? 6.167 4.688 -15.238 1.00 90.81 387 ALA A C 1
ATOM 2755 O O . ALA A 1 387 ? 5.645 3.582 -15.361 1.00 90.81 387 ALA A O 1
ATOM 2756 N N . GLY A 1 388 ? 6.449 5.202 -14.044 1.00 89.50 388 GLY A N 1
ATOM 2757 C CA . GLY A 1 388 ? 6.037 4.575 -12.789 1.00 89.50 388 GLY A CA 1
ATOM 2758 C C . GLY A 1 388 ? 4.531 4.708 -12.545 1.00 89.50 388 GLY A C 1
ATOM 2759 O O . GLY A 1 388 ? 3.913 5.701 -12.932 1.00 89.50 388 GLY A O 1
ATOM 2760 N N . GLY A 1 389 ? 3.940 3.707 -11.894 1.00 88.62 389 GLY A N 1
ATOM 2761 C CA . GLY A 1 389 ? 2.529 3.716 -11.508 1.00 88.62 389 GLY A CA 1
ATOM 2762 C C . GLY A 1 389 ? 2.242 4.689 -10.365 1.00 88.62 389 GLY A C 1
ATOM 2763 O O . GLY A 1 389 ? 3.130 5.032 -9.580 1.00 88.62 389 GLY A O 1
ATOM 2764 N N . ASN A 1 390 ? 0.998 5.149 -10.249 1.00 90.75 390 ASN A N 1
ATOM 2765 C CA . ASN A 1 390 ? 0.607 6.064 -9.178 1.00 90.75 390 ASN A CA 1
ATOM 2766 C C . ASN A 1 390 ? 0.454 5.324 -7.835 1.00 90.75 390 ASN A C 1
ATOM 2768 O O . ASN A 1 390 ? 0.035 4.165 -7.788 1.00 90.75 390 ASN A O 1
ATOM 2772 N N . GLY A 1 391 ? 0.788 6.008 -6.740 1.00 88.50 391 GLY A N 1
ATOM 2773 C CA . GLY A 1 391 ? 0.494 5.551 -5.383 1.00 88.50 391 GLY A CA 1
ATOM 2774 C C . GLY A 1 391 ? -1.001 5.646 -5.081 1.00 88.50 391 GLY A C 1
ATOM 2775 O O . GLY A 1 391 ? -1.675 6.573 -5.530 1.00 88.50 391 GLY A O 1
ATOM 2776 N N . GLY A 1 392 ? -1.521 4.688 -4.320 1.00 87.38 392 GLY A N 1
ATOM 2777 C CA . GLY A 1 392 ? -2.937 4.615 -3.971 1.00 87.38 392 GLY A CA 1
ATOM 2778 C C . GLY A 1 392 ? -3.261 5.510 -2.779 1.00 87.38 392 GLY A C 1
ATOM 2779 O O . GLY A 1 392 ? -2.466 5.622 -1.846 1.00 87.38 392 GLY A O 1
ATOM 2780 N N . SER A 1 393 ? -4.427 6.156 -2.785 1.00 89.00 393 SER A N 1
ATOM 2781 C CA . SER A 1 393 ? -4.883 6.901 -1.608 1.00 89.00 393 SER A CA 1
ATOM 2782 C C . SER A 1 393 ? -5.281 5.950 -0.479 1.00 89.00 393 SER A C 1
ATOM 2784 O O . SER A 1 393 ? -6.011 4.986 -0.698 1.00 89.00 393 SER A O 1
ATOM 2786 N N . ILE A 1 394 ? -4.830 6.256 0.734 1.00 87.88 394 ILE A N 1
ATOM 2787 C CA . ILE A 1 394 ? -5.117 5.536 1.973 1.00 87.88 394 ILE A CA 1
ATOM 2788 C C . ILE A 1 394 ? -5.948 6.467 2.861 1.00 87.88 394 ILE A C 1
ATOM 2790 O O . ILE A 1 394 ? -5.417 7.436 3.400 1.00 87.88 394 ILE A O 1
ATOM 2794 N N . THR A 1 395 ? -7.240 6.180 3.032 1.00 85.62 395 THR A N 1
ATOM 2795 C CA . THR A 1 395 ? -8.085 6.838 4.041 1.00 85.62 395 THR A CA 1
ATOM 2796 C C . THR A 1 395 ? -8.498 5.835 5.105 1.00 85.62 395 THR A C 1
ATOM 2798 O O . THR A 1 395 ? -9.140 4.830 4.809 1.00 85.62 395 THR A O 1
ATOM 2801 N N . VAL A 1 396 ? -8.139 6.093 6.357 1.00 84.75 396 VAL A N 1
ATOM 2802 C CA . VAL A 1 396 ? -8.401 5.173 7.467 1.00 84.75 396 VAL A CA 1
ATOM 2803 C C . VAL A 1 396 ? -9.045 5.928 8.621 1.00 84.75 396 VAL A C 1
ATOM 2805 O O . VAL A 1 396 ? -8.604 7.016 8.983 1.00 84.75 396 VAL A O 1
ATOM 2808 N N . SER A 1 397 ? -10.083 5.342 9.211 1.00 80.75 397 SER A N 1
ATOM 2809 C CA . SER A 1 397 ? -10.746 5.841 10.412 1.00 80.75 397 SER A CA 1
ATOM 2810 C C . SER A 1 397 ? -10.747 4.754 11.488 1.00 80.75 397 SER A C 1
ATOM 2812 O O . SER A 1 397 ? -11.288 3.671 11.257 1.00 80.75 397 SER A O 1
ATOM 2814 N N . LEU A 1 398 ? -10.101 5.017 12.626 1.00 73.25 398 LEU A N 1
ATOM 2815 C CA . LEU A 1 398 ? -9.833 4.038 13.693 1.00 73.25 398 LEU A CA 1
ATOM 2816 C C . LEU A 1 398 ? -10.385 4.506 15.047 1.00 73.25 398 LEU A C 1
ATOM 2818 O O . LEU A 1 398 ? -10.542 5.714 15.233 1.00 73.25 398 LEU A O 1
ATOM 2822 N N . PRO A 1 399 ? -10.616 3.594 16.006 1.00 64.88 399 PRO A N 1
ATOM 2823 C CA . PRO A 1 399 ? -10.785 3.931 17.420 1.00 64.88 399 PRO A CA 1
ATOM 2824 C C . PRO A 1 399 ? -9.630 4.774 17.968 1.00 64.88 399 PRO A C 1
ATOM 2826 O O . PRO A 1 399 ? -8.479 4.594 17.565 1.00 64.88 399 PRO A O 1
ATOM 2829 N N . ALA A 1 400 ? -9.899 5.633 18.953 1.00 55.12 400 ALA A N 1
ATOM 2830 C CA . ALA A 1 400 ? -8.817 6.293 19.691 1.00 55.12 400 ALA A CA 1
ATOM 2831 C C . ALA A 1 400 ? -8.043 5.301 20.575 1.00 55.12 400 ALA A C 1
ATOM 2833 O O . ALA A 1 400 ? -6.837 5.452 20.747 1.00 55.12 400 ALA A O 1
ATOM 2834 N N . GLY A 1 401 ? -8.696 4.229 21.042 1.00 49.38 401 GLY A N 1
ATOM 2835 C CA . GLY A 1 401 ? -8.032 3.131 21.759 1.00 49.38 401 GLY A CA 1
ATOM 2836 C C . GLY A 1 401 ? -6.958 2.393 20.943 1.00 49.38 401 GLY A C 1
ATOM 2837 O O . GLY A 1 401 ? -6.077 1.767 21.522 1.00 49.38 401 GLY A O 1
ATOM 2838 N N . SER A 1 402 ? -6.963 2.506 19.609 1.00 46.59 402 SER A N 1
ATOM 2839 C CA . SER A 1 402 ? -5.927 1.912 18.750 1.00 46.59 402 SER A CA 1
ATOM 2840 C C . SER A 1 402 ? -4.618 2.727 18.714 1.00 46.59 402 SER A C 1
ATOM 2842 O O . SER A 1 402 ? -3.642 2.288 18.104 1.00 46.59 402 SER A O 1
ATOM 2844 N N . ALA A 1 403 ? -4.562 3.902 19.361 1.00 36.75 403 ALA A N 1
ATOM 2845 C CA . ALA A 1 403 ? -3.397 4.794 19.342 1.00 36.75 403 ALA A CA 1
ATOM 2846 C C . ALA A 1 403 ? -2.138 4.213 20.020 1.00 36.75 403 ALA A C 1
ATOM 2848 O O . ALA A 1 403 ? -1.029 4.614 19.676 1.00 36.75 403 ALA A O 1
ATOM 2849 N N . GLY A 1 404 ? -2.280 3.234 20.921 1.00 41.47 404 GLY A N 1
ATOM 2850 C CA . GLY A 1 404 ? -1.144 2.557 21.563 1.00 41.47 404 GLY A CA 1
ATOM 2851 C C . GLY A 1 404 ? -0.444 1.489 20.704 1.00 41.47 404 GLY A C 1
ATOM 2852 O O . GLY A 1 404 ? 0.547 0.914 21.146 1.00 41.47 404 GLY A O 1
ATOM 2853 N N . ALA A 1 405 ? -0.950 1.167 19.503 1.00 38.44 405 ALA A N 1
ATOM 2854 C CA . ALA A 1 405 ? -0.669 -0.125 18.865 1.00 38.44 405 ALA A CA 1
ATOM 2855 C C . ALA A 1 405 ? -0.287 -0.061 17.362 1.00 38.44 405 ALA A C 1
ATOM 2857 O O . ALA A 1 405 ? -0.901 -0.705 16.514 1.00 38.44 405 ALA A O 1
ATOM 2858 N N . ASN A 1 406 ? 0.799 0.651 17.029 1.00 51.72 406 ASN A N 1
ATOM 2859 C CA . ASN A 1 406 ? 1.545 0.550 15.753 1.00 51.72 406 ASN A CA 1
ATOM 2860 C C . ASN A 1 406 ? 0.724 0.630 14.443 1.00 51.72 406 ASN A C 1
ATOM 2862 O O . ASN A 1 406 ? 0.930 -0.157 13.512 1.00 51.72 406 ASN A O 1
ATOM 2866 N N . THR A 1 407 ? -0.161 1.619 14.313 1.00 53.97 407 THR A N 1
ATOM 2867 C CA . THR A 1 407 ? -0.822 1.908 13.030 1.00 53.97 407 THR A CA 1
ATOM 2868 C C . THR A 1 407 ? 0.189 2.460 12.017 1.00 53.97 407 THR A C 1
ATOM 2870 O O . THR A 1 407 ? 0.717 3.555 12.206 1.00 53.97 407 THR A O 1
ATOM 2873 N N . SER A 1 408 ? 0.475 1.724 10.942 1.00 56.69 408 SER A N 1
ATOM 2874 C CA . SER A 1 408 ? 1.592 2.003 10.029 1.00 56.69 408 SER A CA 1
ATOM 2875 C C . SER A 1 408 ? 1.153 2.139 8.565 1.00 56.69 408 SER A C 1
ATOM 2877 O O . SER A 1 408 ? 0.972 1.161 7.841 1.00 56.69 408 SER A O 1
ATOM 2879 N N . SER A 1 409 ? 0.994 3.378 8.101 1.00 59.53 409 SER A N 1
ATOM 2880 C CA . SER A 1 409 ? 0.686 3.711 6.704 1.00 59.53 409 SER A CA 1
ATOM 2881 C C . SER A 1 409 ? 1.956 3.765 5.840 1.00 59.53 409 SER A C 1
ATOM 2883 O O . SER A 1 409 ? 2.486 4.830 5.528 1.00 59.53 409 SER A O 1
ATOM 2885 N N . PHE A 1 410 ? 2.447 2.602 5.411 1.00 56.91 410 PHE A N 1
ATOM 2886 C CA . PHE A 1 410 ? 3.587 2.475 4.497 1.00 56.91 410 PHE A CA 1
ATOM 2887 C C . PHE A 1 410 ? 3.185 2.598 3.018 1.00 56.91 410 PHE A C 1
ATOM 2889 O O . PHE A 1 410 ? 3.538 1.745 2.196 1.00 56.91 410 PHE A O 1
ATOM 2896 N N . GLY A 1 411 ? 2.466 3.657 2.634 1.00 60.56 411 GLY A N 1
ATOM 2897 C CA . GLY A 1 411 ? 2.294 3.907 1.208 1.00 60.56 411 GLY A CA 1
ATOM 2898 C C . GLY A 1 411 ? 1.550 5.149 0.762 1.00 60.56 411 GLY A C 1
ATOM 2899 O O . GLY A 1 411 ? 1.573 6.175 1.430 1.00 60.56 411 GLY A O 1
ATOM 2900 N N . GLY A 1 412 ? 0.998 5.069 -0.451 1.00 69.44 412 GLY A N 1
ATOM 2901 C CA . GLY A 1 412 ? 0.678 6.239 -1.261 1.00 69.44 412 GLY A CA 1
ATOM 2902 C C . GLY A 1 412 ? 1.889 6.795 -2.018 1.00 69.44 412 GLY A C 1
ATOM 2903 O O . GLY A 1 412 ? 1.778 7.856 -2.625 1.00 69.44 412 GLY A O 1
ATOM 2904 N N . THR A 1 413 ? 3.042 6.113 -2.040 1.00 84.94 413 THR A N 1
ATOM 2905 C CA . THR A 1 413 ? 4.187 6.565 -2.844 1.00 84.94 413 THR A CA 1
ATOM 2906 C C . THR A 1 413 ? 4.039 6.168 -4.311 1.00 84.94 413 THR A C 1
ATOM 2908 O O . THR A 1 413 ? 3.536 5.094 -4.655 1.00 84.94 413 THR A O 1
ATOM 2911 N N . ALA A 1 414 ? 4.486 7.061 -5.189 1.00 87.38 414 ALA A N 1
ATOM 2912 C CA . ALA A 1 414 ? 4.656 6.791 -6.604 1.00 87.38 414 ALA A CA 1
ATOM 2913 C C . ALA A 1 414 ? 5.663 5.661 -6.851 1.00 87.38 414 ALA A C 1
ATOM 2915 O O . ALA A 1 414 ? 6.718 5.600 -6.214 1.00 87.38 414 ALA A O 1
ATOM 2916 N N . GLY A 1 415 ? 5.397 4.851 -7.872 1.00 86.88 415 GLY A N 1
ATOM 2917 C CA . GLY A 1 415 ? 6.435 4.053 -8.504 1.00 86.88 415 GLY A CA 1
ATOM 2918 C C . GLY A 1 415 ? 7.465 4.957 -9.182 1.00 86.88 415 GLY A C 1
ATOM 2919 O O . GLY A 1 415 ? 7.118 5.971 -9.801 1.00 86.88 415 GLY A O 1
ATOM 2920 N N . GLY A 1 416 ? 8.741 4.586 -9.085 1.00 89.62 416 GLY A N 1
ATOM 2921 C CA . GLY A 1 416 ? 9.803 5.225 -9.861 1.00 89.62 416 GLY A CA 1
ATOM 2922 C C . GLY A 1 416 ? 9.636 4.946 -11.356 1.00 89.62 416 GLY A C 1
ATOM 2923 O O . GLY A 1 416 ? 9.207 3.857 -11.743 1.00 89.62 416 GLY A O 1
ATOM 2924 N N . GLY A 1 417 ? 9.973 5.917 -12.202 1.00 87.81 417 GLY A N 1
ATOM 2925 C CA . GLY A 1 417 ? 10.125 5.682 -13.634 1.00 87.81 417 GLY A CA 1
ATOM 2926 C C . GLY A 1 417 ? 11.293 4.733 -13.906 1.00 87.81 417 GLY A C 1
ATOM 2927 O O . GLY A 1 417 ? 12.303 4.764 -13.202 1.00 87.81 417 GLY A O 1
ATOM 2928 N N . GLY A 1 418 ? 11.157 3.878 -14.917 1.00 88.31 418 GLY A N 1
ATOM 2929 C CA . GLY A 1 418 ? 12.233 2.983 -15.332 1.00 88.31 418 GLY A CA 1
ATOM 2930 C C . GLY A 1 418 ? 13.401 3.751 -15.948 1.00 88.31 418 GLY A C 1
ATOM 2931 O O . GLY A 1 418 ? 13.219 4.824 -16.529 1.00 88.31 418 GLY A O 1
ATOM 2932 N N . GLU A 1 419 ? 14.611 3.206 -15.860 1.00 92.38 419 GLU A N 1
ATOM 2933 C CA . GLU A 1 419 ? 15.770 3.788 -16.541 1.00 92.38 419 GLU A CA 1
ATOM 2934 C C . GLU A 1 419 ? 15.620 3.714 -18.068 1.00 92.38 419 GLU A C 1
ATOM 2936 O O . GLU A 1 419 ? 14.986 2.804 -18.607 1.00 92.38 419 GLU A O 1
ATOM 2941 N N . GLY A 1 420 ? 16.228 4.661 -18.782 1.00 89.50 420 GLY A N 1
ATOM 2942 C CA . GLY A 1 420 ? 16.341 4.590 -20.236 1.00 89.50 420 GLY A CA 1
ATOM 2943 C C . GLY A 1 420 ? 17.330 3.511 -20.680 1.00 89.50 420 GLY A C 1
ATOM 2944 O O . GLY A 1 420 ? 18.319 3.237 -19.999 1.00 89.50 420 GLY A O 1
ATOM 2945 N N . GLY A 1 421 ? 17.077 2.902 -21.835 1.00 89.94 421 GLY A N 1
ATOM 2946 C CA . GLY A 1 421 ? 17.982 1.926 -22.431 1.00 89.94 421 GLY A CA 1
ATOM 2947 C C . GLY A 1 421 ? 19.271 2.577 -22.928 1.00 89.94 421 GLY A C 1
ATOM 2948 O O . GLY A 1 421 ? 19.268 3.718 -23.391 1.00 89.94 421 GLY A O 1
ATOM 2949 N N . LEU A 1 422 ? 20.385 1.848 -22.869 1.00 93.12 422 LEU A N 1
ATOM 2950 C CA . LEU A 1 422 ? 21.661 2.316 -23.417 1.00 93.12 422 LEU A CA 1
ATOM 2951 C C . LEU A 1 422 ? 21.611 2.383 -24.950 1.00 93.12 422 LEU A C 1
ATOM 2953 O O . LEU A 1 422 ? 21.036 1.503 -25.592 1.00 93.12 422 LEU A O 1
ATOM 2957 N N . GLY A 1 423 ? 22.246 3.396 -25.538 1.00 91.44 423 GLY A N 1
ATOM 2958 C CA . GLY A 1 423 ? 22.458 3.456 -26.985 1.00 91.44 423 GLY A CA 1
ATOM 2959 C C . GLY A 1 423 ? 23.397 2.347 -27.468 1.00 91.44 423 GLY A C 1
ATOM 2960 O O . GLY A 1 423 ? 24.377 2.013 -26.798 1.00 91.44 423 GLY A O 1
ATOM 2961 N N . GLY A 1 424 ? 23.109 1.771 -28.634 1.00 91.12 424 GLY A N 1
ATOM 2962 C CA . GLY A 1 424 ? 23.967 0.764 -29.255 1.00 91.12 424 GLY A CA 1
ATOM 2963 C C . GLY A 1 424 ? 25.277 1.375 -29.753 1.00 91.12 424 GLY A C 1
ATOM 2964 O O . GLY A 1 424 ? 25.312 2.521 -30.199 1.00 91.12 424 GLY A O 1
ATOM 2965 N N . THR A 1 425 ? 26.377 0.625 -29.713 1.00 93.62 425 THR A N 1
ATOM 2966 C CA . THR A 1 425 ? 27.651 1.092 -30.283 1.00 93.62 425 THR A CA 1
ATOM 2967 C C . THR A 1 425 ? 27.580 1.140 -31.808 1.00 93.62 425 THR A C 1
ATOM 2969 O O . THR A 1 425 ? 26.976 0.261 -32.427 1.00 93.62 425 THR A O 1
ATOM 2972 N N . GLY A 1 426 ? 28.233 2.120 -32.431 1.00 90.75 426 GLY A N 1
ATOM 2973 C CA . GLY A 1 426 ? 28.400 2.132 -33.884 1.00 90.75 426 GLY A CA 1
ATOM 2974 C C . GLY A 1 426 ? 29.249 0.966 -34.399 1.00 90.75 426 GLY A C 1
ATOM 2975 O O . GLY A 1 426 ? 30.078 0.405 -33.676 1.00 90.75 426 GLY A O 1
ATOM 2976 N N . GLY A 1 427 ? 29.025 0.590 -35.656 1.00 90.25 427 GLY A N 1
ATOM 2977 C CA . GLY A 1 427 ? 29.817 -0.419 -36.351 1.00 90.25 427 GLY A CA 1
ATOM 2978 C C . GLY A 1 427 ? 31.218 0.088 -36.690 1.00 90.25 427 GLY A C 1
ATOM 2979 O O . GLY A 1 427 ? 31.446 1.288 -36.837 1.00 90.25 427 GLY A O 1
ATOM 2980 N N . ARG A 1 428 ? 32.179 -0.824 -36.854 1.00 91.94 428 ARG A N 1
ATOM 2981 C CA . ARG A 1 428 ? 33.508 -0.467 -37.383 1.00 91.94 428 ARG A CA 1
ATOM 2982 C C . ARG A 1 428 ? 33.395 -0.130 -38.871 1.00 91.94 428 ARG A C 1
ATOM 2984 O O . ARG A 1 428 ? 32.611 -0.767 -39.567 1.00 91.94 428 ARG A O 1
ATOM 2991 N N . GLY A 1 429 ? 34.165 0.836 -39.360 1.00 89.12 429 GLY A N 1
ATOM 2992 C CA . GLY A 1 429 ? 34.340 1.012 -40.802 1.00 89.12 429 GLY A CA 1
ATOM 2993 C C . GLY A 1 429 ? 35.198 -0.104 -41.401 1.00 89.12 429 GLY A C 1
ATOM 2994 O O . GLY A 1 429 ? 35.923 -0.789 -40.673 1.00 89.12 429 GLY A O 1
ATOM 2995 N N . GLY A 1 430 ? 35.075 -0.302 -42.711 1.00 87.94 430 GLY A N 1
ATOM 2996 C CA . GLY A 1 430 ? 35.819 -1.313 -43.454 1.00 87.94 430 GLY A CA 1
ATOM 2997 C C . GLY A 1 430 ? 37.284 -0.941 -43.697 1.00 87.94 430 GLY A C 1
ATOM 2998 O O . GLY A 1 430 ? 37.690 0.223 -43.615 1.00 87.94 430 GLY A O 1
ATOM 2999 N N . SER A 1 431 ? 38.074 -1.953 -44.041 1.00 89.81 431 SER A N 1
ATOM 3000 C CA . SER A 1 431 ? 39.489 -1.834 -44.397 1.00 89.81 431 SER A CA 1
ATOM 3001 C C . SER A 1 431 ? 39.648 -1.356 -45.848 1.00 89.81 431 SER A C 1
ATOM 3003 O O . SER A 1 431 ? 38.918 -1.833 -46.723 1.00 89.81 431 SER A O 1
ATOM 3005 N N . PRO A 1 432 ? 40.604 -0.457 -46.143 1.00 89.31 432 PRO A N 1
ATOM 3006 C CA . PRO A 1 432 ? 40.825 0.058 -47.493 1.00 89.31 432 PRO A CA 1
ATOM 3007 C C . PRO A 1 432 ? 41.296 -1.035 -48.457 1.00 89.31 432 PRO A C 1
ATOM 3009 O O . PRO A 1 432 ? 42.131 -1.871 -48.102 1.00 89.31 432 PRO A O 1
ATOM 3012 N N . GLY A 1 433 ? 40.822 -0.982 -49.702 1.00 85.75 433 GLY A N 1
ATOM 3013 C CA . GLY A 1 433 ? 41.307 -1.850 -50.769 1.00 85.75 433 GLY A CA 1
ATOM 3014 C C . GLY A 1 433 ? 42.770 -1.568 -51.121 1.00 85.75 433 GLY A C 1
ATOM 3015 O O . GLY A 1 433 ? 43.224 -0.419 -51.103 1.00 85.75 433 GLY A O 1
ATOM 3016 N N . THR A 1 434 ? 43.519 -2.612 -51.476 1.00 86.25 434 THR A N 1
ATOM 3017 C CA . THR A 1 434 ? 44.909 -2.476 -51.942 1.00 86.25 434 THR A CA 1
ATOM 3018 C C . THR A 1 434 ? 44.957 -1.989 -53.396 1.00 86.25 434 THR A C 1
ATOM 3020 O O . THR A 1 434 ? 44.094 -2.374 -54.187 1.00 86.25 434 THR A O 1
ATOM 3023 N N . PRO A 1 435 ? 45.963 -1.202 -53.808 1.00 83.12 435 PRO A N 1
ATOM 3024 C CA . PRO A 1 435 ? 46.179 -0.937 -55.227 1.00 83.12 435 PRO A CA 1
ATOM 3025 C C . PRO A 1 435 ? 46.628 -2.210 -55.957 1.00 83.12 435 PRO A C 1
ATOM 3027 O O . PRO A 1 435 ? 47.133 -3.144 -55.327 1.00 83.12 435 PRO A O 1
ATOM 3030 N N . GLY A 1 436 ? 46.460 -2.228 -57.280 1.00 78.12 436 GLY A N 1
ATOM 3031 C CA . GLY A 1 436 ? 47.099 -3.226 -58.142 1.00 78.12 436 GLY A CA 1
ATOM 3032 C C . GLY A 1 436 ? 48.601 -2.969 -58.325 1.00 78.12 436 GLY A C 1
ATOM 3033 O O . GLY A 1 436 ? 49.132 -1.924 -57.937 1.00 78.12 436 GLY A O 1
ATOM 3034 N N . ILE A 1 437 ? 49.292 -3.911 -58.962 1.00 80.50 437 ILE A N 1
ATOM 3035 C CA . ILE A 1 437 ? 50.722 -3.845 -59.278 1.00 80.50 437 ILE A CA 1
ATOM 3036 C C . ILE A 1 437 ? 50.924 -3.315 -60.706 1.00 80.50 437 ILE A C 1
ATOM 3038 O O . ILE A 1 437 ? 50.357 -3.828 -61.674 1.00 80.50 437 ILE A O 1
ATOM 3042 N N . GLY A 1 438 ? 51.730 -2.257 -60.838 1.00 74.88 438 GLY A N 1
ATOM 3043 C CA . GLY A 1 438 ? 52.079 -1.650 -62.126 1.00 74.88 438 GLY A CA 1
ATOM 3044 C C . GLY A 1 438 ? 52.985 -2.568 -62.949 1.00 74.88 438 GLY A C 1
ATOM 3045 O O . GLY A 1 438 ? 53.882 -3.218 -62.407 1.00 74.88 438 GLY A O 1
ATOM 3046 N N . ALA A 1 439 ? 52.748 -2.647 -64.259 1.00 76.19 439 ALA A N 1
ATOM 3047 C CA . ALA A 1 439 ? 53.464 -3.584 -65.120 1.00 76.19 439 ALA A CA 1
ATOM 3048 C C . ALA A 1 439 ? 54.920 -3.179 -65.388 1.00 76.19 439 ALA A C 1
ATOM 3050 O O . ALA A 1 439 ? 55.264 -1.995 -65.404 1.00 76.19 439 ALA A O 1
ATOM 3051 N N . LEU A 1 440 ? 55.771 -4.159 -65.697 1.00 68.38 440 LEU A N 1
ATOM 3052 C CA . LEU A 1 440 ? 57.135 -3.885 -66.145 1.00 68.38 440 LEU A CA 1
ATOM 3053 C C . LEU A 1 440 ? 57.147 -3.526 -67.638 1.00 68.38 440 LEU A C 1
ATOM 3055 O O . LEU A 1 440 ? 56.405 -4.082 -68.449 1.00 68.38 440 LEU A O 1
ATOM 3059 N N . GLY A 1 441 ? 58.026 -2.594 -68.011 1.00 62.84 441 GLY A N 1
ATOM 3060 C CA . GLY A 1 441 ? 58.356 -2.352 -69.413 1.00 62.84 441 GLY A CA 1
ATOM 3061 C C . GLY A 1 441 ? 59.116 -3.540 -70.016 1.00 62.84 441 GLY A C 1
ATOM 3062 O O . GLY A 1 441 ? 59.801 -4.278 -69.308 1.00 62.84 441 GLY A O 1
ATOM 3063 N N . CYS A 1 442 ? 59.033 -3.709 -71.339 1.00 65.31 442 CYS A N 1
ATOM 3064 C CA . CYS A 1 442 ? 59.596 -4.861 -72.065 1.00 65.31 442 CYS A CA 1
ATOM 3065 C C . CYS A 1 442 ? 61.107 -5.092 -71.851 1.00 65.31 442 CYS A C 1
ATOM 3067 O O . CYS A 1 442 ? 61.619 -6.179 -72.110 1.00 65.31 442 CYS A O 1
ATOM 3069 N N . ASN A 1 443 ? 61.835 -4.041 -71.473 1.00 63.62 443 ASN A N 1
ATOM 3070 C CA . ASN A 1 443 ? 63.256 -4.037 -71.147 1.00 63.62 443 ASN A CA 1
ATOM 3071 C C . ASN A 1 443 ? 63.569 -2.818 -70.253 1.00 63.62 443 ASN A C 1
ATOM 3073 O O . ASN A 1 443 ? 62.696 -1.996 -69.979 1.00 63.62 443 ASN A O 1
ATOM 3077 N N . SER A 1 444 ? 64.833 -2.654 -69.856 1.00 61.12 444 SER A N 1
ATOM 3078 C CA . SER A 1 444 ? 65.312 -1.547 -69.010 1.00 61.12 444 SER A CA 1
ATOM 3079 C C . SER A 1 444 ? 65.283 -0.144 -69.651 1.00 61.12 444 SER A C 1
ATOM 3081 O O . SER A 1 444 ? 65.802 0.797 -69.055 1.00 61.12 444 SER A O 1
ATOM 3083 N N . GLN A 1 445 ? 64.708 0.015 -70.848 1.00 63.59 445 GLN A N 1
ATOM 3084 C CA . GLN A 1 445 ? 64.522 1.304 -71.529 1.00 63.59 445 GLN A CA 1
ATOM 3085 C C . GLN A 1 445 ? 63.044 1.680 -71.727 1.00 63.59 445 GLN A C 1
ATOM 3087 O O . GLN A 1 445 ? 62.757 2.795 -72.158 1.00 63.59 445 GLN A O 1
ATOM 3092 N N . ALA A 1 446 ? 62.108 0.776 -71.427 1.00 63.72 446 ALA A N 1
ATOM 3093 C CA . ALA A 1 446 ? 60.676 1.042 -71.487 1.00 63.72 446 ALA A CA 1
ATOM 3094 C C . ALA A 1 446 ? 60.146 1.416 -70.095 1.00 63.72 446 ALA A C 1
ATOM 3096 O O . ALA A 1 446 ? 60.426 0.726 -69.114 1.00 63.72 446 ALA A O 1
ATOM 3097 N N . ASN A 1 447 ? 59.345 2.481 -70.010 1.00 70.06 447 ASN A N 1
ATOM 3098 C CA . ASN A 1 447 ? 58.694 2.858 -68.756 1.00 70.06 447 ASN A CA 1
ATOM 3099 C C . ASN A 1 447 ? 57.718 1.752 -68.312 1.00 70.06 447 ASN A C 1
ATOM 3101 O O . ASN A 1 447 ? 56.901 1.272 -69.108 1.00 70.06 447 ASN A O 1
ATOM 3105 N N . GLY A 1 448 ? 57.812 1.364 -67.039 1.00 70.38 448 GLY A N 1
ATOM 3106 C CA . GLY A 1 448 ? 56.790 0.561 -66.371 1.00 70.38 448 GLY A CA 1
ATOM 3107 C C . GLY A 1 448 ? 55.548 1.392 -66.045 1.00 70.38 448 GLY A C 1
ATOM 3108 O O . GLY A 1 448 ? 55.609 2.623 -66.028 1.00 70.38 448 GLY A O 1
ATOM 3109 N N . GLY A 1 449 ? 54.435 0.708 -65.792 1.00 74.56 449 GLY A N 1
ATOM 3110 C CA . GLY A 1 449 ? 53.178 1.332 -65.389 1.00 74.56 449 GLY A CA 1
ATOM 3111 C C . GLY A 1 449 ? 53.211 1.840 -63.949 1.00 74.56 449 GLY A C 1
ATOM 3112 O O . GLY A 1 449 ? 53.941 1.322 -63.100 1.00 74.56 449 GLY A O 1
ATOM 3113 N N . PHE A 1 450 ? 52.400 2.854 -63.662 1.00 79.06 450 PHE A N 1
ATOM 3114 C CA . PHE A 1 450 ? 52.281 3.440 -62.332 1.00 79.06 450 PHE A CA 1
ATOM 3115 C C . PHE A 1 450 ? 51.601 2.483 -61.333 1.00 79.06 450 PHE A C 1
ATOM 3117 O O . PHE A 1 450 ? 50.736 1.687 -61.702 1.00 79.06 450 PHE A O 1
ATOM 3124 N N . ILE A 1 451 ? 51.978 2.582 -60.052 1.00 73.06 451 ILE A N 1
ATOM 3125 C CA . ILE A 1 451 ? 51.284 1.929 -58.931 1.00 73.06 451 ILE A CA 1
ATOM 3126 C C . ILE A 1 451 ? 50.357 2.967 -58.303 1.00 73.06 451 ILE A C 1
ATOM 3128 O O . ILE A 1 451 ? 50.825 3.967 -57.758 1.00 73.06 451 ILE A O 1
ATOM 3132 N N . ALA A 1 452 ? 49.050 2.735 -58.389 1.00 78.50 452 ALA A N 1
ATOM 3133 C CA . ALA A 1 452 ? 48.041 3.636 -57.847 1.00 78.50 452 ALA A CA 1
ATOM 3134 C C . ALA A 1 452 ? 47.995 3.638 -56.304 1.00 78.50 452 ALA A C 1
ATOM 3136 O O . ALA A 1 452 ? 48.633 2.829 -55.629 1.00 78.50 452 ALA A O 1
ATOM 3137 N N . SER A 1 453 ? 47.207 4.549 -55.731 1.00 84.56 453 SER A N 1
ATOM 3138 C CA . SER A 1 453 ? 46.990 4.623 -54.282 1.00 84.56 453 SER A CA 1
ATOM 3139 C C . SER A 1 453 ? 46.077 3.495 -53.764 1.00 84.56 453 SER A C 1
ATOM 3141 O O . SER A 1 453 ? 45.173 3.056 -54.484 1.00 84.56 453 SER A O 1
ATOM 3143 N N . PRO A 1 454 ? 46.241 3.060 -52.498 1.00 85.06 454 PRO A N 1
ATOM 3144 C CA . PRO A 1 454 ? 45.191 2.346 -51.770 1.00 85.06 454 PRO A CA 1
ATOM 3145 C C . PRO A 1 454 ? 43.904 3.175 -51.682 1.00 85.06 454 PRO A C 1
ATOM 3147 O O . PRO A 1 454 ? 43.944 4.403 -51.792 1.00 85.06 454 PRO A O 1
ATOM 3150 N N . GLY A 1 455 ? 42.780 2.504 -51.432 1.00 84.75 455 GLY A N 1
ATOM 3151 C CA . GLY A 1 455 ? 41.525 3.181 -51.107 1.00 84.75 455 GLY A CA 1
ATOM 3152 C C . GLY A 1 455 ? 41.569 3.871 -49.739 1.00 84.75 455 GLY A C 1
ATOM 3153 O O . GLY A 1 455 ? 42.513 3.701 -48.963 1.00 84.75 455 GLY A O 1
ATOM 3154 N N . MET A 1 456 ? 40.526 4.636 -49.413 1.00 90.75 456 MET A N 1
ATOM 3155 C CA . MET A 1 456 ? 40.348 5.182 -48.063 1.00 90.75 456 MET A CA 1
ATOM 3156 C C . MET A 1 456 ? 39.668 4.166 -47.136 1.00 90.75 456 MET A C 1
ATOM 3158 O O . MET A 1 456 ? 38.797 3.405 -47.563 1.00 90.75 456 MET A O 1
ATOM 3162 N N . SER A 1 457 ? 40.079 4.146 -45.864 1.00 90.00 457 SER A N 1
ATOM 3163 C CA . SER A 1 457 ? 39.402 3.388 -44.804 1.00 90.00 457 SER A CA 1
ATOM 3164 C C . SER A 1 457 ? 38.013 3.969 -44.547 1.00 90.00 457 SER A C 1
ATOM 3166 O O . SER A 1 457 ? 37.846 5.186 -44.588 1.00 90.00 457 SER A O 1
ATOM 3168 N N . GLY A 1 458 ? 37.044 3.122 -44.207 1.00 90.19 458 GLY A N 1
ATOM 3169 C CA . GLY A 1 458 ? 35.721 3.589 -43.809 1.00 90.19 458 GLY A CA 1
ATOM 3170 C C . GLY A 1 458 ? 35.755 4.173 -42.398 1.00 90.19 458 GLY A C 1
ATOM 3171 O O . GLY A 1 458 ? 36.404 3.618 -41.506 1.00 90.19 458 GLY A O 1
ATOM 3172 N N . ASP A 1 459 ? 35.022 5.259 -42.159 1.00 94.94 459 ASP A N 1
ATOM 3173 C CA . ASP A 1 459 ? 34.852 5.772 -40.795 1.00 94.94 459 ASP A CA 1
ATOM 3174 C C . ASP A 1 459 ? 34.027 4.794 -39.937 1.00 94.94 459 ASP A C 1
ATOM 3176 O O . ASP A 1 459 ? 33.075 4.180 -40.437 1.00 94.94 459 ASP A O 1
ATOM 3180 N N . PRO A 1 460 ? 34.318 4.660 -38.630 1.00 93.31 460 PRO A N 1
ATOM 3181 C CA . PRO A 1 460 ? 33.407 4.025 -37.688 1.00 93.31 460 PRO A CA 1
ATOM 3182 C C . PRO A 1 460 ? 32.058 4.752 -37.636 1.00 93.31 460 PRO A C 1
ATOM 3184 O O . PRO A 1 460 ? 31.994 5.982 -37.641 1.00 93.31 460 PRO A O 1
ATOM 3187 N N . GLY A 1 461 ? 30.976 3.989 -37.516 1.00 91.94 461 GLY A N 1
ATOM 3188 C CA . GLY A 1 461 ? 29.656 4.547 -37.261 1.00 91.94 461 GLY A CA 1
ATOM 3189 C C . GLY A 1 461 ? 29.597 5.221 -35.890 1.00 91.94 461 GLY A C 1
ATOM 3190 O O . GLY A 1 461 ? 30.246 4.789 -34.936 1.00 91.94 461 GLY A O 1
ATOM 3191 N N . ALA A 1 462 ? 28.777 6.263 -35.763 1.00 95.94 462 ALA A N 1
ATOM 3192 C CA . ALA A 1 462 ? 28.481 6.850 -34.459 1.00 95.94 462 ALA A CA 1
ATOM 3193 C C . ALA A 1 462 ? 27.657 5.878 -33.592 1.00 95.94 462 ALA A C 1
ATOM 3195 O O . ALA A 1 462 ? 26.863 5.086 -34.106 1.00 95.94 462 ALA A O 1
ATOM 3196 N N . SER A 1 463 ? 27.806 5.953 -32.270 1.00 94.81 463 SER A N 1
ATOM 3197 C CA . SER A 1 463 ? 26.895 5.270 -31.343 1.00 94.81 463 SER A CA 1
ATOM 3198 C C . SER A 1 463 ? 25.489 5.878 -31.384 1.00 94.81 463 SER A C 1
ATOM 3200 O O . SER A 1 463 ? 25.293 7.031 -31.779 1.00 94.81 463 SER A O 1
ATOM 3202 N N . GLY A 1 464 ? 24.504 5.098 -30.950 1.00 92.31 464 GLY A N 1
ATOM 3203 C CA . GLY A 1 464 ? 23.196 5.609 -30.569 1.00 92.31 464 GLY A CA 1
ATOM 3204 C C . GLY A 1 464 ? 23.261 6.385 -29.252 1.00 92.31 464 GLY A C 1
ATOM 3205 O O . GLY A 1 464 ? 24.177 6.218 -28.445 1.00 92.31 464 GLY A O 1
ATOM 3206 N N . ASN A 1 465 ? 22.261 7.224 -29.030 1.00 96.19 465 ASN A N 1
ATOM 3207 C CA . ASN A 1 465 ? 22.010 7.910 -27.772 1.00 96.19 465 ASN A CA 1
ATOM 3208 C C . ASN A 1 465 ? 21.329 6.949 -26.792 1.00 96.19 465 ASN A C 1
ATOM 3210 O O . ASN A 1 465 ? 20.567 6.074 -27.207 1.00 96.19 465 ASN A O 1
ATOM 3214 N N . SER A 1 466 ? 21.544 7.133 -25.490 1.00 94.50 466 SER A N 1
ATOM 3215 C CA . SER A 1 466 ? 20.701 6.482 -24.481 1.00 94.50 466 SER A CA 1
ATOM 3216 C C . SER A 1 466 ? 19.290 7.072 -24.498 1.00 94.50 466 SER A C 1
ATOM 3218 O O . SER A 1 466 ? 19.115 8.274 -24.714 1.00 94.50 466 SER A O 1
ATOM 3220 N N . GLY A 1 467 ? 18.287 6.234 -24.250 1.00 92.19 467 GLY A N 1
ATOM 3221 C CA . GLY A 1 467 ? 16.905 6.674 -24.107 1.00 92.19 467 GLY A CA 1
ATOM 3222 C C . GLY A 1 467 ? 16.695 7.510 -22.836 1.00 92.19 467 GLY A C 1
ATOM 3223 O O . GLY A 1 467 ? 17.477 7.406 -21.886 1.00 92.19 467 GLY A O 1
ATOM 3224 N N . PRO A 1 468 ? 15.637 8.335 -22.774 1.00 94.38 468 PRO A N 1
ATOM 3225 C CA . PRO A 1 468 ? 15.265 9.032 -21.549 1.00 94.38 468 PRO A CA 1
ATOM 3226 C C . PRO A 1 468 ? 14.719 8.045 -20.507 1.00 94.38 468 PRO A C 1
ATOM 3228 O O . PRO A 1 468 ? 14.072 7.055 -20.856 1.00 94.38 468 PRO A O 1
ATOM 3231 N N . ALA A 1 469 ? 14.928 8.340 -19.223 1.00 92.69 469 ALA A N 1
ATOM 3232 C CA . ALA A 1 469 ? 14.217 7.658 -18.145 1.00 92.69 469 ALA A CA 1
ATOM 3233 C C . ALA A 1 469 ? 12.709 7.963 -18.204 1.00 92.69 469 ALA A C 1
ATOM 3235 O O . ALA A 1 469 ? 12.291 9.018 -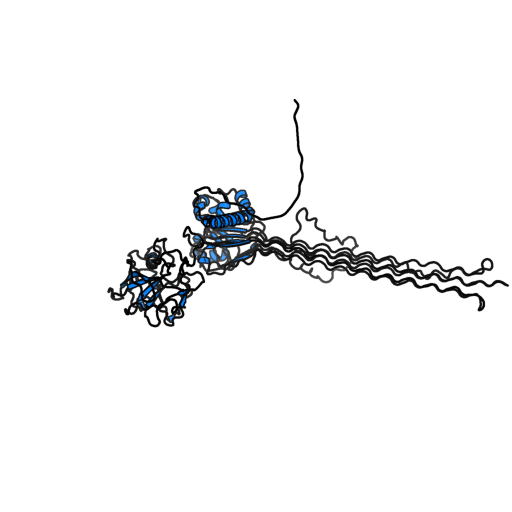18.690 1.00 92.69 469 ALA A O 1
ATOM 3236 N N . GLY A 1 470 ? 11.895 7.037 -17.703 1.00 90.50 470 GLY A N 1
ATOM 3237 C CA . GLY A 1 470 ? 10.459 7.239 -17.558 1.00 90.50 470 GLY A CA 1
ATOM 3238 C C . GLY A 1 470 ? 10.135 8.281 -16.486 1.00 90.50 470 GLY A C 1
ATOM 3239 O O . GLY A 1 470 ? 10.923 8.535 -15.576 1.00 90.50 470 GLY A O 1
ATOM 3240 N N . ALA A 1 471 ? 8.946 8.878 -16.564 1.00 93.19 471 ALA A N 1
ATOM 3241 C CA . ALA A 1 471 ? 8.447 9.729 -15.488 1.00 93.19 471 ALA A CA 1
ATOM 3242 C C . ALA A 1 471 ? 8.094 8.887 -14.250 1.00 93.19 471 ALA A C 1
ATOM 3244 O O . ALA A 1 471 ? 7.553 7.789 -14.382 1.00 93.19 471 ALA A O 1
ATOM 3245 N N . ASN A 1 472 ? 8.339 9.414 -13.050 1.00 90.00 472 ASN A N 1
ATOM 3246 C CA . ASN A 1 472 ? 7.756 8.853 -11.829 1.00 90.00 472 ASN A CA 1
ATOM 3247 C C . ASN A 1 472 ? 6.224 8.985 -11.868 1.00 90.00 472 ASN A C 1
ATOM 3249 O O . ASN A 1 472 ? 5.691 9.919 -12.477 1.00 90.00 472 ASN A O 1
ATOM 3253 N N . GLY A 1 473 ? 5.524 8.084 -11.179 1.00 88.06 473 GLY A N 1
ATOM 3254 C CA . GLY A 1 473 ? 4.094 8.244 -10.919 1.00 88.06 473 GLY A CA 1
ATOM 3255 C C . GLY A 1 473 ? 3.798 9.440 -10.003 1.00 88.06 473 GLY A C 1
ATOM 3256 O O . GLY A 1 473 ? 4.697 10.153 -9.548 1.00 88.06 473 GLY A O 1
ATOM 3257 N N . LYS A 1 474 ? 2.521 9.654 -9.683 1.00 88.69 474 LYS A N 1
ATOM 3258 C CA . LYS A 1 474 ? 2.099 10.596 -8.636 1.00 88.69 474 LYS A CA 1
ATOM 3259 C C . LYS A 1 474 ? 1.938 9.871 -7.305 1.00 88.69 474 LYS A C 1
ATOM 3261 O O . LYS A 1 474 ? 1.550 8.704 -7.277 1.00 88.69 474 LYS A O 1
ATOM 3266 N N . ASN A 1 475 ? 2.199 10.576 -6.208 1.00 84.12 475 ASN A N 1
ATOM 3267 C CA . ASN A 1 475 ? 1.835 10.095 -4.879 1.00 84.12 475 ASN A CA 1
ATOM 3268 C C . ASN A 1 475 ? 0.308 10.167 -4.698 1.00 84.12 475 ASN A C 1
ATOM 3270 O O . ASN A 1 475 ? -0.328 11.117 -5.161 1.00 84.12 475 ASN A O 1
ATOM 3274 N N . GLY A 1 476 ? -0.249 9.179 -4.003 1.00 81.62 476 GLY A N 1
ATOM 3275 C CA . GLY A 1 476 ? -1.598 9.214 -3.449 1.00 81.62 476 GLY A CA 1
ATOM 3276 C C . GLY A 1 476 ? -1.657 10.028 -2.153 1.00 81.62 476 GLY A C 1
ATOM 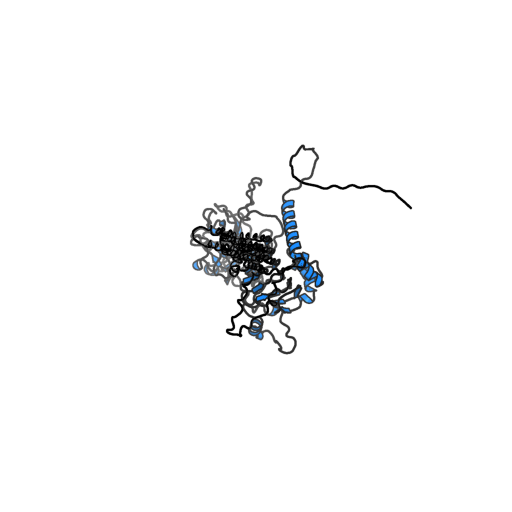3277 O O . GLY A 1 476 ? -0.645 10.522 -1.651 1.00 81.62 476 GLY A O 1
ATOM 3278 N N . THR A 1 477 ? -2.857 10.169 -1.596 1.00 80.81 477 THR A N 1
ATOM 3279 C CA . THR A 1 477 ? -3.087 10.863 -0.318 1.00 80.81 477 THR A CA 1
ATOM 3280 C C . THR A 1 477 ? -3.156 9.874 0.842 1.00 80.81 477 THR A C 1
ATOM 3282 O O . THR A 1 477 ? -3.843 8.863 0.741 1.00 80.81 477 THR A O 1
ATOM 3285 N N . VAL A 1 478 ? -2.498 10.173 1.964 1.00 81.06 478 VAL A N 1
ATOM 3286 C CA . VAL A 1 478 ? -2.653 9.418 3.220 1.00 81.06 478 VAL A CA 1
ATOM 3287 C C . VAL A 1 478 ? -3.406 10.285 4.221 1.00 81.06 478 VAL A C 1
ATOM 3289 O O . VAL A 1 478 ? -2.986 11.404 4.503 1.00 81.06 478 VAL A O 1
ATOM 3292 N N . SER A 1 479 ? -4.509 9.769 4.758 1.00 76.56 479 SER A N 1
ATOM 3293 C CA . SER A 1 479 ? -5.314 10.416 5.794 1.00 76.56 479 SER A CA 1
ATOM 3294 C C . SER A 1 479 ? -5.735 9.371 6.826 1.00 76.56 479 SER A C 1
ATOM 3296 O O . SER A 1 479 ? -6.454 8.424 6.503 1.00 76.56 479 SER A O 1
ATOM 3298 N N . VAL A 1 480 ? -5.253 9.510 8.062 1.00 75.38 480 VAL A N 1
ATOM 3299 C CA . VAL A 1 480 ? -5.584 8.618 9.184 1.00 75.38 480 VAL A CA 1
ATOM 3300 C C . VAL A 1 480 ? -6.279 9.451 10.251 1.00 75.38 480 VAL A C 1
ATOM 3302 O O . VAL A 1 480 ? -5.702 10.395 10.784 1.00 75.38 480 VAL A O 1
ATOM 3305 N N . THR A 1 481 ? -7.537 9.124 10.533 1.00 71.94 481 THR A N 1
ATOM 3306 C CA . THR A 1 481 ? -8.380 9.817 11.511 1.00 71.94 481 THR A CA 1
ATOM 3307 C C . THR A 1 481 ? -8.628 8.905 12.703 1.00 71.94 481 THR A C 1
ATOM 3309 O O . THR A 1 481 ? -9.371 7.929 12.599 1.00 71.94 481 THR A O 1
ATOM 3312 N N . PHE A 1 482 ? -8.037 9.237 13.847 1.00 64.88 482 PHE A N 1
ATOM 3313 C CA . PHE A 1 482 ? -8.369 8.601 15.119 1.00 64.88 482 PHE A CA 1
ATOM 3314 C C . PHE A 1 482 ? -9.646 9.235 15.667 1.00 64.88 482 PHE A C 1
ATOM 3316 O O . PHE A 1 482 ? -9.707 10.441 15.910 1.00 64.88 482 PHE A O 1
ATOM 3323 N N . ARG A 1 483 ? -10.691 8.425 15.816 1.00 60.47 483 ARG A N 1
ATOM 3324 C CA . ARG A 1 483 ? -11.996 8.839 16.321 1.00 60.47 483 ARG A CA 1
ATOM 3325 C C . ARG A 1 483 ? -12.013 8.676 17.829 1.00 60.47 483 ARG A C 1
ATOM 3327 O O . ARG A 1 483 ? -12.163 7.567 18.324 1.00 60.47 483 ARG A O 1
ATOM 3334 N N . SER A 1 484 ? -11.888 9.786 18.552 1.00 45.84 484 SER A N 1
ATOM 3335 C CA . SER A 1 484 ? -12.190 9.815 19.984 1.00 45.84 484 SER A CA 1
ATOM 3336 C C . SER A 1 484 ? -13.622 9.320 20.239 1.00 45.84 484 SER A C 1
ATOM 3338 O O . SER A 1 484 ? -14.522 9.703 19.475 1.00 45.84 484 SER A O 1
ATOM 3340 N N . PRO A 1 485 ? -13.878 8.557 21.321 1.00 42.25 485 PRO A N 1
ATOM 3341 C CA . PRO A 1 485 ? -15.235 8.222 21.744 1.00 42.25 485 PRO A CA 1
ATOM 3342 C C . PRO A 1 485 ? -16.064 9.506 21.851 1.00 42.25 485 PRO A C 1
ATOM 3344 O O . PRO A 1 485 ? -15.662 10.476 22.491 1.00 42.25 485 PRO A O 1
ATOM 3347 N N . SER A 1 486 ? -17.190 9.547 21.136 1.00 33.78 486 SER A N 1
ATOM 3348 C CA . SER A 1 486 ? -17.683 10.779 20.498 1.00 33.78 486 SER A CA 1
ATOM 3349 C C . SER A 1 486 ? -18.112 11.920 21.446 1.00 33.78 486 SER A C 1
ATOM 3351 O O . SER A 1 486 ? -19.304 12.117 21.721 1.00 33.78 486 SER A O 1
ATOM 3353 N N . SER A 1 487 ? -17.155 12.751 21.861 1.00 33.06 487 SER A N 1
ATOM 3354 C CA . SER A 1 487 ? -17.351 14.067 22.477 1.00 33.06 487 SER A CA 1
ATOM 3355 C C . SER A 1 487 ? -17.659 15.116 21.397 1.00 33.06 487 SER A C 1
ATOM 3357 O O . SER A 1 487 ? -16.801 15.826 20.884 1.00 33.06 487 SER A O 1
ATOM 3359 N N . GLY A 1 488 ? -18.927 15.186 20.987 1.00 28.66 488 GLY A N 1
ATOM 3360 C CA . GLY A 1 488 ? -19.329 16.016 19.847 1.00 28.66 488 GLY A CA 1
ATOM 3361 C C . GLY A 1 488 ? -19.104 17.529 20.020 1.00 28.66 488 GLY A C 1
ATOM 3362 O O . GLY A 1 488 ? -19.894 18.175 20.707 1.00 28.66 488 GLY A O 1
ATOM 3363 N N . GLY A 1 489 ? -18.126 18.068 19.277 1.00 27.66 489 GLY A N 1
ATOM 3364 C CA . GLY A 1 489 ? -18.074 19.450 18.770 1.00 27.66 489 GLY A CA 1
ATOM 3365 C C . GLY A 1 489 ? -16.985 20.367 19.351 1.00 27.66 489 GLY A C 1
ATOM 3366 O O . GLY A 1 489 ? -17.022 20.658 20.540 1.00 27.66 489 GLY A O 1
ATOM 3367 N N . GLY A 1 490 ? -16.108 20.933 18.496 1.00 27.33 490 GLY A N 1
ATOM 3368 C CA . GLY A 1 490 ? -15.372 22.162 18.866 1.00 27.33 490 GLY A CA 1
ATOM 3369 C C . GLY A 1 490 ? -13.947 22.436 18.348 1.00 27.33 490 GLY A C 1
ATOM 3370 O O . GLY A 1 490 ? -13.173 23.001 19.109 1.00 27.33 490 GLY A O 1
ATOM 3371 N N . GLY A 1 491 ? -13.595 22.147 17.087 1.00 27.16 491 GLY A N 1
ATOM 3372 C CA . GLY A 1 491 ? -12.344 22.656 16.473 1.00 27.16 491 GLY A CA 1
ATOM 3373 C C . GLY A 1 491 ? -11.028 22.084 17.046 1.00 27.16 491 GLY A C 1
ATOM 3374 O O . GLY A 1 491 ? -11.061 21.126 17.819 1.00 27.16 491 GLY A O 1
ATOM 3375 N N . PRO A 1 492 ? -9.860 22.632 16.654 1.00 34.72 492 PRO A N 1
ATOM 3376 C CA . PRO A 1 492 ? -8.567 22.256 17.219 1.00 34.72 492 PRO A CA 1
ATOM 3377 C C . PRO A 1 492 ? -8.382 22.930 18.584 1.00 34.72 492 PRO A C 1
ATOM 3379 O O . PRO A 1 492 ? -7.810 24.017 18.689 1.00 34.72 492 PRO A O 1
ATOM 3382 N N . ALA A 1 493 ? -8.891 22.293 19.638 1.00 34.72 493 ALA A N 1
ATOM 3383 C CA . ALA A 1 493 ? -8.575 22.696 21.001 1.00 34.72 493 ALA A CA 1
ATOM 3384 C C . ALA A 1 493 ? -7.057 22.594 21.232 1.00 34.72 493 ALA A C 1
ATOM 3386 O O . ALA A 1 493 ? -6.440 21.575 20.915 1.00 34.72 493 ALA A O 1
ATOM 3387 N N . GLY A 1 494 ? -6.465 23.654 21.789 1.00 41.94 494 GLY A N 1
ATOM 3388 C CA . GLY A 1 494 ? -5.118 23.582 22.352 1.00 41.94 494 GLY A CA 1
ATOM 3389 C C . GLY A 1 494 ? -5.065 22.580 23.507 1.00 41.94 494 GLY A C 1
ATOM 3390 O O . GLY A 1 494 ? -6.105 22.179 24.030 1.00 41.94 494 GLY A O 1
ATOM 3391 N N . ASP A 1 495 ? -3.851 22.185 23.885 1.00 48.38 495 ASP A N 1
ATOM 3392 C CA . ASP A 1 495 ? -3.578 21.155 24.890 1.00 48.38 495 ASP A CA 1
ATOM 3393 C C . ASP A 1 495 ? -4.505 21.267 26.131 1.00 48.38 495 ASP A C 1
ATOM 3395 O O . ASP A 1 495 ? -4.460 22.281 26.836 1.00 48.38 495 ASP A O 1
ATOM 3399 N N . PRO A 1 496 ? -5.350 20.251 26.411 1.00 52.78 496 PRO A N 1
ATOM 3400 C CA . PRO A 1 496 ? -6.354 20.311 27.472 1.00 52.78 496 PRO A CA 1
ATOM 3401 C C . PRO A 1 496 ? -5.792 20.091 28.887 1.00 52.78 496 PRO A C 1
ATOM 3403 O O . PRO A 1 496 ? -6.584 19.980 29.817 1.00 52.78 496 PRO A O 1
ATOM 3406 N N . CYS A 1 497 ? -4.465 20.039 29.058 1.00 53.47 497 CYS A N 1
ATOM 3407 C CA . CYS A 1 497 ? -3.803 20.222 30.351 1.00 53.47 497 CYS A CA 1
ATOM 3408 C C . CYS A 1 497 ? -3.079 21.585 30.435 1.00 53.47 497 CYS A C 1
ATOM 3410 O O . CYS A 1 497 ? -3.079 22.219 31.486 1.00 53.47 497 CYS A O 1
ATOM 3412 N N . LEU A 1 498 ? -2.444 22.058 29.351 1.00 49.91 498 LEU A N 1
ATOM 3413 C CA . LEU A 1 498 ? -1.641 23.299 29.386 1.00 49.91 498 LEU A CA 1
ATOM 3414 C C . LEU A 1 498 ? -2.470 24.582 29.183 1.00 49.91 498 LEU A C 1
ATOM 3416 O O . LEU A 1 498 ? -2.078 25.654 29.642 1.00 49.91 498 LEU A O 1
ATOM 3420 N N . GLY A 1 499 ? -3.620 24.482 28.512 1.00 43.38 499 GLY A N 1
ATOM 3421 C CA . GLY A 1 499 ? -4.505 25.608 28.220 1.00 43.38 499 GLY A CA 1
ATOM 3422 C C . GLY A 1 499 ? -4.050 26.496 27.058 1.00 43.38 499 GLY A C 1
ATOM 3423 O O . GLY A 1 499 ? -2.877 26.590 26.698 1.00 43.38 499 GLY A O 1
ATOM 3424 N N . SER A 1 500 ? -5.011 27.183 26.439 1.00 36.66 500 SER A N 1
ATOM 3425 C CA . SER A 1 500 ? -4.720 28.192 25.420 1.00 36.66 500 SER A CA 1
ATOM 3426 C C . SER A 1 500 ? -4.155 29.454 26.071 1.00 36.66 500 SER A C 1
ATOM 3428 O O . SER A 1 500 ? -4.867 30.126 26.820 1.00 36.66 500 SER A O 1
ATOM 3430 N N . ALA A 1 501 ? -2.919 29.819 25.727 1.00 36.97 501 ALA A N 1
ATOM 3431 C CA . ALA A 1 501 ? -2.311 31.103 26.078 1.00 36.97 501 ALA A CA 1
ATOM 3432 C C . ALA A 1 501 ? -2.952 32.270 25.290 1.00 36.97 501 ALA A C 1
ATOM 3434 O O . ALA A 1 501 ? -2.317 32.895 24.442 1.00 36.97 501 ALA A O 1
ATOM 3435 N N . ASP A 1 502 ? -4.234 32.535 25.551 1.00 35.78 502 ASP A N 1
ATOM 3436 C CA . ASP A 1 502 ? -4.990 33.669 25.020 1.00 35.78 502 ASP A CA 1
ATOM 3437 C C . ASP A 1 502 ? -4.930 34.843 26.018 1.00 35.78 502 ASP A C 1
ATOM 3439 O O . ASP A 1 502 ? -5.561 34.782 27.077 1.00 35.78 502 ASP A O 1
ATOM 3443 N N . PRO A 1 503 ? -4.196 35.929 25.710 1.00 36.22 503 PRO A N 1
ATOM 3444 C CA . PRO A 1 503 ? -4.063 37.078 26.602 1.00 36.22 503 PRO A CA 1
ATOM 3445 C C . PRO A 1 503 ? -5.317 37.976 26.660 1.00 36.22 503 PRO A C 1
ATOM 3447 O O . PRO A 1 503 ? -5.246 39.064 27.231 1.00 36.22 503 PRO A O 1
ATOM 3450 N N . SER A 1 504 ? -6.444 37.579 26.054 1.00 35.41 504 SER A N 1
ATOM 3451 C CA . SER A 1 504 ? -7.710 38.331 26.078 1.00 35.41 504 SER A CA 1
ATOM 3452 C C . SER A 1 504 ? -8.738 37.842 27.110 1.00 35.41 504 SER A C 1
ATOM 3454 O O . SER A 1 504 ? -9.766 38.497 27.298 1.00 35.41 504 SER A O 1
ATOM 3456 N N . LEU A 1 505 ? -8.467 36.734 27.810 1.00 34.19 505 LEU A N 1
ATOM 3457 C CA . LEU A 1 505 ? -9.341 36.198 28.860 1.00 34.19 505 LEU A CA 1
ATOM 3458 C C . LEU A 1 505 ? -9.008 36.774 30.256 1.00 34.19 505 LEU A C 1
ATOM 3460 O O . LEU A 1 505 ? -7.840 37.034 30.552 1.00 34.19 505 LEU A O 1
ATOM 3464 N N . PRO A 1 506 ? -10.013 36.996 31.131 1.00 28.69 506 PRO A N 1
ATOM 3465 C CA . PRO A 1 506 ? -9.791 37.540 32.472 1.00 28.69 506 PRO A CA 1
ATOM 3466 C C . PRO A 1 506 ? -9.082 36.530 33.402 1.00 28.69 506 PRO A C 1
ATOM 3468 O O . PRO A 1 506 ? -9.184 35.326 33.169 1.00 28.69 506 PRO A O 1
ATOM 3471 N N . PRO A 1 507 ? -8.407 36.982 34.483 1.00 33.72 507 PRO A N 1
ATOM 3472 C CA . PRO A 1 507 ? -7.510 36.126 35.277 1.00 33.72 507 PRO A CA 1
ATOM 3473 C C . PRO A 1 507 ? -8.177 34.976 36.050 1.00 33.72 507 PRO A C 1
ATOM 3475 O O . PRO A 1 507 ? -7.490 34.062 36.505 1.00 33.72 507 PRO A O 1
ATOM 3478 N N . ASP A 1 508 ? -9.499 35.014 36.221 1.00 35.81 508 ASP A N 1
ATOM 3479 C CA . ASP A 1 508 ? -10.221 34.134 37.136 1.00 35.81 508 ASP A CA 1
ATOM 3480 C C . ASP A 1 508 ? -10.835 32.909 36.433 1.00 35.81 508 ASP A C 1
ATOM 3482 O O . ASP A 1 508 ? -11.988 32.919 36.000 1.00 35.81 508 ASP A O 1
ATOM 3486 N N . GLY A 1 509 ? -10.098 31.792 36.440 1.00 38.62 509 GLY A N 1
ATOM 3487 C CA . GLY A 1 509 ? -10.736 30.518 36.799 1.00 38.62 509 GLY A CA 1
ATOM 3488 C C . GLY A 1 509 ? -10.914 29.407 35.758 1.00 38.62 509 GLY A C 1
ATOM 3489 O O . GLY A 1 509 ? -11.708 28.511 36.041 1.00 38.62 509 GLY A O 1
ATOM 3490 N N . ASN A 1 510 ? -10.198 29.372 34.623 1.00 41.66 510 ASN A N 1
ATOM 3491 C CA . ASN A 1 510 ? -10.225 28.174 33.757 1.00 41.66 510 ASN A CA 1
ATOM 3492 C C . ASN A 1 510 ? -8.895 27.812 33.063 1.00 41.66 510 ASN A C 1
ATOM 3494 O O . ASN A 1 510 ? -8.808 27.782 31.836 1.00 41.66 510 ASN A O 1
ATOM 3498 N N . LEU A 1 511 ? -7.875 27.461 33.855 1.00 43.75 511 LEU A N 1
ATOM 3499 C CA . LEU A 1 511 ? -6.852 26.518 33.382 1.00 43.75 511 LEU A CA 1
ATOM 3500 C C . LEU A 1 511 ? -7.516 25.133 33.247 1.00 43.75 511 LEU A C 1
ATOM 3502 O O . LEU A 1 511 ? -8.123 24.684 34.228 1.00 43.75 511 LEU A O 1
ATOM 3506 N N . PRO A 1 512 ? -7.444 24.460 32.085 1.00 51.50 512 PRO A N 1
ATOM 3507 C CA . PRO A 1 512 ? -7.973 23.113 31.941 1.00 51.50 512 PRO A CA 1
ATOM 3508 C C . PRO A 1 512 ? -6.970 22.155 32.589 1.00 51.50 512 PRO A C 1
ATOM 3510 O O . PRO A 1 512 ? -5.845 22.030 32.132 1.00 51.50 512 PRO A O 1
ATOM 3513 N N . LEU A 1 513 ? -7.343 21.558 33.718 1.00 63.06 513 LEU A N 1
ATOM 3514 C CA . LEU A 1 513 ? -6.429 20.768 34.544 1.00 63.06 513 LEU A CA 1
ATOM 3515 C C . LEU A 1 513 ? -6.745 19.272 34.425 1.00 63.06 513 LEU A C 1
ATOM 3517 O O . LEU A 1 513 ? -7.891 18.871 34.200 1.00 63.06 513 LEU A O 1
ATOM 3521 N N . CYS A 1 514 ? -5.719 18.453 34.615 1.00 84.25 514 CYS A N 1
ATOM 3522 C CA . CYS A 1 514 ? -5.771 17.005 34.447 1.00 84.25 514 CYS A CA 1
ATOM 3523 C C . CYS A 1 514 ? -5.643 16.344 35.827 1.00 84.25 514 CYS A C 1
ATOM 3525 O O . CYS A 1 514 ? -4.806 16.763 36.631 1.00 84.25 514 CYS A O 1
ATOM 3527 N N . SER A 1 515 ? -6.529 15.396 36.149 1.00 88.81 515 SER A N 1
ATOM 3528 C CA . SER A 1 515 ? -6.685 14.877 37.512 1.00 88.81 515 SER A CA 1
ATOM 3529 C C . SER A 1 515 ? -6.575 13.361 37.617 1.00 88.81 515 SER A C 1
ATOM 3531 O O . SER A 1 515 ? -6.973 12.644 36.698 1.00 88.81 515 SER A O 1
ATOM 3533 N N . PRO A 1 516 ? -6.069 12.884 38.764 1.00 94.75 516 PRO A N 1
ATOM 3534 C CA . PRO A 1 516 ? -6.396 11.576 39.309 1.00 94.75 516 PRO A CA 1
ATOM 3535 C C . PRO A 1 516 ? -6.910 11.653 40.761 1.00 94.75 516 PRO A C 1
ATOM 3537 O O . PRO A 1 516 ? -6.785 12.665 41.455 1.00 94.75 516 PRO A O 1
ATOM 3540 N N . ILE A 1 517 ? -7.447 10.538 41.252 1.00 97.12 517 ILE A N 1
ATOM 3541 C CA . ILE A 1 517 ? -7.731 10.297 42.660 1.00 97.12 517 ILE A CA 1
ATOM 3542 C C . ILE A 1 517 ? -6.421 9.979 43.372 1.00 97.12 517 ILE A C 1
ATOM 3544 O O . ILE A 1 517 ? -5.715 9.033 43.018 1.00 97.12 517 ILE A O 1
ATOM 3548 N N . ILE A 1 518 ? -6.155 10.743 44.425 1.00 96.56 518 ILE A N 1
ATOM 3549 C CA . ILE A 1 518 ? -5.062 10.528 45.364 1.00 96.56 518 ILE A CA 1
ATOM 3550 C C . ILE A 1 518 ? -5.665 10.155 46.726 1.00 96.56 518 ILE A C 1
ATOM 3552 O O . ILE A 1 518 ? -6.640 10.756 47.192 1.00 96.56 518 ILE A O 1
ATOM 3556 N N . VAL A 1 519 ? -5.074 9.155 47.373 1.00 94.69 519 VAL A N 1
ATOM 3557 C CA . VAL A 1 519 ? -5.433 8.644 48.698 1.00 94.69 519 VAL A CA 1
ATOM 3558 C C . VAL A 1 519 ? -4.295 8.932 49.671 1.00 94.69 519 VAL A C 1
ATOM 3560 O O . VAL A 1 519 ? -3.150 8.564 49.425 1.00 94.69 519 VAL A O 1
ATOM 3563 N N . ASP A 1 520 ? -4.614 9.556 50.802 1.00 90.25 520 ASP A N 1
ATOM 3564 C CA . ASP A 1 520 ? -3.712 9.627 51.953 1.00 90.25 520 ASP A CA 1
ATOM 3565 C C . ASP A 1 520 ? -3.757 8.284 52.699 1.00 90.25 520 ASP A C 1
ATOM 3567 O O . ASP A 1 520 ? -4.768 7.954 53.329 1.00 90.25 520 ASP A O 1
ATOM 3571 N N . THR A 1 521 ? -2.695 7.477 52.590 1.00 88.38 521 THR A N 1
ATOM 3572 C CA . THR A 1 521 ? -2.657 6.153 53.228 1.00 88.38 521 THR A CA 1
ATOM 3573 C C . THR A 1 521 ? -2.216 6.233 54.688 1.00 88.38 521 THR A C 1
ATOM 3575 O O . THR A 1 521 ? -2.711 5.458 55.511 1.00 88.38 521 THR A O 1
ATOM 3578 N N . THR A 1 522 ? -1.317 7.167 55.019 1.00 85.50 522 THR A N 1
ATOM 3579 C CA . THR A 1 522 ? -0.682 7.308 56.343 1.00 85.50 522 THR A CA 1
ATOM 3580 C C . THR A 1 522 ? -1.526 8.103 57.341 1.00 85.50 522 THR A C 1
ATOM 3582 O O . THR A 1 522 ? -1.433 7.858 58.543 1.00 85.50 522 THR A O 1
ATOM 3585 N N . GLY A 1 523 ? -2.375 9.017 56.864 1.00 83.31 523 GLY A N 1
ATOM 3586 C CA . GLY A 1 523 ? -3.101 9.981 57.694 1.00 83.31 523 GLY A CA 1
ATOM 3587 C C . GLY A 1 523 ? -2.297 11.248 58.011 1.00 83.31 523 GLY A C 1
ATOM 3588 O O . GLY A 1 523 ? -2.704 12.023 58.876 1.00 83.31 523 GLY A O 1
ATOM 3589 N N . GLU A 1 524 ? -1.159 11.466 57.343 1.00 85.50 524 GLU A N 1
ATOM 3590 C CA . GLU A 1 524 ? -0.329 12.672 57.498 1.00 85.50 524 GLU A CA 1
ATOM 3591 C C . GLU A 1 524 ? -0.811 13.855 56.637 1.00 85.50 524 GLU A C 1
ATOM 3593 O O . GLU A 1 524 ? -0.269 14.960 56.723 1.00 85.50 524 GLU A O 1
ATOM 3598 N N . GLY A 1 525 ? -1.844 13.648 55.819 1.00 87.62 525 GLY A N 1
ATOM 3599 C CA . GLY A 1 525 ? -2.342 14.616 54.856 1.00 87.62 525 GLY A CA 1
ATOM 3600 C C . GLY A 1 525 ? -1.611 14.562 53.514 1.00 87.62 525 GLY A C 1
ATOM 3601 O O . GLY A 1 525 ? -0.756 13.719 53.249 1.00 87.62 525 GLY A O 1
ATOM 3602 N N . PHE A 1 526 ? -1.982 15.487 52.629 1.00 92.06 526 PHE A N 1
ATOM 3603 C CA . PHE A 1 526 ? -1.504 15.488 51.247 1.00 92.06 526 PHE A CA 1
ATOM 3604 C C . PHE A 1 526 ? -0.303 16.418 51.059 1.00 92.06 526 PHE A C 1
ATOM 3606 O O . PHE A 1 526 ? -0.439 17.627 51.265 1.00 92.06 526 PHE A O 1
ATOM 3613 N N . ARG A 1 527 ? 0.823 15.846 50.623 1.00 92.44 527 ARG A N 1
ATOM 3614 C CA . ARG A 1 527 ? 2.101 16.490 50.298 1.00 92.44 527 ARG A CA 1
ATOM 3615 C C . ARG A 1 527 ? 2.395 16.263 48.807 1.00 92.44 527 ARG A C 1
ATOM 3617 O O . ARG A 1 527 ? 2.847 15.188 48.422 1.00 92.44 527 ARG A O 1
ATOM 3624 N N . LEU A 1 528 ? 2.108 17.266 47.977 1.00 94.38 528 LEU A N 1
ATOM 3625 C CA . LEU A 1 528 ? 2.336 17.246 46.523 1.00 94.38 528 LEU A CA 1
ATOM 3626 C C . LEU A 1 528 ? 3.478 18.199 46.129 1.00 94.38 528 LEU A C 1
ATOM 3628 O O . LEU A 1 528 ? 4.006 18.914 46.978 1.00 94.38 528 LEU A O 1
ATOM 3632 N N . THR A 1 529 ? 3.856 18.221 44.852 1.00 93.00 529 THR A N 1
ATOM 3633 C CA . THR A 1 529 ? 4.854 19.147 44.290 1.00 93.00 529 THR A CA 1
ATOM 3634 C C . THR A 1 529 ? 4.230 20.221 43.391 1.00 93.00 529 THR A C 1
ATOM 3636 O O . THR A 1 529 ? 3.040 20.196 43.078 1.00 93.00 529 THR A O 1
ATOM 3639 N N . SER A 1 530 ? 5.044 21.180 42.940 1.00 87.75 530 SER A N 1
ATOM 3640 C CA . SER A 1 530 ? 4.735 21.989 41.756 1.00 87.75 530 SER A CA 1
ATOM 3641 C C . SER A 1 530 ? 5.119 21.242 40.480 1.00 87.75 530 SER A C 1
ATOM 3643 O O . SER A 1 530 ? 6.021 20.407 40.506 1.00 87.75 530 SER A O 1
ATOM 3645 N N . ALA A 1 531 ? 4.518 21.598 39.340 1.00 87.06 531 ALA A N 1
ATOM 3646 C CA . ALA A 1 531 ? 4.841 20.988 38.044 1.00 87.06 531 ALA A CA 1
ATOM 3647 C C . ALA A 1 531 ? 6.349 20.979 37.748 1.00 87.06 531 ALA A C 1
ATOM 3649 O O . ALA A 1 531 ? 6.898 19.971 37.317 1.00 87.06 531 ALA A O 1
ATOM 3650 N N . ALA A 1 532 ? 7.050 22.075 38.058 1.00 83.81 532 ALA A N 1
ATOM 3651 C CA . ALA A 1 532 ? 8.492 22.198 37.848 1.00 83.81 532 ALA A CA 1
ATOM 3652 C C . ALA A 1 532 ? 9.351 21.218 38.677 1.00 83.81 532 ALA A C 1
ATOM 3654 O O . ALA A 1 532 ? 10.502 21.003 38.307 1.00 83.81 532 ALA A O 1
ATOM 3655 N N . ASN A 1 533 ? 8.794 20.644 39.750 1.00 85.62 533 ASN A N 1
ATOM 3656 C CA . ASN A 1 533 ? 9.427 19.672 40.648 1.00 85.62 533 ASN A CA 1
ATOM 3657 C C . ASN A 1 533 ? 8.685 18.312 40.657 1.00 85.62 533 ASN A C 1
ATOM 3659 O O . ASN A 1 533 ? 8.904 17.492 41.547 1.00 85.62 533 ASN A O 1
ATOM 3663 N N . GLY A 1 534 ? 7.745 18.091 39.738 1.00 91.25 534 GLY A N 1
ATOM 3664 C CA . GLY A 1 534 ? 7.074 16.807 39.532 1.00 91.25 534 GLY A CA 1
ATOM 3665 C C . GLY A 1 534 ? 7.754 15.970 38.446 1.00 91.25 534 GLY A C 1
ATOM 3666 O O . GLY A 1 534 ? 8.950 16.137 38.197 1.00 91.25 534 GLY A O 1
ATOM 3667 N N . VAL A 1 535 ? 6.994 15.104 37.781 1.00 91.56 535 VAL A N 1
ATOM 3668 C CA . VAL A 1 535 ? 7.510 14.076 36.857 1.00 91.56 535 VAL A CA 1
ATOM 3669 C C . VAL A 1 535 ? 6.964 14.263 35.429 1.00 91.56 535 VAL A C 1
ATOM 3671 O O . VAL A 1 535 ? 5.944 14.935 35.245 1.00 91.56 535 VAL A O 1
ATOM 3674 N N . PRO A 1 536 ? 7.612 13.694 34.395 1.00 90.50 536 PRO A N 1
ATOM 3675 C CA . PRO A 1 536 ? 7.063 13.637 33.043 1.00 90.50 536 PRO A CA 1
ATOM 3676 C C . PRO A 1 536 ? 6.122 12.427 32.885 1.00 90.50 536 PRO A C 1
ATOM 3678 O O . PRO A 1 536 ? 6.580 11.324 32.605 1.00 90.50 536 PRO A O 1
ATOM 3681 N N . PHE A 1 537 ? 4.805 12.625 33.010 1.00 90.19 537 PHE A N 1
ATOM 3682 C CA . PHE A 1 537 ? 3.811 11.538 32.938 1.00 90.19 537 PHE A CA 1
ATOM 3683 C C . PHE A 1 537 ? 2.749 11.779 31.856 1.00 90.19 537 PHE A C 1
ATOM 3685 O O . PHE A 1 537 ? 2.310 12.911 31.633 1.00 90.19 537 PHE A O 1
ATOM 3692 N N . ASP A 1 538 ? 2.304 10.718 31.174 1.00 87.69 538 ASP A N 1
ATOM 3693 C CA . ASP A 1 538 ? 1.198 10.794 30.211 1.00 87.69 538 ASP A CA 1
ATOM 3694 C C . ASP A 1 538 ? -0.155 10.692 30.923 1.00 87.69 538 ASP A C 1
ATOM 3696 O O . ASP A 1 538 ? -0.857 9.686 30.854 1.00 87.69 538 ASP A O 1
ATOM 3700 N N . ILE A 1 539 ? -0.559 11.779 31.582 1.00 87.31 539 ILE A N 1
ATOM 3701 C CA . ILE A 1 539 ? -1.844 11.881 32.296 1.00 87.31 539 ILE A CA 1
ATOM 3702 C C . ILE A 1 539 ? -3.088 11.772 31.380 1.00 87.31 539 ILE A C 1
ATOM 3704 O O . ILE A 1 539 ? -4.215 11.846 31.864 1.00 87.31 539 ILE A O 1
ATOM 3708 N N . ARG A 1 540 ? -2.916 11.606 30.060 1.00 77.50 540 ARG A N 1
ATOM 3709 C CA . ARG A 1 540 ? -4.006 11.564 29.068 1.00 77.50 540 ARG A CA 1
ATOM 3710 C C . ARG A 1 540 ? -4.139 10.225 28.345 1.00 77.50 540 ARG A C 1
ATOM 3712 O O . ARG A 1 540 ? -5.183 9.997 27.739 1.00 77.50 540 ARG A O 1
ATOM 3719 N N . GLY A 1 541 ? -3.102 9.386 28.355 1.00 74.12 541 GLY A N 1
ATOM 3720 C CA . GLY A 1 541 ? -3.023 8.195 27.504 1.00 74.12 541 GLY A CA 1
ATOM 3721 C C . GLY A 1 541 ? -2.928 8.536 26.015 1.00 74.12 541 GLY A C 1
ATOM 3722 O O . GLY A 1 541 ? -3.585 7.897 25.195 1.00 74.12 541 GLY A O 1
ATOM 3723 N N . ASN A 1 542 ? -2.171 9.582 25.658 1.00 72.50 542 ASN A N 1
ATOM 3724 C CA . ASN A 1 542 ? -1.998 10.034 24.272 1.00 72.50 542 ASN A CA 1
ATOM 3725 C C . ASN A 1 542 ? -0.569 9.895 23.711 1.00 72.50 542 ASN A C 1
ATOM 3727 O O . ASN A 1 542 ? -0.285 10.440 22.645 1.00 72.50 542 ASN A O 1
ATOM 3731 N N . GLY A 1 543 ? 0.327 9.185 24.401 1.00 74.94 543 GLY A N 1
ATOM 3732 C CA . GLY A 1 543 ? 1.723 8.977 24.002 1.00 74.94 543 GLY A CA 1
ATOM 3733 C C . GLY A 1 543 ? 2.614 10.213 24.173 1.00 74.94 543 GLY A C 1
ATOM 3734 O O . GLY A 1 543 ? 3.741 10.241 23.671 1.00 74.94 543 GLY A O 1
ATOM 3735 N N . HIS A 1 544 ? 2.125 11.252 24.856 1.00 79.38 544 HIS A N 1
ATOM 3736 C CA . HIS A 1 544 ? 2.836 12.513 25.055 1.00 79.38 544 HIS A CA 1
ATOM 3737 C C . HIS A 1 544 ? 2.861 12.900 26.541 1.00 79.38 544 HIS A C 1
ATOM 3739 O O . HIS A 1 544 ? 2.014 13.693 26.974 1.00 79.38 544 HIS A O 1
ATOM 3745 N N . PRO A 1 545 ? 3.840 12.372 27.308 1.00 82.75 545 PRO A N 1
ATOM 3746 C CA . PRO A 1 545 ? 4.094 12.784 28.680 1.00 82.75 545 PRO A CA 1
ATOM 3747 C C . PRO A 1 545 ? 4.287 14.295 28.799 1.00 82.75 545 PRO A C 1
ATOM 3749 O O . PRO A 1 545 ? 4.967 14.914 27.978 1.00 82.75 545 PRO A O 1
ATOM 3752 N N . ILE A 1 546 ? 3.698 14.876 29.840 1.00 82.75 546 ILE A N 1
ATOM 3753 C CA . ILE A 1 546 ? 3.829 16.295 30.180 1.00 82.75 546 ILE A CA 1
ATOM 3754 C C . ILE A 1 546 ? 4.422 16.440 31.576 1.00 82.75 546 ILE A C 1
ATOM 3756 O O . ILE A 1 546 ? 4.284 15.555 32.418 1.00 82.75 546 ILE A O 1
ATOM 3760 N N . GLN A 1 547 ? 5.088 17.565 31.820 1.00 89.69 547 GLN A N 1
ATOM 3761 C CA . GLN A 1 547 ? 5.694 17.858 33.111 1.00 89.69 547 GLN A CA 1
ATOM 3762 C C . GLN A 1 547 ? 4.586 18.245 34.106 1.00 89.69 547 GLN A C 1
ATOM 3764 O O . GLN A 1 547 ? 4.068 19.362 34.065 1.00 89.69 547 GLN A O 1
ATOM 3769 N N . ILE A 1 548 ? 4.198 17.312 34.976 1.00 90.31 548 ILE A N 1
ATOM 3770 C CA . ILE A 1 548 ? 3.030 17.419 35.862 1.00 90.31 548 ILE A CA 1
ATOM 3771 C C . ILE A 1 548 ? 3.440 17.396 37.335 1.00 90.31 548 ILE A C 1
ATOM 3773 O O . ILE A 1 548 ? 4.406 16.738 37.713 1.00 90.31 548 ILE A O 1
ATOM 3777 N N . ALA A 1 549 ? 2.718 18.137 38.178 1.00 91.62 549 ALA A N 1
ATOM 3778 C CA . ALA A 1 549 ? 2.838 18.057 39.630 1.00 91.62 549 ALA A CA 1
ATOM 3779 C C . ALA A 1 549 ? 2.516 16.643 40.124 1.00 91.62 549 ALA A C 1
ATOM 3781 O O . ALA A 1 549 ? 1.685 15.954 39.542 1.00 91.62 549 ALA A O 1
ATOM 3782 N N . TRP A 1 550 ? 3.160 16.216 41.206 1.00 95.38 550 TRP A N 1
ATOM 3783 C CA . TRP A 1 550 ? 3.152 14.813 41.618 1.00 95.38 550 TRP A CA 1
ATOM 3784 C C . TRP A 1 550 ? 3.034 14.652 43.133 1.00 95.38 550 TRP A C 1
ATOM 3786 O O . TRP A 1 550 ? 3.114 15.632 43.878 1.00 95.38 550 TRP A O 1
ATOM 3796 N N . THR A 1 551 ? 2.854 13.420 43.605 1.00 93.62 551 THR A N 1
ATOM 3797 C CA . THR A 1 551 ? 3.034 13.068 45.021 1.00 93.62 551 THR A CA 1
ATOM 3798 C C . THR A 1 551 ? 4.483 13.316 45.427 1.00 93.62 551 THR A C 1
ATOM 3800 O O . THR A 1 551 ? 5.389 12.980 44.678 1.00 93.62 551 THR A O 1
ATOM 3803 N N . ALA A 1 552 ? 4.734 13.929 46.585 1.00 89.12 552 ALA A N 1
ATOM 3804 C CA . ALA A 1 552 ? 6.106 14.185 47.021 1.00 89.12 552 ALA A CA 1
ATOM 3805 C C . ALA A 1 552 ? 6.786 12.906 47.550 1.00 89.12 552 ALA A C 1
ATOM 3807 O O . ALA A 1 552 ? 6.128 12.071 48.178 1.00 89.12 552 ALA A O 1
ATOM 3808 N N . ILE A 1 553 ? 8.110 12.806 47.380 1.00 89.12 553 ILE A N 1
ATOM 3809 C CA . ILE A 1 553 ? 8.957 11.740 47.949 1.00 89.12 553 ILE A CA 1
ATOM 3810 C C . ILE A 1 553 ? 8.626 11.526 49.434 1.00 89.12 553 ILE A C 1
ATOM 3812 O O . ILE A 1 553 ? 8.622 12.470 50.232 1.00 89.12 553 ILE A O 1
ATOM 3816 N N . GLY A 1 554 ? 8.348 10.275 49.812 1.00 84.94 554 GLY A N 1
ATOM 3817 C CA . GLY A 1 554 ? 8.018 9.906 51.191 1.00 84.94 554 GLY A CA 1
ATOM 3818 C C . GLY A 1 554 ? 6.744 10.571 51.730 1.00 84.94 554 GLY A C 1
ATOM 3819 O O . GLY A 1 554 ? 6.664 10.856 52.927 1.00 84.94 554 GLY A O 1
ATOM 3820 N N . SER A 1 555 ? 5.770 10.888 50.867 1.00 87.81 555 SER A N 1
ATOM 3821 C CA . SER A 1 555 ? 4.463 11.451 51.254 1.00 87.81 555 SER A CA 1
ATOM 3822 C C . SER A 1 555 ? 3.504 10.442 51.881 1.00 87.81 555 SER A C 1
ATOM 3824 O O . SER A 1 555 ? 2.675 10.834 52.698 1.00 87.81 555 SER A O 1
ATOM 3826 N N . GLY A 1 556 ? 3.583 9.163 51.494 1.00 87.81 556 GLY A N 1
ATOM 3827 C CA . GLY A 1 556 ? 2.526 8.193 51.799 1.00 87.81 556 GLY A CA 1
ATOM 3828 C C . GLY A 1 556 ? 1.192 8.540 51.123 1.00 87.81 556 GLY A C 1
ATOM 3829 O O . GLY A 1 556 ? 0.123 8.143 51.586 1.00 87.81 556 GLY A O 1
ATOM 3830 N N . ASN A 1 557 ? 1.233 9.349 50.063 1.00 93.81 557 ASN A N 1
ATOM 3831 C CA . ASN A 1 557 ? 0.085 9.619 49.215 1.00 93.81 557 ASN A CA 1
ATOM 3832 C C . ASN A 1 557 ? 0.173 8.706 47.996 1.00 93.81 557 ASN A C 1
ATOM 3834 O O . ASN A 1 557 ? 1.234 8.601 47.388 1.00 93.81 557 ASN A O 1
ATOM 3838 N N . ALA A 1 558 ? -0.936 8.058 47.658 1.00 95.69 558 ALA A N 1
ATOM 3839 C CA . ALA A 1 558 ? -0.988 7.063 46.600 1.00 95.69 558 ALA A CA 1
ATOM 3840 C C . ALA A 1 558 ? -1.995 7.451 45.519 1.00 95.69 558 ALA A C 1
ATOM 3842 O O . ALA A 1 558 ? -3.105 7.881 45.843 1.00 95.69 558 ALA A O 1
ATOM 3843 N N . PHE A 1 559 ? -1.666 7.230 44.250 1.00 97.69 559 PHE A N 1
ATOM 3844 C CA . PHE A 1 559 ? -2.657 7.276 43.177 1.00 97.69 559 PHE A CA 1
ATOM 3845 C C . PHE A 1 559 ? -3.557 6.039 43.250 1.00 97.69 559 PHE A C 1
ATOM 3847 O O . PHE A 1 559 ? -3.070 4.922 43.440 1.00 97.69 559 PHE A O 1
ATOM 3854 N N . LEU A 1 560 ? -4.870 6.219 43.086 1.00 97.56 560 LEU A N 1
ATOM 3855 C CA . LEU A 1 560 ? -5.790 5.098 42.886 1.00 97.56 560 LEU A CA 1
ATOM 3856 C C . LEU A 1 560 ? -5.717 4.657 41.422 1.00 97.56 560 LEU A C 1
ATOM 3858 O O . LEU A 1 560 ? -6.011 5.449 40.522 1.00 97.56 560 LEU A O 1
ATOM 3862 N N . VAL A 1 561 ? -5.335 3.398 41.200 1.00 97.12 561 VAL A N 1
ATOM 3863 C CA . VAL A 1 561 ? -5.000 2.878 39.867 1.00 97.12 561 VAL A CA 1
ATOM 3864 C C . VAL A 1 561 ? -5.583 1.487 39.607 1.00 97.12 561 VAL A C 1
ATOM 3866 O O . VAL A 1 561 ? -5.918 0.736 40.529 1.00 97.12 561 VAL A O 1
ATOM 3869 N N . LEU A 1 562 ? -5.685 1.150 38.327 1.00 94.56 562 LEU A N 1
ATOM 3870 C CA . LEU A 1 562 ? -6.070 -0.144 37.781 1.00 94.56 562 LEU A CA 1
ATOM 3871 C C . LEU A 1 562 ? -5.240 -0.379 36.517 1.00 94.56 562 LEU A C 1
ATOM 3873 O O . LEU A 1 562 ? -5.426 0.338 35.539 1.00 94.56 562 LEU A O 1
ATOM 3877 N N . ASP A 1 563 ? -4.393 -1.406 36.524 1.00 88.62 563 ASP A N 1
ATOM 3878 C CA . ASP A 1 563 ? -3.774 -1.942 35.307 1.00 88.62 563 ASP A CA 1
ATOM 3879 C C . ASP A 1 563 ? -4.899 -2.479 34.399 1.00 88.62 563 ASP A C 1
ATOM 3881 O O . ASP A 1 563 ? -5.541 -3.492 34.706 1.00 88.62 563 ASP A O 1
ATOM 3885 N N . ARG A 1 564 ? -5.202 -1.740 33.324 1.00 84.44 564 ARG A N 1
ATOM 3886 C CA . ARG A 1 564 ? -6.324 -2.007 32.405 1.00 84.44 564 ARG A CA 1
ATOM 3887 C C . ARG A 1 564 ? -5.904 -2.839 31.208 1.00 84.44 564 ARG A C 1
ATOM 3889 O O . ARG A 1 564 ? -6.760 -3.460 30.579 1.00 84.44 564 ARG A O 1
ATOM 3896 N N . ASN A 1 565 ? -4.625 -2.788 30.856 1.00 80.56 565 ASN A N 1
ATOM 3897 C CA . ASN A 1 565 ? -4.077 -3.475 29.694 1.00 80.56 565 ASN A CA 1
ATOM 3898 C C . ASN A 1 565 ? -3.412 -4.827 30.057 1.00 80.56 565 ASN A C 1
ATOM 3900 O O . ASN A 1 565 ? -3.154 -5.647 29.175 1.00 80.56 565 ASN A O 1
ATOM 3904 N N . HIS A 1 566 ? -3.237 -5.080 31.357 1.00 80.00 566 HIS A N 1
ATOM 3905 C CA . HIS A 1 566 ? -2.640 -6.252 31.996 1.00 80.00 566 HIS A CA 1
ATOM 3906 C C . HIS A 1 566 ? -1.148 -6.462 31.678 1.00 80.00 566 HIS A C 1
ATOM 3908 O O . HIS A 1 566 ? -0.682 -7.604 31.606 1.00 80.00 566 HIS A O 1
ATOM 3914 N N . ASN A 1 567 ? -0.384 -5.373 31.506 1.00 76.81 567 ASN A N 1
ATOM 3915 C CA . ASN A 1 567 ? 1.072 -5.427 31.316 1.00 76.81 567 ASN A CA 1
ATOM 3916 C C . ASN A 1 567 ? 1.880 -5.515 32.628 1.00 76.81 567 ASN A C 1
ATOM 3918 O O . ASN A 1 567 ? 3.076 -5.808 32.569 1.00 76.81 567 ASN A O 1
ATOM 3922 N N . GLY A 1 568 ? 1.251 -5.328 33.795 1.00 79.00 568 GLY A N 1
ATOM 3923 C CA . GLY A 1 568 ? 1.905 -5.363 35.108 1.00 79.00 568 GLY A CA 1
ATOM 3924 C C . GLY A 1 568 ? 2.515 -4.033 35.570 1.00 79.00 568 GLY A C 1
ATOM 3925 O O . GLY A 1 568 ? 3.221 -4.018 36.579 1.00 79.00 568 GLY A O 1
ATOM 3926 N N . THR A 1 569 ? 2.243 -2.937 34.862 1.00 86.12 569 THR A N 1
ATOM 3927 C CA . THR A 1 569 ? 2.630 -1.558 35.197 1.00 86.12 569 THR A CA 1
ATOM 3928 C C . THR A 1 569 ? 1.444 -0.604 35.004 1.00 86.12 569 THR A C 1
ATOM 3930 O O . THR A 1 569 ? 0.390 -1.000 34.519 1.00 86.12 569 THR A O 1
ATOM 3933 N N . ILE A 1 570 ? 1.606 0.646 35.432 1.00 88.81 570 ILE A N 1
ATOM 3934 C CA . ILE A 1 570 ? 0.672 1.757 35.258 1.00 88.81 570 ILE A CA 1
ATOM 3935 C C . ILE A 1 570 ? 1.407 2.811 34.432 1.00 88.81 570 ILE A C 1
ATOM 3937 O O . ILE A 1 570 ? 2.201 3.584 34.970 1.00 88.81 570 ILE A O 1
ATOM 3941 N N . ASP A 1 571 ? 1.198 2.805 33.117 1.00 84.06 571 ASP A N 1
ATOM 3942 C CA . ASP A 1 571 ? 2.030 3.593 32.193 1.00 84.06 571 ASP A CA 1
ATOM 3943 C C . ASP A 1 571 ? 1.392 4.916 31.734 1.00 84.06 571 ASP A C 1
ATOM 3945 O O . ASP A 1 571 ? 2.091 5.793 31.218 1.00 84.06 571 ASP A O 1
ATOM 3949 N N . ASN A 1 572 ? 0.084 5.107 31.960 1.00 87.00 572 ASN A N 1
ATOM 3950 C CA . ASN A 1 572 ? -0.626 6.319 31.550 1.00 87.00 572 ASN A CA 1
ATOM 3951 C C . ASN A 1 572 ? -1.906 6.627 32.363 1.00 87.00 572 ASN A C 1
ATOM 3953 O O . ASN A 1 572 ? -2.461 5.797 33.081 1.00 87.00 572 ASN A O 1
ATOM 3957 N N . GLY A 1 573 ? -2.429 7.844 32.199 1.00 84.00 573 GLY A N 1
ATOM 3958 C CA . GLY A 1 573 ? -3.572 8.396 32.934 1.00 84.00 573 GLY A CA 1
ATOM 3959 C C . GLY A 1 573 ? -4.929 7.717 32.718 1.00 84.00 573 GLY A C 1
ATOM 3960 O O . GLY A 1 573 ? -5.846 7.977 33.495 1.00 84.00 573 GLY A O 1
ATOM 3961 N N . THR A 1 574 ? -5.090 6.829 31.730 1.00 85.88 574 THR A N 1
ATOM 3962 C CA . THR A 1 574 ? -6.314 6.008 31.617 1.00 85.88 574 THR A CA 1
ATOM 3963 C C . THR A 1 574 ? -6.378 4.902 32.677 1.00 85.88 574 THR A C 1
ATOM 3965 O O . THR A 1 574 ? -7.467 4.415 32.991 1.00 85.88 574 THR A O 1
ATOM 3968 N N . GLU A 1 575 ? -5.230 4.543 33.256 1.00 90.56 575 GLU A N 1
ATOM 3969 C CA . GLU A 1 575 ? -5.062 3.520 34.295 1.00 90.56 575 GLU A CA 1
ATOM 3970 C C . GLU A 1 575 ? -5.107 4.112 35.712 1.00 90.56 575 GLU A C 1
ATOM 3972 O O . GLU A 1 575 ? -5.359 3.403 36.684 1.00 90.56 575 GLU A O 1
ATOM 3977 N N . LEU A 1 576 ? -4.982 5.436 35.833 1.00 94.50 576 LEU A N 1
ATOM 3978 C CA . LEU A 1 576 ? -5.382 6.195 37.019 1.00 94.50 576 LEU A CA 1
ATOM 3979 C C . LEU A 1 576 ? -6.912 6.406 36.995 1.00 94.50 576 LEU A C 1
ATOM 3981 O O . LEU A 1 576 ? -7.554 6.292 35.947 1.00 94.50 576 LEU A O 1
ATOM 3985 N N . PHE A 1 577 ? -7.520 6.741 38.138 1.00 94.69 577 PHE A N 1
ATOM 3986 C CA . PHE A 1 577 ? -8.934 7.151 38.221 1.00 94.69 577 PHE A CA 1
ATOM 3987 C C . PHE A 1 577 ? -9.077 8.671 38.313 1.00 94.69 577 PHE A C 1
ATOM 3989 O O . PHE A 1 577 ? -8.786 9.236 39.354 1.00 94.69 577 PHE A O 1
ATOM 3996 N N . GLY A 1 578 ? -9.578 9.339 37.278 1.00 91.25 578 GLY A N 1
ATOM 3997 C CA . GLY A 1 578 ? -9.651 10.798 37.185 1.00 91.25 578 GLY A CA 1
ATOM 3998 C C . GLY A 1 578 ? -10.551 11.292 36.051 1.00 91.25 578 GLY A C 1
ATOM 3999 O O . GLY A 1 578 ? -11.474 10.592 35.627 1.00 91.25 578 GLY A O 1
ATOM 4000 N N . ASN A 1 579 ? -10.308 12.504 35.542 1.00 83.25 579 ASN A N 1
ATOM 4001 C CA . ASN A 1 579 ? -11.144 13.102 34.490 1.00 83.25 579 ASN A CA 1
ATOM 4002 C C . ASN A 1 579 ? -10.880 12.579 33.058 1.00 83.25 579 ASN A C 1
ATOM 4004 O O . ASN A 1 579 ? -11.748 12.753 32.202 1.00 83.25 579 ASN A O 1
ATOM 4008 N N . PHE A 1 580 ? -9.747 11.910 32.801 1.00 81.00 580 PHE A N 1
ATOM 4009 C CA . PHE A 1 580 ? -9.448 11.234 31.519 1.00 81.00 580 PHE A CA 1
ATOM 4010 C C . PHE A 1 580 ? -9.822 9.742 31.495 1.00 81.00 580 PHE A C 1
ATOM 4012 O O . PHE A 1 580 ? -9.926 9.142 30.425 1.00 81.00 580 PHE A O 1
ATOM 4019 N N . THR A 1 581 ? -10.072 9.138 32.655 1.00 81.94 581 THR A N 1
ATOM 4020 C CA . THR A 1 581 ? -10.463 7.730 32.787 1.00 81.94 581 THR A CA 1
ATOM 4021 C C . THR A 1 581 ? -11.829 7.473 32.153 1.00 81.94 581 THR A C 1
ATOM 4023 O O . THR A 1 581 ? -12.753 8.277 32.303 1.00 81.94 581 THR A O 1
ATOM 4026 N N . ALA A 1 582 ? -11.982 6.327 31.482 1.00 81.62 582 ALA A N 1
ATOM 4027 C CA . ALA A 1 582 ? -13.232 5.931 30.835 1.00 81.62 582 ALA A CA 1
ATOM 4028 C C . ALA A 1 582 ? -14.418 5.934 31.822 1.00 81.62 582 ALA A C 1
ATOM 4030 O O . ALA A 1 582 ? -14.402 5.229 32.830 1.00 81.62 582 ALA A O 1
ATOM 4031 N N . GLN A 1 583 ? -15.435 6.747 31.519 1.00 80.31 583 GLN A N 1
ATOM 4032 C CA . GLN A 1 583 ? -16.601 7.019 32.368 1.00 80.31 583 GLN A CA 1
ATOM 4033 C C . GLN A 1 583 ? -17.790 7.524 31.520 1.00 80.31 583 GLN A C 1
ATOM 4035 O O . GLN A 1 583 ? -17.593 7.896 30.356 1.00 80.31 583 GLN A O 1
ATOM 4040 N N . PRO A 1 584 ? -19.026 7.588 32.055 1.00 76.06 584 PRO A N 1
ATOM 4041 C CA . PRO A 1 584 ? -20.166 8.151 31.338 1.00 76.06 584 PRO A CA 1
ATOM 4042 C C . PRO A 1 584 ? -19.978 9.639 31.042 1.00 76.06 584 PRO A C 1
ATOM 4044 O O . PRO A 1 584 ? -19.310 10.366 31.776 1.00 76.06 584 PRO A O 1
ATOM 4047 N N . ARG A 1 585 ? -20.640 10.133 29.990 1.00 67.44 585 ARG A N 1
ATOM 4048 C CA . ARG A 1 585 ? -20.572 11.549 29.608 1.00 67.44 585 ARG A CA 1
ATOM 4049 C C . ARG A 1 585 ? -21.208 12.453 30.676 1.00 67.44 585 ARG A C 1
ATOM 4051 O O . ARG A 1 585 ? -22.415 12.681 30.666 1.00 67.44 585 ARG A O 1
ATOM 4058 N N . SER A 1 586 ? -20.366 13.010 31.538 1.00 63.84 586 SER A N 1
ATOM 4059 C CA . SER A 1 586 ? -20.704 13.987 32.577 1.00 63.84 586 SER A CA 1
ATOM 4060 C C . SER A 1 586 ? -20.366 15.422 32.134 1.00 63.84 586 SER A C 1
ATOM 4062 O O . SER A 1 586 ? -19.407 15.609 31.383 1.00 63.84 586 SER A O 1
ATOM 4064 N N . PRO A 1 587 ? -21.090 16.462 32.599 1.00 60.50 587 PRO A N 1
ATOM 4065 C CA . PRO A 1 587 ? -20.638 17.854 32.495 1.00 60.50 587 PRO A CA 1
ATOM 4066 C C . PRO A 1 587 ? -19.456 18.177 33.431 1.00 60.50 587 PRO A C 1
ATOM 4068 O O . PRO A 1 587 ? -18.843 19.231 33.290 1.00 60.50 587 PRO A O 1
ATOM 4071 N N . GLN A 1 588 ? -19.149 17.296 34.389 1.00 73.88 588 GLN A N 1
ATOM 4072 C CA . GLN A 1 588 ? -18.006 17.379 35.302 1.00 73.88 588 GLN A CA 1
ATOM 4073 C C . GLN A 1 588 ? -17.367 15.980 35.438 1.00 73.88 588 GLN A C 1
ATOM 4075 O O . GLN A 1 588 ? -17.640 15.283 36.421 1.00 73.88 588 GLN A O 1
ATOM 4080 N N . PRO A 1 589 ? -16.598 15.509 34.436 1.00 83.75 589 PRO A N 1
ATOM 4081 C CA . PRO A 1 589 ? -15.910 14.223 34.516 1.00 83.75 589 PRO A CA 1
ATOM 4082 C C . PRO A 1 589 ? -14.873 14.231 35.647 1.00 83.75 589 PRO A C 1
ATOM 4084 O O . PRO A 1 589 ? -14.213 15.245 35.879 1.00 83.75 589 PRO A O 1
ATOM 4087 N N . ASN A 1 590 ? -14.776 13.120 36.374 1.00 86.81 590 ASN A N 1
ATOM 4088 C CA . ASN A 1 590 ? -13.920 12.948 37.547 1.00 86.81 590 ASN A CA 1
ATOM 4089 C C . ASN A 1 590 ? -13.739 11.456 37.884 1.00 86.81 590 ASN A C 1
ATOM 4091 O O . ASN A 1 590 ? -14.518 10.603 37.453 1.00 86.81 590 ASN A O 1
ATOM 4095 N N . GLY A 1 591 ? -12.731 11.139 38.691 1.00 90.56 591 GLY A N 1
ATOM 4096 C CA . GLY A 1 591 ? -12.357 9.772 39.033 1.00 90.56 591 GLY A CA 1
ATOM 4097 C C . GLY A 1 591 ? -13.407 9.011 39.837 1.00 90.56 591 GLY A C 1
ATOM 4098 O O . GLY A 1 591 ? -13.475 7.792 39.714 1.00 90.56 591 GLY A O 1
ATOM 4099 N N . PHE A 1 592 ? -14.267 9.689 40.607 1.00 94.25 592 PHE A N 1
ATOM 4100 C CA . PHE A 1 592 ? -15.338 9.017 41.351 1.00 94.25 592 PHE A CA 1
ATOM 4101 C C . PHE A 1 592 ? -16.468 8.566 40.419 1.00 94.25 592 PHE A C 1
ATOM 4103 O O . PHE A 1 592 ? -17.012 7.485 40.617 1.00 94.25 592 PHE A O 1
ATOM 4110 N N . LEU A 1 593 ? -16.764 9.321 39.352 1.00 91.88 593 LEU A N 1
ATOM 4111 C CA . LEU A 1 593 ? -17.665 8.864 38.285 1.00 91.88 593 LEU A CA 1
ATOM 4112 C C . LEU A 1 593 ? -17.062 7.716 37.462 1.00 91.88 593 LEU A C 1
ATOM 4114 O O . LEU A 1 593 ? -17.795 6.818 37.060 1.00 91.88 593 LEU A O 1
ATOM 4118 N N . ALA A 1 594 ? -15.743 7.707 37.243 1.00 92.81 594 ALA A N 1
ATOM 4119 C CA . ALA A 1 594 ? -15.058 6.573 36.615 1.00 92.81 594 ALA A CA 1
ATOM 4120 C C . ALA A 1 594 ? -15.040 5.319 37.510 1.00 92.81 594 ALA A C 1
ATOM 4122 O O . ALA A 1 594 ? -15.161 4.199 37.016 1.00 92.81 594 ALA A O 1
ATOM 4123 N N . LEU A 1 595 ? -14.916 5.497 38.828 1.00 93.94 595 LEU A N 1
ATOM 4124 C CA . LEU A 1 595 ? -14.957 4.416 39.813 1.00 93.94 595 LEU A CA 1
ATOM 4125 C C . LEU A 1 595 ? -16.380 3.855 39.985 1.00 93.94 595 LEU A C 1
ATOM 4127 O O . LEU A 1 595 ? -16.547 2.642 40.092 1.00 93.94 595 LEU A O 1
ATOM 4131 N N . ALA A 1 596 ? -17.404 4.711 39.918 1.00 94.12 596 ALA A N 1
ATOM 4132 C CA . ALA A 1 596 ? -18.813 4.327 40.035 1.00 94.12 596 ALA A CA 1
ATOM 4133 C C . ALA A 1 596 ? -19.332 3.438 38.892 1.00 94.12 596 ALA A C 1
ATOM 4135 O O . ALA A 1 596 ? -20.379 2.809 39.034 1.00 94.12 596 ALA A O 1
ATOM 4136 N N . GLU A 1 597 ? -18.609 3.320 37.774 1.00 93.62 597 GLU A N 1
ATOM 4137 C CA . GLU A 1 597 ? -18.934 2.307 36.767 1.00 93.62 597 GLU A CA 1
ATOM 4138 C C . GLU A 1 597 ? -18.748 0.882 37.294 1.00 93.62 597 GLU A C 1
ATOM 4140 O O . GLU A 1 597 ? -19.470 -0.011 36.860 1.00 93.62 597 GLU A O 1
ATOM 4145 N N . PHE A 1 598 ? -17.829 0.657 38.234 1.00 93.12 598 PHE A N 1
ATOM 4146 C CA . PHE A 1 598 ? -17.497 -0.680 38.730 1.00 93.12 598 PHE A CA 1
ATOM 4147 C C . PHE A 1 598 ? -18.356 -1.154 39.912 1.00 93.12 598 PHE A C 1
ATOM 4149 O O . PHE A 1 598 ? -18.342 -2.343 40.208 1.00 93.12 598 PHE A O 1
ATOM 4156 N N . ASP A 1 599 ? -19.139 -0.267 40.536 1.00 95.19 599 ASP A N 1
ATOM 4157 C CA . ASP A 1 599 ? -20.219 -0.629 41.476 1.00 95.19 599 ASP A CA 1
ATOM 4158 C C . ASP A 1 599 ? -21.439 -1.208 40.729 1.00 95.19 599 ASP A C 1
ATOM 4160 O O . ASP A 1 599 ? -22.298 -1.869 41.303 1.00 95.19 599 ASP A O 1
ATOM 4164 N N . LYS A 1 600 ? -21.531 -1.024 39.406 1.00 93.19 600 LYS A N 1
ATOM 4165 C CA . LYS A 1 600 ? -22.674 -1.522 38.635 1.00 93.19 600 LYS A CA 1
ATOM 4166 C C . LYS A 1 600 ? -22.695 -3.055 38.553 1.00 93.19 600 LYS A C 1
ATOM 4168 O O . LYS A 1 600 ? -21.663 -3.649 38.223 1.00 93.19 600 LYS A O 1
ATOM 4173 N N . PRO A 1 601 ? -23.871 -3.698 38.701 1.00 89.62 601 PRO A N 1
ATOM 4174 C CA . PRO A 1 601 ? -24.029 -5.139 38.501 1.00 89.62 601 PRO A CA 1
ATOM 4175 C C . PRO A 1 601 ? -23.525 -5.649 37.147 1.00 89.62 601 PRO A C 1
ATOM 4177 O O . PRO A 1 601 ? -23.001 -6.758 37.070 1.00 89.62 601 PRO A O 1
ATOM 4180 N N . GLU A 1 602 ? -23.617 -4.846 36.081 1.00 90.44 602 GLU A N 1
ATOM 4181 C CA . GLU A 1 602 ? -23.115 -5.222 34.751 1.00 90.44 602 GLU A CA 1
ATOM 4182 C C . GLU A 1 602 ? -21.580 -5.344 34.690 1.00 90.44 602 GLU A C 1
ATOM 4184 O O . GLU A 1 602 ? -21.064 -6.061 33.836 1.00 90.44 602 GLU A O 1
ATOM 4189 N N . ASN A 1 603 ? -20.862 -4.678 35.602 1.00 87.12 603 ASN A N 1
ATOM 4190 C CA . ASN A 1 603 ? -19.399 -4.680 35.705 1.00 87.12 603 ASN A CA 1
ATOM 4191 C C . ASN A 1 603 ? -18.885 -5.479 36.923 1.00 87.12 603 ASN A C 1
ATOM 4193 O O . ASN A 1 603 ? -17.694 -5.438 37.231 1.00 87.12 603 ASN A O 1
ATOM 4197 N N . GLY A 1 604 ? -19.763 -6.228 37.600 1.00 86.44 604 GLY A N 1
ATOM 4198 C CA . GLY A 1 604 ? -19.411 -7.086 38.737 1.00 86.44 604 GLY A CA 1
ATOM 4199 C C . GLY A 1 604 ? -19.391 -6.397 40.105 1.00 86.44 604 GLY A C 1
ATOM 4200 O O . GLY A 1 604 ? -18.822 -6.965 41.038 1.00 86.44 604 GLY A O 1
ATOM 4201 N N . GLY A 1 605 ? -19.986 -5.209 40.228 1.00 93.44 605 GLY A N 1
ATOM 4202 C CA . GLY A 1 605 ? -20.284 -4.571 41.514 1.00 93.44 605 GLY A CA 1
ATOM 4203 C C . GLY A 1 605 ? -21.680 -4.908 42.047 1.00 93.44 605 GLY A C 1
ATOM 4204 O O . GLY A 1 605 ? -22.405 -5.718 41.458 1.00 93.44 605 GLY A O 1
ATOM 4205 N N . ASN A 1 606 ? -22.060 -4.298 43.172 1.00 94.12 606 ASN A N 1
ATOM 4206 C CA . ASN A 1 606 ? -23.300 -4.611 43.889 1.00 94.12 606 ASN A CA 1
ATOM 4207 C C . ASN A 1 606 ? -24.393 -3.514 43.849 1.00 94.12 606 ASN A C 1
ATOM 4209 O O . ASN A 1 606 ? -25.571 -3.831 44.037 1.00 94.12 606 ASN A O 1
ATOM 4213 N N . GLY A 1 607 ? -24.043 -2.270 43.524 1.00 93.69 607 GLY A N 1
ATOM 4214 C CA . GLY A 1 607 ? -24.956 -1.146 43.310 1.00 93.69 607 GLY A CA 1
ATOM 4215 C C . GLY A 1 607 ? -25.314 -0.363 44.575 1.00 93.69 607 GLY A C 1
ATOM 4216 O O . GLY A 1 607 ? -26.398 0.227 44.621 1.00 93.69 607 GLY A O 1
ATOM 4217 N N . ASP A 1 608 ? -24.467 -0.387 45.611 1.00 94.62 608 ASP A N 1
ATOM 4218 C CA . ASP A 1 608 ? -24.740 0.253 46.909 1.00 94.62 608 ASP A CA 1
ATOM 4219 C C . ASP A 1 608 ? -23.999 1.579 47.150 1.00 94.62 608 ASP A C 1
ATOM 4221 O O . ASP A 1 608 ? -24.152 2.187 48.214 1.00 94.62 608 ASP A O 1
ATOM 4225 N N . GLY A 1 609 ? -23.276 2.091 46.148 1.00 93.81 609 GLY A N 1
ATOM 4226 C CA . GLY A 1 609 ? -22.584 3.380 46.219 1.00 93.81 609 GLY A CA 1
ATOM 4227 C C . GLY A 1 609 ? -21.239 3.322 46.947 1.00 93.81 609 GLY A C 1
ATOM 4228 O O . GLY A 1 609 ? -20.731 4.357 47.395 1.00 93.81 609 GLY A O 1
ATOM 4229 N N . VAL A 1 610 ? -20.659 2.131 47.081 1.00 95.25 610 VAL A N 1
ATOM 4230 C CA . VAL A 1 610 ? -19.370 1.869 47.727 1.00 95.25 610 VAL A CA 1
ATOM 4231 C C . VAL A 1 610 ? -18.592 0.870 46.867 1.00 95.25 610 VAL A C 1
ATOM 4233 O O . VAL A 1 610 ? -19.188 0.011 46.238 1.00 95.25 610 VAL A O 1
ATOM 4236 N N . ILE A 1 611 ? -17.261 0.974 46.842 1.00 97.19 611 ILE A N 1
ATOM 4237 C CA . ILE A 1 611 ? -16.389 -0.107 46.360 1.00 97.19 611 ILE A CA 1
ATOM 4238 C C . ILE A 1 611 ? -15.741 -0.787 47.568 1.00 97.19 611 ILE A C 1
ATOM 4240 O O . ILE A 1 611 ? -14.958 -0.146 48.283 1.00 97.19 611 ILE A O 1
ATOM 4244 N N . ASP A 1 612 ? -16.048 -2.066 47.793 1.00 95.25 612 ASP A N 1
ATOM 4245 C CA . ASP A 1 612 ? -15.404 -2.924 48.797 1.00 95.25 612 ASP A CA 1
ATOM 4246 C C . ASP A 1 612 ? -15.251 -4.393 48.350 1.00 95.25 612 ASP A C 1
ATOM 4248 O O . ASP A 1 612 ? -15.367 -4.725 47.174 1.00 95.25 612 ASP A O 1
ATOM 4252 N N . GLU A 1 613 ? -14.936 -5.286 49.293 1.00 95.50 613 GLU A N 1
ATOM 4253 C CA . GLU A 1 613 ? -14.717 -6.727 49.089 1.00 95.50 613 GLU A CA 1
ATOM 4254 C C . GLU A 1 613 ? -15.874 -7.486 48.399 1.00 95.50 613 GLU A C 1
ATOM 4256 O O . GLU A 1 613 ? -15.692 -8.639 48.000 1.00 95.50 613 GLU A O 1
ATOM 4261 N N . ARG A 1 614 ? -17.047 -6.860 48.244 1.00 94.75 614 ARG A N 1
ATOM 4262 C CA . ARG A 1 614 ? -18.208 -7.385 47.507 1.00 94.75 614 ARG A CA 1
ATOM 4263 C C . ARG A 1 614 ? -18.157 -7.129 45.997 1.00 94.75 614 ARG A C 1
ATOM 4265 O O . ARG A 1 614 ? -18.879 -7.806 45.267 1.00 94.75 614 ARG A O 1
ATOM 4272 N N . ASP A 1 615 ? -17.312 -6.210 45.535 1.00 96.50 615 ASP A N 1
ATOM 4273 C CA . ASP A 1 615 ? -17.241 -5.777 44.138 1.00 96.50 615 ASP A CA 1
ATOM 4274 C C . ASP A 1 615 ? -16.009 -6.367 43.440 1.00 96.50 615 ASP A C 1
ATOM 4276 O O . ASP A 1 615 ? -14.878 -6.286 43.931 1.00 96.50 615 ASP A O 1
ATOM 4280 N N . ALA A 1 616 ? -16.196 -6.931 42.243 1.00 92.81 616 ALA A N 1
ATOM 4281 C CA . ALA A 1 616 ? -15.148 -7.654 41.513 1.00 92.81 616 ALA A CA 1
ATOM 4282 C C . ALA A 1 616 ? -13.894 -6.807 41.208 1.00 92.81 616 ALA A C 1
ATOM 4284 O O . ALA A 1 616 ? -12.811 -7.354 40.973 1.00 92.81 616 ALA A O 1
ATOM 4285 N N . ILE A 1 617 ? -14.019 -5.476 41.222 1.00 94.75 617 ILE A N 1
ATOM 4286 C CA . ILE A 1 617 ? -12.917 -4.541 40.987 1.00 94.75 617 ILE A CA 1
ATOM 4287 C C . ILE A 1 617 ? -11.974 -4.392 42.190 1.00 94.75 617 ILE A C 1
ATOM 4289 O O . ILE A 1 617 ? -10.787 -4.136 41.998 1.00 94.75 617 ILE A O 1
ATOM 4293 N N . TYR A 1 618 ? -12.453 -4.568 43.428 1.00 95.62 618 TYR A N 1
ATOM 4294 C CA . TYR A 1 618 ? -11.718 -4.180 44.642 1.00 95.62 618 TYR A CA 1
ATOM 4295 C C . TYR A 1 618 ? -10.369 -4.902 44.788 1.00 95.62 618 TYR A C 1
ATOM 4297 O O . TYR A 1 618 ? -9.365 -4.296 45.161 1.00 95.62 618 TYR A O 1
ATOM 4305 N N . PHE A 1 619 ? -10.315 -6.180 44.405 1.00 93.75 619 PHE A N 1
ATOM 4306 C CA . PHE A 1 619 ? -9.090 -6.988 44.418 1.00 93.75 619 PHE A CA 1
ATOM 4307 C C . PHE A 1 619 ? -8.125 -6.677 43.256 1.00 93.75 619 PHE A C 1
ATOM 4309 O O . PHE A 1 619 ? -6.958 -7.081 43.291 1.00 93.75 619 PHE A O 1
ATOM 4316 N N . GLN A 1 620 ? -8.584 -5.953 42.233 1.00 94.38 620 GLN A N 1
ATOM 4317 C CA . GLN A 1 620 ? -7.798 -5.537 41.065 1.00 94.38 620 GLN A CA 1
ATOM 4318 C C . GLN A 1 620 ? -7.206 -4.132 41.245 1.00 94.38 620 GLN A C 1
ATOM 4320 O O . GLN A 1 620 ? -6.084 -3.891 40.806 1.00 94.38 620 GLN A O 1
ATOM 4325 N N . LEU A 1 621 ? -7.907 -3.238 41.956 1.00 96.81 621 LEU A N 1
ATOM 4326 C CA . LEU A 1 621 ? -7.412 -1.902 42.301 1.00 96.81 621 LEU A CA 1
ATOM 4327 C C . LEU A 1 621 ? -6.068 -1.957 43.046 1.00 96.81 621 LEU A C 1
ATOM 4329 O O . LEU A 1 621 ? -5.819 -2.836 43.882 1.00 96.81 621 LEU A O 1
ATOM 4333 N N . ARG A 1 622 ? -5.213 -0.972 42.776 1.00 97.00 622 ARG A N 1
ATOM 4334 C CA . ARG A 1 622 ? -3.967 -0.729 43.509 1.00 97.00 622 ARG A CA 1
ATOM 4335 C C . ARG A 1 622 ? -3.899 0.714 43.997 1.00 97.00 622 ARG A C 1
ATOM 4337 O O . ARG A 1 622 ? -4.635 1.592 43.546 1.00 97.00 622 ARG A O 1
ATOM 4344 N N . LEU A 1 623 ? -2.996 0.923 44.942 1.00 96.50 623 LEU A N 1
ATOM 4345 C CA . LEU A 1 623 ? -2.550 2.216 45.428 1.00 96.50 623 LEU A CA 1
ATOM 4346 C C . LEU A 1 623 ? -1.074 2.327 45.055 1.00 96.50 623 LEU A C 1
ATOM 4348 O O . LEU A 1 623 ? -0.249 1.622 45.633 1.00 96.50 623 LEU A O 1
ATOM 4352 N N . TRP A 1 624 ? -0.773 3.154 44.054 1.00 97.19 624 TRP A N 1
ATOM 4353 C CA . TRP A 1 624 ? 0.593 3.400 43.592 1.00 97.19 624 TRP A CA 1
ATOM 4354 C C . TRP A 1 624 ? 1.221 4.510 44.431 1.00 97.19 624 TRP A C 1
ATOM 4356 O O . TRP A 1 624 ? 0.764 5.653 44.365 1.00 97.19 624 TRP A O 1
ATOM 4366 N N . ILE A 1 625 ? 2.241 4.170 45.220 1.00 95.62 625 ILE A N 1
ATOM 4367 C CA . ILE A 1 625 ? 3.102 5.142 45.902 1.00 95.62 625 ILE A CA 1
ATOM 4368 C C . ILE A 1 625 ? 4.424 5.183 45.146 1.00 95.62 625 ILE A C 1
ATOM 4370 O O . ILE A 1 625 ? 5.262 4.312 45.342 1.00 95.62 625 ILE A O 1
ATOM 4374 N N . ASP A 1 626 ? 4.596 6.195 44.300 1.00 93.12 626 ASP A N 1
ATOM 4375 C CA . ASP A 1 626 ? 5.890 6.502 43.690 1.00 93.12 626 ASP A CA 1
ATOM 4376 C C . ASP A 1 626 ? 6.867 6.924 44.808 1.00 93.12 626 ASP A C 1
ATOM 4378 O O . ASP A 1 626 ? 6.767 8.026 45.364 1.00 93.12 626 ASP A O 1
ATOM 4382 N N . GLU A 1 627 ? 7.743 6.004 45.224 1.00 89.38 627 GLU A N 1
ATOM 4383 C CA . GLU A 1 627 ? 8.703 6.242 46.311 1.00 89.38 627 GLU A CA 1
ATOM 4384 C C . GLU A 1 627 ? 9.953 6.966 45.804 1.00 89.38 627 GLU A C 1
ATOM 4386 O O . GLU A 1 627 ? 10.597 7.698 46.566 1.00 89.38 627 GLU A O 1
ATOM 4391 N N . ASN A 1 628 ? 10.305 6.752 44.532 1.00 88.56 628 ASN A N 1
ATOM 4392 C CA . ASN A 1 628 ? 11.565 7.202 43.946 1.00 88.56 628 ASN A CA 1
ATOM 4393 C C . ASN A 1 628 ? 11.444 8.569 43.221 1.00 88.56 628 ASN A C 1
ATOM 4395 O O . ASN A 1 628 ? 12.437 9.297 43.121 1.00 88.56 628 ASN A O 1
ATOM 4399 N N . HIS A 1 629 ? 10.218 8.944 42.832 1.00 90.94 629 HIS A N 1
ATOM 4400 C CA . HIS A 1 629 ? 9.794 10.156 42.117 1.00 90.94 629 HIS A CA 1
ATOM 4401 C C . HIS A 1 629 ? 10.277 10.242 40.657 1.00 90.94 629 HIS A C 1
ATOM 4403 O O . HIS A 1 629 ? 10.718 11.301 40.202 1.00 90.94 629 HIS A O 1
ATOM 4409 N N . ASP A 1 630 ? 10.186 9.136 39.911 1.00 86.44 630 ASP A N 1
ATOM 4410 C CA . ASP A 1 630 ? 10.478 9.061 38.469 1.00 86.44 630 ASP A CA 1
ATOM 4411 C C . ASP A 1 630 ? 9.229 9.004 37.566 1.00 86.44 630 ASP A C 1
ATOM 4413 O O . ASP A 1 630 ? 9.335 9.306 36.373 1.00 86.44 630 ASP A O 1
ATOM 4417 N N . GLY A 1 631 ? 8.044 8.719 38.121 1.00 87.25 631 GLY A N 1
ATOM 4418 C CA . GLY A 1 631 ? 6.786 8.630 37.378 1.00 87.25 631 GLY A CA 1
ATOM 4419 C C . GLY A 1 631 ? 6.569 7.320 36.608 1.00 87.25 631 GLY A C 1
ATOM 4420 O O . GLY A 1 631 ? 5.699 7.283 35.738 1.00 87.25 631 GLY A O 1
ATOM 4421 N N . VAL A 1 632 ? 7.323 6.253 36.897 1.00 89.25 632 VAL A N 1
ATOM 4422 C CA . VAL A 1 632 ? 7.216 4.932 36.254 1.00 89.25 632 VAL A CA 1
ATOM 4423 C C . VAL A 1 632 ? 6.932 3.861 37.306 1.00 89.25 632 VAL A C 1
ATOM 4425 O O . VAL A 1 632 ? 7.829 3.446 38.031 1.00 89.25 632 VAL A O 1
ATOM 4428 N N . SER A 1 633 ? 5.697 3.355 37.383 1.00 89.81 633 SER A N 1
ATOM 4429 C CA . SER A 1 633 ? 5.319 2.436 38.468 1.00 89.81 633 SER A CA 1
ATOM 4430 C C . SER A 1 633 ? 6.175 1.165 38.504 1.00 89.81 633 SER A C 1
ATOM 4432 O O . SER A 1 633 ? 6.211 0.416 37.521 1.00 89.81 633 SER A O 1
ATOM 4434 N N . GLN A 1 634 ? 6.783 0.865 39.649 1.00 88.31 634 GLN A N 1
ATOM 4435 C CA . GLN A 1 634 ? 7.474 -0.411 39.865 1.00 88.31 634 GLN A CA 1
ATOM 4436 C C . GLN A 1 634 ? 6.572 -1.416 40.618 1.00 88.31 634 GLN A C 1
ATOM 4438 O O . GLN A 1 634 ? 5.718 -0.997 41.402 1.00 88.31 634 GLN A O 1
ATOM 4443 N N . PRO A 1 635 ? 6.722 -2.746 40.433 1.00 88.62 635 PRO A N 1
ATOM 4444 C CA . PRO A 1 635 ? 5.896 -3.747 41.126 1.00 88.62 635 PRO A CA 1
ATOM 4445 C C . PRO A 1 635 ? 5.911 -3.632 42.658 1.00 88.62 635 PRO A C 1
ATOM 4447 O O . PRO A 1 635 ? 4.922 -3.951 43.318 1.00 88.62 635 PRO A O 1
ATOM 4450 N N . GLU A 1 636 ? 7.022 -3.160 43.219 1.00 90.94 636 GLU A N 1
ATOM 4451 C CA . GLU A 1 636 ? 7.226 -2.901 44.642 1.00 90.94 636 GLU A CA 1
ATOM 4452 C C . GLU A 1 636 ? 6.365 -1.735 45.176 1.00 90.94 636 GLU A C 1
ATOM 4454 O O . GLU A 1 636 ? 5.976 -1.754 46.343 1.00 90.94 636 GLU A O 1
ATOM 4459 N N . GLU A 1 637 ? 6.012 -0.771 44.321 1.00 93.38 637 GLU A N 1
ATOM 4460 C CA . GLU A 1 637 ? 5.238 0.445 44.634 1.00 93.38 637 GLU A CA 1
ATOM 4461 C C . GLU A 1 637 ? 3.710 0.255 44.536 1.00 93.38 637 GLU A C 1
ATOM 4463 O O . GLU A 1 637 ? 2.929 1.139 44.904 1.00 93.38 637 GLU A O 1
ATOM 4468 N N . LEU A 1 638 ? 3.257 -0.884 43.994 1.00 94.75 638 LEU A N 1
ATOM 4469 C CA . LEU A 1 638 ? 1.851 -1.158 43.680 1.00 94.75 638 LEU A CA 1
ATOM 4470 C C . LEU A 1 638 ? 1.162 -1.956 44.795 1.00 94.75 638 LEU A C 1
ATOM 4472 O O . LEU A 1 638 ? 0.978 -3.175 44.725 1.00 94.75 638 LEU A O 1
ATOM 4476 N N . HIS A 1 639 ? 0.727 -1.256 45.839 1.00 94.69 639 HIS A N 1
ATOM 4477 C CA . HIS A 1 639 ? 0.099 -1.878 47.005 1.00 94.69 639 HIS A CA 1
ATOM 4478 C C . HIS A 1 639 ? -1.392 -2.193 46.783 1.00 94.69 639 HIS A C 1
ATOM 4480 O O . HIS A 1 639 ? -2.086 -1.537 46.006 1.00 94.69 639 HIS A O 1
ATOM 4486 N N . THR A 1 640 ? -1.933 -3.185 47.497 1.00 94.94 640 THR A N 1
ATOM 4487 C CA . THR A 1 640 ? -3.389 -3.438 47.513 1.00 94.94 640 THR A CA 1
ATOM 4488 C C . THR A 1 640 ? -4.093 -2.531 48.524 1.00 94.94 640 THR A C 1
ATOM 4490 O O . THR A 1 640 ? -3.509 -2.153 49.541 1.00 94.94 640 THR A O 1
ATOM 4493 N N . LEU A 1 641 ? -5.374 -2.224 48.292 1.00 94.06 641 LEU A N 1
ATOM 4494 C CA . LEU A 1 641 ? -6.184 -1.396 49.199 1.00 94.06 641 LEU A CA 1
ATOM 4495 C C . LEU A 1 641 ? -6.178 -1.970 50.628 1.00 94.06 641 LEU A C 1
ATOM 4497 O O . LEU A 1 641 ? -5.882 -1.257 51.588 1.00 94.06 641 LEU A O 1
ATOM 4501 N N . ALA A 1 642 ? -6.395 -3.281 50.758 1.00 91.69 642 ALA A N 1
ATOM 4502 C CA . ALA A 1 642 ? -6.358 -3.976 52.041 1.00 91.69 642 ALA A CA 1
ATOM 4503 C C . ALA A 1 642 ? -4.988 -3.877 52.746 1.00 91.69 642 ALA A C 1
ATOM 4505 O O . ALA A 1 642 ? -4.954 -3.688 53.962 1.00 91.69 642 ALA A O 1
ATOM 4506 N N . ALA A 1 643 ? -3.866 -3.941 52.014 1.00 91.50 643 ALA A N 1
ATOM 4507 C CA . ALA A 1 643 ? -2.529 -3.782 52.597 1.00 91.50 643 ALA A CA 1
ATOM 4508 C C . ALA A 1 643 ? -2.305 -2.376 53.185 1.00 91.50 643 ALA A C 1
ATOM 4510 O O . ALA A 1 643 ? -1.720 -2.251 54.258 1.00 91.50 643 ALA A O 1
ATOM 4511 N N . MET A 1 644 ? -2.856 -1.333 52.551 1.00 91.31 644 MET A N 1
ATOM 4512 C CA . MET A 1 644 ? -2.816 0.053 53.052 1.00 91.31 644 MET A CA 1
ATOM 4513 C C . MET A 1 644 ? -3.935 0.375 54.065 1.00 91.31 644 MET A C 1
ATOM 4515 O O . MET A 1 644 ? -4.182 1.535 54.416 1.00 91.31 644 MET A O 1
ATOM 4519 N N . GLY A 1 645 ? -4.648 -0.649 54.545 1.00 88.81 645 GLY A N 1
ATOM 4520 C CA . GLY A 1 645 ? -5.726 -0.503 55.520 1.00 88.81 645 GLY A CA 1
ATOM 4521 C C . GLY A 1 645 ? -6.948 0.253 54.989 1.00 88.81 645 GLY A C 1
ATOM 4522 O O . GLY A 1 645 ? -7.640 0.898 55.778 1.00 88.81 645 GLY A O 1
ATOM 4523 N N . VAL A 1 646 ? -7.196 0.214 53.677 1.00 91.12 646 VAL A N 1
ATOM 4524 C CA . VAL A 1 646 ? -8.394 0.740 53.006 1.00 91.12 646 VAL A CA 1
ATOM 4525 C C . VAL A 1 646 ? -9.394 -0.405 52.843 1.00 91.12 646 VAL A C 1
ATOM 4527 O O . VAL A 1 646 ? -9.174 -1.316 52.043 1.00 91.12 646 VAL A O 1
ATOM 4530 N N . LYS A 1 647 ? -10.497 -0.377 53.602 1.00 91.31 647 LYS A N 1
ATOM 4531 C CA . LYS A 1 647 ? -11.567 -1.376 53.467 1.00 91.31 647 LYS A CA 1
ATOM 4532 C C . LYS A 1 647 ? -12.538 -1.016 52.352 1.00 91.31 647 LYS A C 1
ATOM 4534 O O . LYS A 1 647 ? -12.857 -1.877 51.544 1.00 91.31 647 LYS A O 1
ATOM 4539 N N . SER A 1 648 ? -13.005 0.229 52.321 1.00 92.44 648 SER A N 1
ATOM 4540 C CA . SER A 1 648 ? -13.944 0.679 51.298 1.00 92.44 648 SER A CA 1
ATOM 4541 C C . SER A 1 648 ? -13.714 2.119 50.862 1.00 92.44 648 SER A C 1
ATOM 4543 O O . SER A 1 648 ? -13.216 2.949 51.632 1.00 92.44 648 SER A O 1
ATOM 4545 N N . LEU A 1 649 ? -14.105 2.399 49.619 1.00 93.62 649 LEU A N 1
ATOM 4546 C CA . LEU A 1 649 ? -14.126 3.727 49.014 1.00 93.62 649 LEU A CA 1
ATOM 4547 C C . LEU A 1 649 ? -15.581 4.125 48.753 1.00 93.62 649 LEU A C 1
ATOM 4549 O O . LEU A 1 649 ? -16.295 3.433 48.033 1.00 93.62 649 LEU A O 1
ATOM 4553 N N . SER A 1 650 ? -16.025 5.239 49.333 1.00 94.00 650 SER A N 1
ATOM 4554 C CA . SER A 1 650 ? -17.363 5.787 49.078 1.00 94.00 650 SER A CA 1
ATOM 4555 C C . SER A 1 650 ? -17.455 6.386 47.667 1.00 94.00 650 SER A C 1
ATOM 4557 O O . SER A 1 650 ? -16.521 7.054 47.215 1.00 94.00 650 SER A O 1
ATOM 4559 N N . LEU A 1 651 ? -18.596 6.225 46.996 1.00 93.75 651 LEU A N 1
ATOM 4560 C CA . LEU A 1 651 ? -18.923 6.929 45.748 1.00 93.75 651 LEU A CA 1
ATOM 4561 C C . LEU A 1 651 ? -19.768 8.194 45.991 1.00 93.75 651 LEU A C 1
ATOM 4563 O O . LEU A 1 651 ? -19.870 9.041 45.106 1.00 93.75 651 LEU A O 1
ATOM 4567 N N . ASP A 1 652 ? -20.306 8.375 47.203 1.00 92.25 652 ASP A N 1
ATOM 4568 C CA . ASP A 1 652 ? -20.833 9.658 47.689 1.00 92.25 652 ASP A CA 1
ATOM 4569 C C . ASP A 1 652 ? -19.671 10.650 47.875 1.00 92.25 652 ASP A C 1
ATOM 4571 O O . ASP A 1 652 ? -18.990 10.654 48.907 1.00 92.25 652 ASP A O 1
ATOM 4575 N N . TYR A 1 653 ? -19.411 11.445 46.831 1.00 92.94 653 TYR A N 1
ATOM 4576 C CA . TYR A 1 653 ? -18.379 12.478 46.800 1.00 92.94 653 TYR A CA 1
ATOM 4577 C C . TYR A 1 653 ? -18.977 13.887 46.889 1.00 92.94 653 TYR A C 1
ATOM 4579 O O . TYR A 1 653 ? -20.113 14.148 46.490 1.00 92.94 653 TYR A O 1
ATOM 4587 N N . HIS A 1 654 ? -18.202 14.835 47.411 1.00 89.81 654 HIS A N 1
ATOM 4588 C CA . HIS A 1 654 ? -18.604 16.237 47.549 1.00 89.81 654 HIS A CA 1
ATOM 4589 C C . HIS A 1 654 ? -17.563 17.173 46.931 1.00 89.81 654 HIS A C 1
ATOM 4591 O O . HIS A 1 654 ? -16.369 16.873 46.920 1.00 89.81 654 HIS A O 1
ATOM 4597 N N . GLU A 1 655 ? -18.003 18.335 46.449 1.00 86.19 655 GLU A N 1
ATOM 4598 C CA . GLU A 1 655 ? -17.105 19.387 45.971 1.00 86.19 655 GLU A CA 1
ATOM 4599 C C . GLU A 1 655 ? -16.256 19.970 47.117 1.00 86.19 655 GLU A C 1
ATOM 4601 O O . GLU A 1 655 ? -16.715 20.144 48.247 1.00 86.19 655 GLU A O 1
ATOM 4606 N N . SER A 1 656 ? -15.004 20.298 46.808 1.00 85.00 656 SER A N 1
ATOM 4607 C CA . SER A 1 656 ? -14.059 20.966 47.694 1.00 85.00 656 SER A CA 1
ATOM 4608 C C . SER A 1 656 ? -13.384 22.140 46.971 1.00 85.00 656 SER A C 1
ATOM 4610 O O . SER A 1 656 ? -13.099 22.098 45.772 1.00 85.00 656 SER A O 1
ATOM 4612 N N . GLY A 1 657 ? -13.140 23.215 47.726 1.00 78.31 657 GLY A N 1
ATOM 4613 C CA . GLY A 1 657 ? -12.413 24.411 47.284 1.00 78.31 657 GLY A CA 1
ATOM 4614 C C . GLY A 1 657 ? -10.940 24.433 47.709 1.00 78.31 657 GLY A C 1
ATOM 4615 O O . GLY A 1 657 ? -10.294 25.473 47.602 1.00 78.31 657 GLY A O 1
ATOM 4616 N N . ARG A 1 658 ? -10.409 23.324 48.241 1.00 86.75 658 ARG A N 1
ATOM 4617 C CA . ARG A 1 658 ? -9.020 23.237 48.714 1.00 86.75 658 ARG A CA 1
ATOM 4618 C C . ARG A 1 658 ? -8.041 23.304 47.536 1.00 86.75 658 ARG A C 1
ATOM 4620 O O . ARG A 1 658 ? -8.142 22.534 46.587 1.00 86.75 658 ARG A O 1
ATOM 4627 N N . THR A 1 659 ? -7.051 24.180 47.661 1.00 86.81 659 THR A N 1
ATOM 4628 C CA . THR A 1 659 ? -5.863 24.255 46.798 1.00 86.81 659 THR A CA 1
ATOM 4629 C C . THR A 1 659 ? -4.630 24.218 47.707 1.00 86.81 659 THR A C 1
ATOM 4631 O O . THR A 1 659 ? -4.728 24.675 48.849 1.00 86.81 659 THR A O 1
ATOM 4634 N N . ASP A 1 660 ? -3.514 23.639 47.264 1.00 85.25 660 ASP A N 1
ATOM 4635 C CA . ASP A 1 660 ? -2.238 23.711 47.994 1.00 85.25 660 ASP A CA 1
ATOM 4636 C C . ASP A 1 660 ? -1.397 24.948 47.615 1.00 85.25 660 ASP A C 1
ATOM 4638 O O . ASP A 1 660 ? -1.829 25.815 46.855 1.00 85.25 660 ASP A O 1
ATOM 4642 N N . GLU A 1 661 ? -0.190 25.039 48.176 1.00 84.12 661 GLU A N 1
ATOM 4643 C CA . GLU A 1 661 ? 0.768 26.126 47.931 1.00 84.12 661 GLU A CA 1
ATOM 4644 C C . GLU A 1 661 ? 1.402 26.111 46.527 1.00 84.12 661 GLU A C 1
ATOM 4646 O O . GLU A 1 661 ? 2.015 27.099 46.121 1.00 84.12 661 GLU A O 1
ATOM 4651 N N . PHE A 1 662 ? 1.225 25.027 45.765 1.00 86.62 662 PHE A N 1
ATOM 4652 C CA . PHE A 1 662 ? 1.731 24.869 44.399 1.00 86.62 662 PHE A CA 1
ATOM 4653 C C . PHE A 1 662 ? 0.652 25.066 43.326 1.00 86.62 662 PHE A C 1
ATOM 4655 O O . PHE A 1 662 ? 0.980 25.190 42.145 1.00 86.62 662 PHE A O 1
ATOM 4662 N N . GLY A 1 663 ? -0.619 25.133 43.731 1.00 82.44 663 GLY A N 1
ATOM 4663 C CA . GLY A 1 663 ? -1.771 25.344 42.859 1.00 82.44 663 GLY A CA 1
ATOM 4664 C C . GLY A 1 663 ? -2.575 24.081 42.538 1.00 82.44 663 GLY A C 1
ATOM 4665 O O . GLY A 1 663 ? -3.532 24.178 41.771 1.00 82.44 663 GLY A O 1
ATOM 4666 N N . ASN A 1 664 ? -2.245 22.917 43.110 1.00 87.38 664 ASN A N 1
ATOM 4667 C CA . ASN A 1 664 ? -3.000 21.682 42.880 1.00 87.38 664 ASN A CA 1
ATOM 4668 C C . ASN A 1 664 ? -4.369 21.765 43.566 1.00 87.38 664 ASN A C 1
ATOM 4670 O O . ASN A 1 664 ? -4.467 22.080 44.757 1.00 87.38 664 ASN A O 1
ATOM 4674 N N . ARG A 1 665 ? -5.446 21.487 42.823 1.00 88.81 665 ARG A N 1
ATOM 4675 C CA . ARG A 1 665 ? -6.831 21.726 43.261 1.00 88.81 665 ARG A CA 1
ATOM 4676 C C . ARG A 1 665 ? -7.509 20.419 43.662 1.00 88.81 665 ARG A C 1
ATOM 4678 O O . ARG A 1 665 ? -7.921 19.627 42.820 1.00 88.81 665 ARG A O 1
ATOM 4685 N N . PHE A 1 666 ? -7.676 20.234 44.965 1.00 89.94 666 PHE A N 1
ATOM 4686 C CA . PHE A 1 666 ? -8.370 19.116 45.603 1.00 89.94 666 PHE A CA 1
ATOM 4687 C C . PHE A 1 666 ? -9.887 19.310 45.453 1.00 89.94 666 PHE A C 1
ATOM 4689 O O . PHE A 1 666 ? -10.539 19.899 46.326 1.00 89.94 666 PHE A O 1
ATOM 4696 N N . ARG A 1 667 ? -10.426 18.886 44.304 1.00 87.12 667 ARG A N 1
ATOM 4697 C CA . ARG A 1 667 ? -11.698 19.372 43.749 1.00 87.12 667 ARG A CA 1
ATOM 4698 C C . ARG A 1 667 ? -12.917 18.572 44.182 1.00 87.12 667 ARG A C 1
ATOM 4700 O O . ARG A 1 667 ? -13.953 19.172 44.460 1.00 87.12 667 ARG A O 1
ATOM 4707 N N . PHE A 1 668 ? -12.793 17.253 44.265 1.00 90.19 668 PHE A N 1
ATOM 4708 C CA . PHE A 1 668 ? -13.832 16.375 44.801 1.00 90.19 668 PHE A CA 1
ATOM 4709 C C . PHE A 1 668 ? -13.242 15.525 45.920 1.00 90.19 668 PHE A C 1
ATOM 4711 O O . PHE A 1 668 ? -12.080 15.137 45.845 1.00 90.19 668 PHE A O 1
ATOM 4718 N N . ARG A 1 669 ? -14.022 15.256 46.966 1.00 93.06 669 ARG A N 1
ATOM 4719 C CA . ARG A 1 669 ? -13.609 14.470 48.135 1.00 93.06 669 ARG A CA 1
ATOM 4720 C C . ARG A 1 669 ? -14.607 13.367 48.439 1.00 93.06 669 ARG A C 1
ATOM 4722 O O . ARG A 1 669 ? -15.806 13.628 48.426 1.00 93.06 669 ARG A O 1
ATOM 4729 N N . SER A 1 670 ? -14.114 12.190 48.802 1.00 92.00 670 SER A N 1
ATOM 4730 C CA . SER A 1 670 ? -14.929 11.076 49.290 1.00 92.00 670 SER A CA 1
ATOM 4731 C C . SER A 1 670 ? -14.317 10.427 50.535 1.00 92.00 670 SER A C 1
ATOM 4733 O O . SER A 1 670 ? -13.134 10.610 50.833 1.00 92.00 670 SER A O 1
ATOM 4735 N N . ARG A 1 671 ? -15.137 9.698 51.296 1.00 89.12 671 ARG A N 1
ATOM 4736 C CA . ARG A 1 671 ? -14.752 9.035 52.553 1.00 89.12 671 ARG A CA 1
ATOM 4737 C C . ARG A 1 671 ? -14.140 7.653 52.319 1.00 89.12 671 ARG A C 1
ATOM 4739 O O . ARG A 1 671 ? -14.494 6.958 51.367 1.00 89.12 671 ARG A O 1
ATOM 4746 N N . ILE A 1 672 ? -13.254 7.263 53.235 1.00 90.00 672 ILE A N 1
ATOM 4747 C CA . ILE A 1 672 ? -12.575 5.965 53.260 1.00 90.00 672 ILE A CA 1
ATOM 4748 C C . ILE A 1 672 ? -12.814 5.301 54.621 1.00 90.00 672 ILE A C 1
ATOM 4750 O O . ILE A 1 672 ? -12.600 5.929 55.662 1.00 90.00 672 ILE A O 1
ATOM 4754 N N . THR A 1 673 ? -13.199 4.022 54.626 1.00 86.25 673 THR A N 1
ATOM 4755 C CA . THR A 1 673 ? -13.269 3.220 55.863 1.00 86.25 673 THR A CA 1
ATOM 4756 C C . THR A 1 673 ? -12.024 2.352 56.041 1.00 86.25 673 THR A C 1
ATOM 4758 O O . THR A 1 673 ? -11.404 1.925 55.061 1.00 86.25 673 THR A O 1
ATOM 4761 N N . ASP A 1 674 ? -11.628 2.087 57.290 1.00 80.12 674 ASP A N 1
ATOM 4762 C CA . ASP A 1 674 ? -10.565 1.120 57.586 1.00 80.12 674 ASP A CA 1
ATOM 4763 C C . ASP A 1 674 ? -11.077 -0.319 57.736 1.00 80.12 674 ASP A C 1
ATOM 4765 O O . ASP A 1 674 ? -12.277 -0.594 57.778 1.00 80.12 674 ASP A O 1
ATOM 4769 N N . LEU A 1 675 ? -10.141 -1.262 57.874 1.00 77.38 675 LEU A N 1
ATOM 4770 C CA . LEU A 1 675 ? -10.432 -2.686 58.096 1.00 77.38 675 LEU A CA 1
ATOM 4771 C C . LEU A 1 675 ? -11.223 -2.970 59.392 1.00 77.38 675 LEU A C 1
ATOM 4773 O O . LEU A 1 675 ? -11.701 -4.088 59.573 1.00 77.38 675 LEU A O 1
ATOM 4777 N N . LYS A 1 676 ? -11.381 -1.987 60.290 1.00 70.31 676 LYS A N 1
ATOM 4778 C CA . LYS A 1 676 ? -12.203 -2.078 61.509 1.00 70.31 676 LYS A CA 1
ATOM 4779 C C . LYS A 1 676 ? -13.615 -1.512 61.302 1.00 70.31 676 LYS A C 1
ATOM 4781 O O . LYS A 1 676 ? -14.432 -1.603 62.216 1.00 70.31 676 LYS A O 1
ATOM 4786 N N . GLY A 1 677 ? -13.912 -0.954 60.125 1.00 62.28 677 GLY A N 1
ATOM 4787 C CA . GLY A 1 677 ? -15.188 -0.321 59.796 1.00 62.28 677 GLY A CA 1
ATOM 4788 C C . GLY A 1 677 ? -15.352 1.088 60.371 1.00 62.28 677 GLY A C 1
ATOM 4789 O O . GLY A 1 677 ? -16.479 1.574 60.454 1.00 62.28 677 GLY A O 1
ATOM 4790 N N . ALA A 1 678 ? -14.266 1.744 60.789 1.00 68.06 678 ALA A N 1
ATOM 4791 C CA . ALA A 1 678 ? -14.303 3.117 61.276 1.00 68.06 678 ALA A CA 1
ATOM 4792 C C . ALA A 1 678 ? -14.103 4.124 60.130 1.00 68.06 678 ALA A C 1
ATOM 4794 O O . ALA A 1 678 ? -13.290 3.907 59.227 1.00 68.06 678 ALA A O 1
ATOM 4795 N N . ASP A 1 679 ? -14.795 5.266 60.205 1.00 65.56 679 ASP A N 1
ATOM 4796 C CA . ASP A 1 679 ? -14.380 6.471 59.480 1.00 65.56 679 ASP A CA 1
ATOM 4797 C C . ASP A 1 679 ? -13.073 6.958 60.122 1.00 65.56 679 ASP A C 1
ATOM 4799 O O . ASP A 1 679 ? -13.035 7.308 61.305 1.00 65.56 679 ASP A O 1
ATOM 4803 N N . THR A 1 680 ? -11.981 6.911 59.359 1.00 65.12 680 THR A N 1
ATOM 4804 C CA . THR A 1 680 ? -10.644 7.273 59.860 1.00 65.12 680 THR A CA 1
ATOM 4805 C C . THR A 1 680 ? -10.317 8.755 59.704 1.00 65.12 680 THR A C 1
ATOM 4807 O O . THR A 1 680 ? -9.199 9.161 60.008 1.00 65.12 680 THR A O 1
ATOM 4810 N N . GLY A 1 681 ? -11.232 9.568 59.168 1.00 66.25 681 GLY A N 1
ATOM 4811 C CA . GLY A 1 681 ? -10.943 10.936 58.729 1.00 66.25 681 GLY A CA 1
ATOM 4812 C C . GLY A 1 681 ? -10.093 11.014 57.450 1.00 66.25 681 GLY A C 1
ATOM 4813 O O . GLY A 1 681 ? -10.135 12.035 56.757 1.00 66.25 681 GLY A O 1
ATOM 4814 N N . ARG A 1 682 ? -9.382 9.934 57.080 1.00 77.75 682 ARG A N 1
ATOM 4815 C CA . ARG A 1 682 ? -8.739 9.777 55.768 1.00 77.75 682 ARG A CA 1
ATOM 4816 C C . ARG A 1 682 ? -9.797 9.889 54.670 1.00 77.75 682 ARG A C 1
ATOM 4818 O O . ARG A 1 682 ? -10.897 9.349 54.774 1.00 77.75 682 ARG A O 1
ATOM 4825 N N . SER A 1 683 ? -9.465 10.626 53.620 1.00 82.25 683 SER A N 1
ATOM 4826 C CA . SER A 1 683 ? -10.359 10.908 52.495 1.00 82.25 683 SER A CA 1
ATOM 4827 C C . SER A 1 683 ? -9.624 10.652 51.187 1.00 82.25 683 SER A C 1
ATOM 4829 O O . SER A 1 683 ? -8.443 10.977 51.078 1.00 82.25 683 SER A O 1
ATOM 4831 N N . ALA A 1 684 ? -10.329 10.131 50.189 1.00 92.25 684 ALA A N 1
ATOM 4832 C CA . ALA A 1 684 ? -9.868 10.161 48.807 1.00 92.25 684 ALA A CA 1
ATOM 4833 C C . ALA A 1 684 ? -10.170 11.550 48.232 1.00 92.25 684 ALA A C 1
ATOM 4835 O O . ALA A 1 684 ? -11.239 12.105 48.508 1.00 92.25 684 ALA A O 1
ATOM 4836 N N . TYR A 1 685 ? -9.271 12.102 47.422 1.00 94.62 685 TYR A N 1
ATOM 4837 C CA . TYR A 1 685 ? -9.513 13.345 46.691 1.00 94.62 685 TYR A CA 1
ATOM 4838 C C . TYR A 1 685 ? -9.232 13.162 45.207 1.00 94.62 685 TYR A C 1
ATOM 4840 O O . TYR A 1 685 ? -8.165 12.681 44.854 1.00 94.62 685 TYR A O 1
ATOM 4848 N N . ASP A 1 686 ? -10.139 13.627 44.352 1.00 93.19 686 ASP A N 1
ATOM 4849 C CA . ASP A 1 686 ? -9.828 13.922 42.953 1.00 93.19 686 ASP A CA 1
ATOM 4850 C C . ASP A 1 686 ? -9.051 15.247 42.920 1.00 93.19 686 ASP A C 1
ATOM 4852 O O . ASP A 1 686 ? -9.558 16.288 43.373 1.00 93.19 686 ASP A O 1
ATOM 4856 N N . VAL A 1 687 ? -7.792 15.192 42.481 1.00 92.44 687 VAL A N 1
ATOM 4857 C CA . VAL A 1 687 ? -6.857 16.318 42.525 1.00 92.44 687 VAL A CA 1
ATOM 4858 C C . VAL A 1 687 ? -6.487 16.741 41.115 1.00 92.44 687 VAL A C 1
ATOM 4860 O O . VAL A 1 687 ? -5.794 16.037 40.395 1.00 92.44 687 VAL A O 1
ATOM 4863 N N . PHE A 1 688 ? -6.906 17.940 40.738 1.00 89.69 688 PHE A N 1
ATOM 4864 C CA . PHE A 1 688 ? -6.539 18.569 39.479 1.00 89.69 688 PHE A CA 1
ATOM 4865 C C . PHE A 1 688 ? -5.130 19.159 39.629 1.00 89.69 688 PHE A C 1
ATOM 4867 O O . PHE A 1 688 ? -4.947 20.186 40.291 1.00 89.69 688 PHE A O 1
ATOM 4874 N N . LEU A 1 689 ? -4.144 18.458 39.067 1.00 89.56 689 LEU A N 1
ATOM 4875 C CA . LEU A 1 689 ? -2.713 18.733 39.209 1.00 89.56 689 LEU A CA 1
ATOM 4876 C C . LEU A 1 689 ? -2.268 19.838 38.244 1.00 89.56 689 LEU A C 1
ATOM 4878 O O . LEU A 1 689 ? -2.762 19.923 37.117 1.00 89.56 689 LEU A O 1
ATOM 4882 N N . VAL A 1 690 ? -1.327 20.685 38.672 1.00 84.50 690 VAL A N 1
ATOM 4883 C CA . VAL A 1 690 ? -0.735 21.705 37.789 1.00 84.50 690 VAL A CA 1
ATOM 4884 C C . VAL A 1 690 ? 0.295 21.090 36.840 1.00 84.50 690 VAL A C 1
ATOM 4886 O O . VAL A 1 690 ? 0.978 20.128 37.187 1.00 84.50 690 VAL A O 1
ATOM 4889 N N . VAL A 1 691 ? 0.435 21.665 35.646 1.00 82.38 691 VAL A N 1
ATOM 4890 C CA . VAL A 1 691 ? 1.343 21.204 34.578 1.00 82.38 691 VAL A CA 1
ATOM 4891 C C . VAL A 1 691 ? 2.204 22.354 34.040 1.00 82.38 691 VAL A C 1
ATOM 4893 O O . VAL A 1 691 ? 1.987 23.512 34.408 1.00 82.38 691 VAL A O 1
ATOM 4896 N N . LYS A 1 692 ? 3.201 22.039 33.206 1.00 68.88 692 LYS A N 1
ATOM 4897 C CA . LYS A 1 692 ? 4.189 22.980 32.660 1.00 68.88 692 LYS A CA 1
ATOM 4898 C C . LYS A 1 692 ? 4.599 22.633 31.227 1.00 68.88 692 LYS A C 1
ATOM 4900 O O . LYS A 1 692 ? 4.755 21.425 30.948 1.00 68.88 692 LYS A O 1
#

Mean predicted aligned error: 19.91 Å

pLDDT: mean 75.97, std 20.86, range [24.06, 97.81]

Foldseek 3Di:
DDDDDDDDDDDDDDDDDDDDDDDDDDDDDDDDDPPVVVVVVVVVVVLVQVVVLCPQVQVLVVVVVQPDRCSCLVDPCSLVVCVVSLVPDPQQDAADEDADAAEGERGHQEYEYEQAHEHPEAYEYEYQEAEYEAFAREYDEQYAYHYRHSAAYYYQNHGPVVLCVVVVVQDPQDPDPDGRDDRVVSSVVVGDRDAGHYEYAQEFDAQDDPPDPPPPDDDDDDDDDPPPPDDDDQDPCPVHDPQNLAEWAAWAAWAAFAAQPAPPQQEAAAEADPVGQAWAEWAAWAEWAAIAETGEWAEWAHWAFGRAYHYEGDPDYRYAYEYHFEWYAHHEWHEWHETHEIHEIYEWHEWHEGHDDDPDWYETHAWYETHAIHAWHETHATHEWHEIYFTYAYHYEHALNNLVHHHHYHTLYWHHFHHWHHWHATHHIYHWYAIYHWAHTPDPVHHTHYTYYTHHTHHTHHTHHTHHTHHTHYGHHYHYHHDYPDPDDDPPADDLAQHDPDPPDDPDDDRRFQWFKKWQLPPPDFDKAALVQAEQAALQPNPGTFSWIGGDAPRSIFFKFFPPVPPLWDRYNCRTQFQNHDAPDDPDRTRLRNVQVQLDVVNQRVVPQKDAPNTPCQQRIWTFDPNPRHHIGDNVRTHHCLVSQFGMWGSPKDADQDADPNGKGQGIKTFTAGPVRDGPVTIITTIRIHTD